Protein AF-A0AB34K5P4-F1 (afdb_monomer_lite)

Secondary structure (DSSP, 8-state):
-PPPTTPPPHHHHTSHHHHHHTT-HHHHHHHHHH-TT--HHHHTSPPTT-S--HHHHHHHTT-HHHHHHHHHH-TT--TTPPPTTS--HHHHHHHTT--HHHHHHHHHHHHHHHHHHHHHHHHHT-HHHHHHHHTSTT--HHHHTSPPTT-S--HHHHHHHHT-HHHHHHHHHH-TT--TTPPPSSTT---HHHHHHHTT-HHHHHHHHHHHHHHS-S-----SPPPPSS-PPPEE-TT---TTT--S---TT-EEEE-TT--EEEHHHHHHHHHHHT-TTT-HHHHHHTTT----THHHHS---PPPPPHHHHHHHS-HHHHHHHHHHHHHHHHHHHHHHHHHHHTTSS---HHHHHHHHHHHB-TTS-BSSB--TTT----B--TT-SBTTTTTT-EETTTEE---S-TTT----SBGGGSPBP-S--------------GGG--HHHHHHHHHHTT----S-HHHHHHHHHHHHHHHHGGGSS---

Foldseek 3Di:
DDDDPPDFQLCVVLCLQVCLQVVVQVVNLVSVVVSLVDALVSQLDDTPPFQDGSLLSCLLVLPQVSVVSCCVSHVPNDQQRAGPVGDGSLRNNVVNPHDPVSNVVSLVSNLLVLQVVLQVCLQVVVVVVNVVSCPPPSNDLVSQLDDRPPFQDGNLLSCLLVLPQVVVVVCCVVHVPRDQQRWGNDPQTDGSLLNNVVNVSVVSSVVSVVSVVVSDPPDDDLPADAADPDDDAWADLAQPQAPQPRDSDDPPPFTWDAFPVRHTHTLVRVQVQLQVQLPCPPCVPSLLNNLLFAADPCVVPPVDPTHTDDLVNCVVRYDPVSSVSSVVSNVLNVLVVVVVVVVVVVVPDFDDDPVRLVSVLVSQADPVRFGVAFAAPPQRADRDDPPDDQQQVVQDQPDDPDDDGDHPADPPPRHDARGPVLTHGRPSDHDTDDDPPPPPPQLVPDDLVRLLVVCVNRVHDSDDDSVVSSVVVVVVCCVSPVPPDDDPD

Structure (mmCIF, N/CA/C/O backbone):
data_AF-A0AB34K5P4-F1
#
_entry.id   AF-A0AB34K5P4-F1
#
loop_
_atom_site.group_PDB
_atom_site.id
_atom_site.type_symbol
_atom_site.label_atom_id
_atom_site.label_alt_id
_atom_site.label_comp_id
_atom_site.label_asym_id
_atom_site.label_entity_id
_atom_site.label_seq_id
_atom_site.pdbx_PDB_ins_code
_atom_site.Cartn_x
_atom_site.Cartn_y
_atom_site.Cartn_z
_atom_site.occupancy
_atom_site.B_iso_or_equiv
_atom_site.auth_seq_id
_atom_site.auth_comp_id
_atom_site.auth_asym_id
_atom_site.auth_atom_id
_atom_site.pdbx_PDB_model_num
ATOM 1 N N . MET A 1 1 ? -17.478 -14.292 -28.341 1.00 38.31 1 MET A N 1
ATOM 2 C CA . MET A 1 1 ? -17.773 -14.835 -29.689 1.00 38.31 1 MET A CA 1
ATOM 3 C C . MET A 1 1 ? -16.645 -15.779 -30.078 1.00 38.31 1 MET A C 1
ATOM 5 O O . MET A 1 1 ? -15.505 -15.409 -29.828 1.00 38.31 1 MET A O 1
ATOM 9 N N . PRO A 1 2 ? -16.902 -16.977 -30.628 1.00 36.53 2 PRO A N 1
ATOM 10 C CA . PRO A 1 2 ? -15.817 -17.858 -31.055 1.00 36.53 2 PRO A CA 1
ATOM 11 C C . PRO A 1 2 ? -15.138 -17.277 -32.309 1.00 36.53 2 PRO A C 1
ATOM 13 O O . PRO A 1 2 ? -15.818 -16.998 -33.298 1.00 36.53 2 PRO A O 1
ATOM 16 N N . LYS A 1 3 ? -13.814 -17.052 -32.240 1.00 43.91 3 LYS A N 1
ATOM 17 C CA . LYS A 1 3 ? -12.980 -16.493 -33.325 1.00 43.91 3 LYS A CA 1
ATOM 18 C C . LYS A 1 3 ? -13.064 -17.394 -34.574 1.00 43.91 3 LYS A C 1
ATOM 20 O O . LYS A 1 3 ? -12.995 -18.622 -34.465 1.00 43.91 3 LYS A O 1
ATOM 25 N N . ARG A 1 4 ? -13.246 -16.799 -35.761 1.00 42.91 4 ARG A N 1
ATOM 26 C CA . ARG A 1 4 ? -13.322 -17.528 -37.040 1.00 42.91 4 ARG A CA 1
ATOM 27 C C . ARG A 1 4 ? -11.949 -18.121 -37.368 1.00 42.91 4 ARG A C 1
ATOM 29 O O . ARG A 1 4 ? -10.931 -17.448 -37.252 1.00 42.91 4 ARG A O 1
ATOM 36 N N . LYS A 1 5 ? -11.906 -19.387 -37.797 1.00 38.50 5 LYS A N 1
ATOM 37 C CA . LYS A 1 5 ? -10.676 -20.028 -38.295 1.00 38.50 5 LYS A CA 1
ATOM 38 C C . LYS A 1 5 ? -10.165 -19.254 -39.519 1.00 38.50 5 LYS A C 1
ATOM 40 O O . LYS A 1 5 ? -10.765 -19.363 -40.583 1.00 38.50 5 LYS A O 1
ATOM 45 N N . GLY A 1 6 ? -9.079 -18.496 -39.355 1.00 54.84 6 GLY A N 1
ATOM 46 C CA . GLY A 1 6 ? -8.394 -17.774 -40.435 1.00 54.84 6 GLY A CA 1
ATOM 47 C C . GLY A 1 6 ? -8.057 -16.308 -40.141 1.00 54.84 6 GLY A C 1
ATOM 48 O O . GLY A 1 6 ? -7.257 -15.741 -40.875 1.00 54.84 6 GLY A O 1
ATOM 49 N N . GLU A 1 7 ? -8.621 -15.708 -39.090 1.00 60.72 7 GLU A N 1
ATOM 50 C CA . GLU A 1 7 ? -8.264 -14.347 -38.655 1.00 60.72 7 GLU A CA 1
ATOM 51 C C . GLU A 1 7 ? -6.952 -14.390 -37.853 1.00 60.72 7 GLU A C 1
ATOM 53 O O . GLU A 1 7 ? -6.739 -15.300 -37.042 1.00 60.72 7 GLU A O 1
ATOM 58 N N . GLY A 1 8 ? -6.035 -13.461 -38.140 1.00 75.19 8 GLY A N 1
ATOM 59 C CA . GLY A 1 8 ? -4.758 -13.359 -37.448 1.00 75.19 8 GLY A CA 1
ATOM 60 C C . GLY A 1 8 ? -4.972 -12.991 -35.982 1.00 75.19 8 GLY A C 1
ATOM 61 O O . GLY A 1 8 ? -6.038 -12.533 -35.572 1.00 75.19 8 GLY A O 1
ATOM 62 N N . HIS A 1 9 ? -3.960 -13.213 -35.145 1.00 84.88 9 HIS A N 1
ATOM 63 C CA . HIS A 1 9 ? -4.053 -12.757 -33.764 1.00 84.88 9 HIS A CA 1
ATOM 64 C C . HIS A 1 9 ? -4.146 -11.215 -33.751 1.00 84.88 9 HIS A C 1
ATOM 66 O O . HIS A 1 9 ? -3.319 -10.586 -34.417 1.00 84.88 9 HIS A O 1
ATOM 72 N N . PRO A 1 10 ? -5.065 -10.582 -32.991 1.00 89.56 10 PRO A N 1
ATOM 73 C CA . PRO A 1 10 ? -5.258 -9.123 -33.016 1.00 89.56 10 PRO A CA 1
ATOM 74 C C . PRO A 1 10 ? -3.962 -8.323 -32.806 1.00 89.56 10 PRO A C 1
ATOM 76 O O . PRO A 1 10 ? -3.706 -7.314 -33.461 1.00 89.56 10 PRO A O 1
ATOM 79 N N . ILE A 1 11 ? -3.078 -8.828 -31.942 1.00 89.81 11 ILE A N 1
ATOM 80 C CA . ILE A 1 11 ? -1.742 -8.255 -31.729 1.00 89.81 11 ILE A CA 1
ATOM 81 C C . ILE A 1 11 ? -0.824 -8.314 -32.960 1.00 89.81 11 ILE A C 1
ATOM 83 O O . ILE A 1 11 ? -0.054 -7.375 -33.167 1.00 89.81 11 ILE A O 1
ATOM 87 N N . ASP A 1 12 ? -0.872 -9.373 -33.771 1.00 88.50 12 ASP A N 1
ATOM 88 C CA . ASP A 1 12 ? -0.096 -9.419 -35.016 1.00 88.50 12 ASP A CA 1
ATOM 89 C C . ASP A 1 12 ? -0.688 -8.437 -36.044 1.00 88.50 12 ASP A C 1
ATOM 91 O O . ASP A 1 12 ? 0.060 -7.685 -36.667 1.00 88.50 12 ASP A O 1
ATOM 95 N N . GLU A 1 13 ? -2.019 -8.381 -36.173 1.00 89.50 13 GLU A N 1
ATOM 96 C CA . GLU A 1 13 ? -2.714 -7.502 -37.131 1.00 89.50 13 GLU A CA 1
ATOM 97 C C . GLU A 1 13 ? -2.527 -6.010 -36.817 1.00 89.50 13 GLU A C 1
ATOM 99 O O . GLU A 1 13 ? -2.361 -5.192 -37.721 1.00 89.50 13 GLU A O 1
ATOM 104 N N . SER A 1 14 ? -2.483 -5.650 -35.533 1.00 90.19 14 SER A N 1
ATOM 105 C CA . SER A 1 14 ? -2.212 -4.278 -35.084 1.00 90.19 14 SER A CA 1
ATOM 106 C C . SER A 1 14 ? -0.795 -3.773 -35.391 1.00 90.19 14 SER A C 1
ATOM 108 O O . SER A 1 14 ? -0.535 -2.572 -35.289 1.00 90.19 14 SER A O 1
ATOM 110 N N . GLY A 1 15 ? 0.148 -4.669 -35.703 1.00 93.38 15 GLY A N 1
ATOM 111 C CA . GLY A 1 15 ? 1.566 -4.343 -35.870 1.00 93.38 15 GLY A CA 1
ATOM 112 C C . GLY A 1 15 ? 2.324 -4.057 -34.565 1.00 93.38 15 GLY A C 1
ATOM 113 O O . GLY A 1 15 ? 3.539 -3.861 -34.609 1.00 93.38 15 GLY A 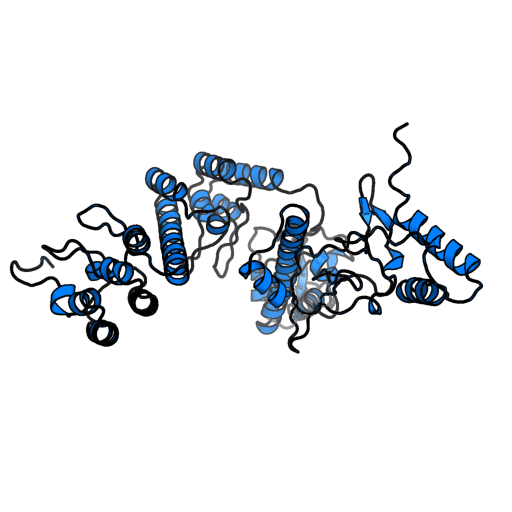O 1
ATOM 114 N N . VAL A 1 16 ? 1.659 -4.082 -33.401 1.00 95.31 16 VAL A N 1
ATOM 115 C CA . VAL A 1 16 ? 2.271 -3.774 -32.094 1.00 95.31 16 VAL A CA 1
ATOM 116 C C . VAL A 1 16 ? 3.392 -4.760 -31.758 1.00 95.31 16 VAL A C 1
ATOM 118 O O . VAL A 1 16 ? 4.489 -4.353 -31.373 1.00 95.31 16 VAL A O 1
ATOM 121 N N . LEU A 1 17 ? 3.161 -6.064 -31.954 1.00 94.69 17 LEU A N 1
ATOM 122 C CA . LEU A 1 17 ? 4.190 -7.077 -31.700 1.00 94.69 17 LEU A CA 1
ATOM 123 C C . LEU A 1 17 ? 5.345 -7.012 -32.696 1.00 94.69 17 LEU A C 1
ATOM 125 O O . LEU A 1 17 ? 6.487 -7.237 -32.302 1.00 94.69 17 LEU A O 1
ATOM 129 N N . ALA A 1 18 ? 5.069 -6.697 -33.964 1.00 94.94 18 ALA A N 1
ATOM 130 C CA . ALA A 1 18 ? 6.114 -6.528 -34.970 1.00 94.94 18 ALA A CA 1
ATOM 131 C C . ALA A 1 18 ? 7.042 -5.363 -34.593 1.00 94.94 18 ALA A C 1
ATOM 133 O O . ALA A 1 18 ? 8.256 -5.546 -34.531 1.00 94.94 18 ALA A O 1
ATOM 134 N N . ALA A 1 19 ? 6.468 -4.216 -34.218 1.00 96.25 19 ALA A N 1
ATOM 135 C CA . ALA A 1 19 ? 7.229 -3.056 -33.769 1.00 96.25 19 ALA A CA 1
ATOM 136 C C . ALA A 1 19 ? 8.051 -3.342 -32.498 1.00 96.25 19 ALA A C 1
ATOM 138 O O . ALA A 1 19 ? 9.217 -2.955 -32.430 1.00 96.25 19 ALA A O 1
ATOM 139 N N . ALA A 1 20 ? 7.481 -4.056 -31.518 1.00 96.50 20 ALA A N 1
ATOM 140 C CA . ALA A 1 20 ? 8.201 -4.459 -30.306 1.00 96.50 20 ALA A CA 1
ATOM 141 C C . ALA A 1 20 ? 9.356 -5.425 -30.611 1.00 96.50 20 ALA A C 1
ATOM 143 O O . ALA A 1 20 ? 10.452 -5.268 -30.082 1.00 96.50 20 ALA A O 1
ATOM 144 N N . LYS A 1 21 ? 9.130 -6.407 -31.491 1.00 96.06 21 LYS A N 1
ATOM 145 C CA . LYS A 1 21 ? 10.145 -7.383 -31.906 1.00 96.06 21 LYS A CA 1
ATOM 146 C C . LYS A 1 21 ? 11.335 -6.707 -32.589 1.00 96.06 21 LYS A C 1
ATOM 148 O O . LYS A 1 21 ? 12.477 -7.057 -32.310 1.00 96.06 21 LYS A O 1
ATOM 153 N N . GLU A 1 22 ? 11.069 -5.750 -33.472 1.00 96.50 22 GLU A N 1
ATOM 154 C CA . GLU A 1 22 ? 12.095 -4.996 -34.204 1.00 96.50 22 GLU A CA 1
ATOM 155 C C . GLU A 1 22 ? 12.786 -3.922 -33.350 1.00 96.50 22 GLU A C 1
ATOM 157 O O . GLU A 1 22 ? 13.729 -3.285 -33.815 1.00 96.50 22 GLU A O 1
ATOM 162 N N . GLY A 1 23 ? 12.320 -3.688 -32.119 1.00 96.12 23 GLY A N 1
ATOM 163 C CA . GLY A 1 23 ? 12.820 -2.610 -31.270 1.00 96.12 23 GLY A CA 1
ATOM 164 C C . GLY A 1 23 ? 12.485 -1.210 -31.799 1.00 96.12 23 GLY A C 1
ATOM 165 O O . GLY A 1 23 ? 13.140 -0.230 -31.444 1.00 96.12 23 GLY A O 1
ATOM 166 N N . ASN A 1 24 ? 11.468 -1.082 -32.658 1.00 97.62 24 ASN A N 1
ATOM 167 C CA . ASN A 1 24 ? 11.028 0.198 -33.206 1.00 97.62 24 ASN A CA 1
ATOM 168 C C . ASN A 1 24 ? 10.046 0.879 -32.240 1.00 97.62 24 ASN A C 1
ATOM 170 O O . ASN A 1 24 ? 8.833 0.884 -32.447 1.00 97.62 24 ASN A O 1
ATOM 174 N N . TRP A 1 25 ? 10.575 1.453 -31.158 1.00 97.31 25 TRP A N 1
ATOM 175 C CA . TRP A 1 25 ? 9.780 2.042 -30.069 1.00 97.31 25 TRP A CA 1
ATOM 176 C C . TRP A 1 25 ? 8.873 3.213 -30.477 1.00 97.31 25 TRP A C 1
ATOM 178 O O . TRP A 1 25 ? 7.745 3.274 -29.983 1.00 97.31 25 TRP A O 1
ATOM 188 N N . PRO A 1 26 ? 9.277 4.115 -31.397 1.00 96.81 26 PRO A N 1
ATOM 189 C CA . PRO A 1 26 ? 8.367 5.135 -31.915 1.00 96.81 26 PRO A CA 1
ATOM 190 C C . PRO A 1 26 ? 7.157 4.529 -32.637 1.00 96.81 26 PRO A C 1
ATOM 192 O O . PRO A 1 26 ? 6.021 4.960 -32.421 1.00 96.81 26 PRO A O 1
ATOM 195 N N . LEU A 1 27 ? 7.376 3.499 -33.465 1.00 96.50 27 LEU A N 1
ATOM 196 C CA . LEU A 1 27 ? 6.286 2.790 -34.132 1.00 96.50 27 LEU A CA 1
ATOM 197 C C . LEU A 1 27 ? 5.449 1.984 -33.136 1.00 96.50 27 LEU A C 1
ATOM 199 O O . LEU A 1 27 ? 4.228 1.963 -33.263 1.00 96.50 27 LEU A O 1
ATOM 203 N N . PHE A 1 28 ? 6.074 1.374 -32.128 1.00 97.50 28 PHE A N 1
ATOM 204 C CA . PHE A 1 28 ? 5.386 0.663 -31.052 1.00 97.50 28 PHE A CA 1
ATOM 205 C C . PHE A 1 28 ? 4.414 1.588 -30.313 1.00 97.50 28 PHE A C 1
ATOM 207 O O . PHE A 1 28 ? 3.229 1.286 -30.234 1.00 97.50 28 PHE A O 1
ATOM 214 N N . GLY A 1 29 ? 4.867 2.759 -29.855 1.00 94.88 29 GLY A N 1
ATOM 215 C CA . GLY A 1 29 ? 4.000 3.722 -29.167 1.00 94.88 29 GLY A CA 1
ATOM 216 C C . GLY A 1 29 ? 2.850 4.219 -30.053 1.00 94.88 29 GLY A C 1
ATOM 217 O O . GLY A 1 29 ? 1.706 4.328 -29.598 1.00 94.88 29 GLY A O 1
ATOM 218 N N . LYS A 1 30 ? 3.123 4.459 -31.345 1.00 95.69 30 LYS A N 1
ATOM 219 C CA . LYS A 1 30 ? 2.101 4.849 -32.329 1.00 95.69 30 LYS A CA 1
ATOM 220 C C . LYS A 1 30 ? 1.067 3.743 -32.549 1.00 95.69 30 LYS A C 1
ATOM 222 O O . LYS A 1 30 ? -0.126 4.022 -32.470 1.00 95.69 30 LYS A O 1
ATOM 227 N N . THR A 1 31 ? 1.515 2.515 -32.808 1.00 95.12 31 THR A N 1
ATOM 228 C CA . THR A 1 31 ? 0.643 1.357 -33.073 1.00 95.12 31 THR A CA 1
ATOM 229 C C . THR A 1 31 ? -0.179 0.992 -31.844 1.00 95.12 31 THR A C 1
ATOM 231 O O . THR A 1 31 ? -1.391 0.841 -31.965 1.00 95.12 31 THR A O 1
ATOM 234 N N . LEU A 1 32 ? 0.434 0.987 -30.656 1.00 93.69 32 LEU A N 1
ATOM 235 C CA . LEU A 1 32 ? -0.246 0.784 -29.375 1.00 93.69 32 LEU A CA 1
ATOM 236 C C . LEU A 1 32 ? -1.326 1.849 -29.130 1.00 93.69 32 LEU A C 1
ATOM 238 O O . LEU A 1 32 ? -2.400 1.547 -28.621 1.00 93.69 32 LEU A O 1
ATOM 242 N N . THR A 1 33 ? -1.070 3.099 -29.525 1.00 92.81 33 THR A N 1
ATOM 243 C CA . THR A 1 33 ? -2.055 4.186 -29.412 1.00 92.81 33 THR A CA 1
ATOM 244 C C . THR A 1 33 ? -3.204 4.036 -30.406 1.00 92.81 33 THR A C 1
ATOM 246 O O . THR A 1 33 ? -4.355 4.258 -30.039 1.00 92.81 33 THR A O 1
ATOM 249 N N . SER A 1 34 ? -2.912 3.676 -31.659 1.00 91.00 34 SER A N 1
ATOM 250 C CA . SER A 1 34 ? -3.937 3.510 -32.696 1.00 91.00 34 SER A CA 1
ATOM 251 C C . SER A 1 34 ? -4.769 2.238 -32.535 1.00 91.00 34 SER A C 1
ATOM 253 O O . SER A 1 34 ? -5.899 2.185 -33.010 1.00 91.00 34 SER A O 1
ATOM 255 N N . ALA A 1 35 ? -4.233 1.218 -31.865 1.00 89.88 35 ALA A N 1
ATOM 256 C CA . ALA A 1 35 ? -4.893 -0.061 -31.645 1.00 89.88 35 ALA A CA 1
ATOM 257 C C . ALA A 1 35 ? -5.763 -0.040 -30.375 1.00 89.88 35 ALA A C 1
ATOM 259 O O . ALA A 1 35 ? -5.669 -0.922 -29.528 1.00 89.88 35 ALA A O 1
ATOM 260 N N . SER A 1 36 ? -6.633 0.968 -30.243 1.00 86.12 36 SER A N 1
ATOM 261 C CA . SER A 1 36 ? -7.505 1.149 -29.068 1.00 86.12 36 SER A CA 1
ATOM 262 C C . SER A 1 36 ? -8.524 0.023 -28.856 1.00 86.12 36 SER A C 1
ATOM 264 O O . SER A 1 36 ? -9.122 -0.065 -27.788 1.00 86.12 36 SER A O 1
ATOM 266 N N . TYR A 1 37 ? -8.728 -0.826 -29.867 1.00 87.31 37 TYR A N 1
ATOM 267 C CA . TYR A 1 37 ? -9.576 -2.013 -29.791 1.00 87.31 37 TYR A CA 1
ATOM 268 C C . TYR A 1 37 ? -8.903 -3.195 -29.077 1.00 87.31 37 TYR A C 1
ATOM 270 O O . TYR A 1 37 ? -9.601 -4.144 -28.726 1.00 87.31 37 TYR A O 1
ATOM 278 N N . LEU A 1 38 ? -7.577 -3.164 -28.889 1.00 89.50 38 LEU A N 1
ATOM 279 C CA . LEU A 1 38 ? -6.865 -4.211 -28.161 1.00 89.50 38 LEU A CA 1
ATOM 280 C C . LEU A 1 38 ? -7.181 -4.124 -26.674 1.00 89.50 38 LEU A C 1
ATOM 282 O O . LEU A 1 38 ? -7.190 -3.053 -26.064 1.00 89.50 38 LEU A O 1
ATOM 286 N N . THR A 1 39 ? -7.397 -5.285 -26.084 1.00 88.31 39 THR A N 1
ATOM 287 C CA . THR A 1 39 ? -7.640 -5.462 -24.659 1.00 88.31 39 THR A CA 1
ATOM 288 C C . THR A 1 39 ? -6.423 -6.096 -23.994 1.00 88.31 39 THR A C 1
ATOM 290 O O . THR A 1 39 ? -5.521 -6.589 -24.666 1.00 88.31 39 THR A O 1
ATOM 293 N N . PHE A 1 40 ? -6.375 -6.104 -22.659 1.00 84.31 40 PHE A N 1
ATOM 294 C CA . PHE A 1 40 ? -5.301 -6.794 -21.934 1.00 84.31 40 PHE A CA 1
ATOM 295 C C . PHE A 1 40 ? -5.291 -8.310 -22.210 1.00 84.31 40 PHE A C 1
ATOM 297 O O . PHE A 1 40 ? -4.213 -8.892 -22.211 1.00 84.31 40 PHE A O 1
ATOM 304 N N . ASP A 1 41 ? -6.444 -8.927 -22.507 1.00 86.81 41 ASP A N 1
ATOM 305 C CA . ASP A 1 41 ? -6.528 -10.347 -22.880 1.00 86.81 41 ASP A CA 1
ATOM 306 C C . ASP A 1 41 ? -5.698 -10.639 -24.134 1.00 86.81 41 ASP A C 1
ATOM 308 O O . ASP A 1 41 ? -4.955 -11.616 -24.170 1.00 86.81 41 ASP A O 1
ATOM 312 N N . ASP A 1 42 ? -5.723 -9.736 -25.120 1.00 91.88 42 ASP A N 1
ATOM 313 C CA . ASP A 1 42 ? -4.914 -9.887 -26.328 1.00 91.88 42 ASP A CA 1
ATOM 314 C C . ASP A 1 42 ? -3.409 -9.890 -25.999 1.00 91.88 42 ASP A C 1
ATOM 316 O O . ASP A 1 42 ? -2.645 -10.617 -26.627 1.00 91.88 42 ASP A O 1
ATOM 320 N N . PHE A 1 43 ? -2.964 -9.119 -24.999 1.00 92.44 43 PHE A N 1
ATOM 321 C CA . PHE A 1 43 ? -1.561 -9.076 -24.550 1.00 92.44 43 PHE A CA 1
ATOM 322 C C . PHE A 1 43 ? -1.157 -10.254 -23.660 1.00 92.44 43 PHE A C 1
ATOM 324 O O . PHE A 1 43 ? 0.038 -10.551 -23.570 1.00 92.44 43 PHE A O 1
ATOM 331 N N . ASN A 1 44 ? -2.134 -10.919 -23.044 1.00 92.94 44 ASN A N 1
ATOM 332 C CA . ASN A 1 44 ? -1.938 -12.053 -22.143 1.00 92.94 44 ASN A CA 1
ATOM 333 C C . ASN A 1 44 ? -1.987 -13.402 -22.878 1.00 92.94 44 ASN A C 1
ATOM 335 O O . ASN A 1 44 ? -1.826 -14.453 -22.263 1.00 92.94 44 ASN A O 1
ATOM 339 N N . GLU A 1 45 ? -2.163 -13.389 -24.199 1.00 90.12 45 GLU A N 1
ATOM 340 C CA . GLU A 1 45 ? -2.072 -14.564 -25.057 1.00 90.12 45 GLU A CA 1
ATOM 341 C C . GLU A 1 45 ? -0.760 -14.551 -25.860 1.00 90.12 45 GLU A C 1
ATOM 343 O O . GLU A 1 45 ? -0.298 -13.522 -26.360 1.00 90.12 45 GLU A O 1
ATOM 348 N N . LEU A 1 46 ? -0.139 -15.725 -26.020 1.00 91.62 46 LEU A N 1
ATOM 349 C CA . LEU A 1 46 ? 0.939 -15.894 -26.993 1.00 91.62 46 LEU A CA 1
ATOM 350 C C . LEU A 1 46 ? 0.332 -16.103 -28.385 1.00 91.62 46 LEU A C 1
ATOM 352 O O . LEU A 1 46 ? -0.379 -17.096 -28.581 1.00 91.62 46 LEU A O 1
ATOM 356 N N . PRO A 1 47 ? 0.661 -15.268 -29.389 1.00 88.81 47 PRO A N 1
ATOM 357 C CA . PRO A 1 47 ? 0.120 -15.477 -30.722 1.00 88.81 47 PRO A CA 1
ATOM 358 C C . PRO A 1 47 ? 0.541 -16.834 -31.313 1.00 88.81 47 PRO A C 1
ATOM 360 O O . PRO A 1 47 ? 1.665 -17.305 -31.066 1.00 88.81 47 PRO A O 1
ATOM 363 N N . PRO A 1 48 ? -0.321 -17.482 -32.123 1.00 86.75 48 PRO A N 1
ATOM 364 C CA . PRO A 1 48 ? -0.022 -18.775 -32.726 1.00 86.75 48 PRO A CA 1
ATOM 365 C C . PRO A 1 48 ? 1.329 -18.774 -33.449 1.00 86.75 48 PRO A C 1
ATOM 367 O O . PRO A 1 48 ? 1.681 -17.850 -34.174 1.00 86.75 48 PRO A O 1
ATOM 370 N N . GLY A 1 49 ? 2.129 -19.820 -33.232 1.00 86.88 49 GLY A N 1
ATOM 371 C CA . GLY A 1 49 ? 3.458 -19.925 -33.848 1.00 86.88 49 GLY A CA 1
ATOM 372 C C . GLY A 1 49 ? 4.559 -19.038 -33.239 1.00 86.88 49 GLY A C 1
ATOM 373 O O . GLY A 1 49 ? 5.723 -19.251 -33.563 1.00 86.88 49 GLY A O 1
ATOM 374 N N . ARG A 1 50 ? 4.271 -18.137 -32.289 1.00 88.94 50 ARG A N 1
ATOM 375 C CA . ARG A 1 50 ? 5.292 -17.300 -31.621 1.00 88.94 50 ARG A CA 1
ATOM 376 C C . ARG A 1 50 ? 5.785 -17.905 -30.308 1.00 88.94 50 ARG A C 1
ATOM 378 O O . ARG A 1 50 ? 5.020 -18.560 -29.613 1.00 88.94 50 ARG A O 1
ATOM 385 N N . THR A 1 51 ? 7.056 -17.693 -29.968 1.00 92.31 51 THR A N 1
ATOM 386 C CA . THR A 1 51 ? 7.622 -18.051 -28.648 1.00 92.31 51 THR A CA 1
ATOM 387 C C . THR A 1 51 ? 7.387 -16.947 -27.620 1.00 92.31 51 THR A C 1
ATOM 389 O O . THR A 1 51 ? 7.199 -17.243 -26.443 1.00 92.31 51 THR A O 1
ATOM 392 N N . PHE A 1 52 ? 7.388 -15.691 -28.077 1.00 93.69 52 PHE A N 1
ATOM 393 C CA . PHE A 1 52 ? 7.332 -14.478 -27.265 1.00 93.69 52 PHE A CA 1
ATOM 394 C C . PHE A 1 52 ? 6.073 -13.669 -27.587 1.00 93.69 52 PHE A C 1
ATOM 396 O O . PHE A 1 52 ? 5.764 -13.442 -28.759 1.00 93.69 52 PHE A O 1
ATOM 403 N N . GLY A 1 53 ? 5.394 -13.208 -26.538 1.00 95.12 53 GLY A N 1
ATOM 404 C CA . GLY A 1 53 ? 4.372 -12.157 -26.603 1.00 95.12 53 GLY A CA 1
ATOM 405 C C . GLY A 1 53 ? 4.988 -10.753 -26.560 1.00 95.12 53 GLY A C 1
ATOM 406 O O . GLY A 1 53 ? 6.209 -10.606 -26.515 1.00 95.12 53 GLY A O 1
ATOM 407 N N . VAL A 1 54 ? 4.154 -9.710 -26.534 1.00 96.56 54 VAL A N 1
ATOM 408 C CA . VAL A 1 54 ? 4.627 -8.309 -26.544 1.00 96.56 54 VAL A CA 1
ATOM 409 C C . VAL A 1 54 ? 5.486 -7.985 -25.322 1.00 96.56 54 VAL A C 1
ATOM 411 O O . VAL A 1 54 ? 6.575 -7.437 -25.476 1.00 96.56 54 VAL A O 1
ATOM 414 N N . VAL A 1 55 ? 5.043 -8.374 -24.120 1.00 97.31 55 VAL A N 1
ATOM 415 C CA . VAL A 1 55 ? 5.783 -8.115 -22.871 1.00 97.31 55 VAL A CA 1
ATOM 416 C C . VAL A 1 55 ? 7.178 -8.747 -22.891 1.00 97.31 55 VAL A C 1
ATOM 418 O O . VAL A 1 55 ? 8.150 -8.120 -22.477 1.00 97.31 55 VAL A O 1
ATOM 421 N N . HIS A 1 56 ? 7.301 -9.944 -23.467 1.00 97.88 56 HIS A N 1
ATOM 422 C CA . HIS A 1 56 ? 8.577 -10.631 -23.634 1.00 97.88 56 HIS A CA 1
ATOM 423 C C . HIS A 1 56 ? 9.511 -9.879 -24.576 1.00 97.88 56 HIS A C 1
ATOM 425 O O . HIS A 1 56 ? 10.686 -9.761 -24.264 1.00 97.88 56 HIS A O 1
ATOM 431 N N . GLN A 1 57 ? 9.005 -9.348 -25.696 1.00 97.56 57 GLN A N 1
ATOM 432 C CA . GLN A 1 57 ? 9.823 -8.552 -26.621 1.00 97.56 57 GLN A CA 1
ATOM 433 C C . GLN A 1 57 ? 10.326 -7.268 -25.955 1.00 97.56 57 GLN A C 1
ATOM 435 O O . GLN A 1 57 ? 11.490 -6.911 -26.092 1.00 97.56 57 GLN A O 1
ATOM 440 N N . ILE A 1 58 ? 9.474 -6.590 -25.183 1.00 97.81 58 ILE A N 1
ATOM 441 C CA . ILE A 1 58 ? 9.879 -5.393 -24.435 1.00 97.81 58 ILE A CA 1
ATOM 442 C C . ILE A 1 58 ? 10.975 -5.733 -23.417 1.00 97.81 58 ILE A C 1
ATOM 444 O O . ILE A 1 58 ? 11.955 -4.998 -23.312 1.00 97.81 58 ILE A O 1
ATOM 448 N N . CYS A 1 59 ? 10.824 -6.853 -22.704 1.00 97.88 59 CYS A N 1
ATOM 449 C CA . CYS A 1 59 ? 11.803 -7.339 -21.732 1.00 97.88 59 CYS A CA 1
ATOM 450 C C . CYS A 1 59 ? 13.106 -7.801 -22.387 1.00 97.88 59 CYS A C 1
ATOM 452 O O . CYS A 1 59 ? 14.171 -7.530 -21.853 1.00 97.88 59 CYS A O 1
ATOM 454 N N . TYR A 1 60 ? 13.027 -8.440 -23.554 1.00 97.56 60 TYR A N 1
ATOM 455 C CA . TYR A 1 60 ? 14.184 -8.851 -24.347 1.00 97.56 60 TYR A CA 1
ATOM 456 C C . TYR A 1 60 ? 15.068 -7.651 -24.701 1.00 97.56 60 TYR A C 1
ATOM 458 O O . TYR A 1 60 ? 16.283 -7.704 -24.573 1.00 97.56 60 TYR A O 1
ATOM 466 N N . HIS A 1 61 ? 14.447 -6.534 -25.083 1.00 96.75 61 HIS A N 1
ATOM 467 C CA . HIS A 1 61 ? 15.164 -5.299 -25.402 1.00 96.75 61 HIS A CA 1
ATOM 468 C C . HIS A 1 61 ? 15.433 -4.388 -24.191 1.00 96.75 61 HIS A C 1
ATOM 470 O O . HIS A 1 61 ? 16.051 -3.337 -24.354 1.00 96.75 61 HIS A O 1
ATOM 476 N N . GLY A 1 62 ? 14.926 -4.722 -22.999 1.00 96.88 62 GLY A N 1
ATOM 477 C CA . GLY A 1 62 ? 15.073 -3.907 -21.787 1.00 96.88 62 GLY A CA 1
ATOM 478 C C . GLY A 1 62 ? 14.515 -2.481 -21.895 1.00 96.88 62 GLY A C 1
ATOM 479 O O . GLY A 1 62 ? 15.047 -1.560 -21.272 1.00 96.88 62 GLY A O 1
ATOM 480 N N . ASN A 1 63 ? 13.476 -2.246 -22.710 1.00 97.19 63 ASN A N 1
ATOM 481 C CA . ASN A 1 63 ? 12.987 -0.886 -22.961 1.00 97.19 63 ASN A CA 1
ATOM 482 C C . ASN A 1 63 ? 11.979 -0.416 -21.896 1.00 97.19 63 ASN A C 1
ATOM 484 O O . ASN A 1 63 ? 10.784 -0.719 -21.961 1.00 97.19 63 ASN A O 1
ATOM 488 N N . LEU A 1 64 ? 12.458 0.383 -20.938 1.00 96.12 64 LEU A N 1
ATOM 489 C CA . LEU A 1 64 ? 11.653 0.884 -19.816 1.00 96.12 64 LEU A CA 1
ATOM 490 C C . LEU A 1 64 ? 10.467 1.748 -20.263 1.00 96.12 64 LEU A C 1
ATOM 492 O O . LEU A 1 64 ? 9.350 1.561 -19.781 1.00 96.12 64 LEU A O 1
ATOM 496 N N . SER A 1 65 ? 10.684 2.658 -21.217 1.00 96.44 65 SER A N 1
ATOM 497 C CA . SER A 1 65 ? 9.628 3.554 -21.702 1.00 96.44 65 SER A CA 1
ATOM 498 C C . SER A 1 65 ? 8.493 2.780 -22.377 1.00 96.44 65 SER A C 1
ATOM 500 O O . SER A 1 65 ? 7.322 3.078 -22.151 1.00 96.44 65 SER A O 1
ATOM 502 N N . ALA A 1 66 ? 8.816 1.756 -23.168 1.00 97.31 66 ALA A N 1
ATOM 503 C CA . ALA A 1 66 ? 7.824 0.906 -23.814 1.00 97.31 66 ALA A CA 1
ATOM 504 C C . ALA A 1 66 ? 7.016 0.100 -22.787 1.00 97.31 66 ALA A C 1
ATOM 506 O O . ALA A 1 66 ? 5.794 0.012 -22.915 1.00 97.31 66 ALA A O 1
ATOM 507 N N . LEU A 1 67 ? 7.666 -0.426 -21.741 1.00 97.25 67 LEU A N 1
ATOM 508 C CA . LEU A 1 67 ? 6.979 -1.136 -20.659 1.00 97.25 67 LEU A CA 1
ATOM 509 C C . LEU A 1 67 ? 6.026 -0.208 -19.892 1.00 97.25 67 LEU A C 1
ATOM 511 O O . LEU A 1 67 ? 4.873 -0.564 -19.657 1.00 97.25 67 LEU A O 1
ATOM 515 N N . GLN A 1 68 ? 6.468 1.006 -19.558 1.00 95.12 68 GLN A N 1
ATOM 516 C CA . GLN A 1 68 ? 5.627 2.022 -18.916 1.00 95.12 68 GLN A CA 1
ATOM 517 C C . GLN A 1 68 ? 4.431 2.417 -19.798 1.00 95.12 68 GLN A C 1
ATOM 519 O O . GLN A 1 68 ? 3.296 2.499 -19.320 1.00 95.12 68 GLN A O 1
ATOM 524 N N . GLN A 1 69 ? 4.654 2.617 -21.100 1.00 94.81 69 GLN A N 1
ATOM 525 C CA . GLN A 1 69 ? 3.586 2.919 -22.058 1.00 94.81 69 GLN A CA 1
ATOM 526 C C . GLN A 1 69 ? 2.569 1.777 -22.166 1.00 94.81 69 GLN A C 1
ATOM 528 O O . GLN A 1 69 ? 1.367 2.039 -22.183 1.00 94.81 69 GLN A O 1
ATOM 533 N N . LEU A 1 70 ? 3.026 0.522 -22.187 1.00 94.50 70 LEU A N 1
ATOM 534 C CA . LEU A 1 70 ? 2.141 -0.641 -22.189 1.00 94.50 70 LEU A CA 1
ATOM 535 C C . LEU A 1 70 ? 1.290 -0.697 -20.914 1.00 94.50 70 LEU A C 1
ATOM 537 O O . LEU A 1 70 ? 0.068 -0.770 -21.005 1.00 94.50 70 LEU A O 1
ATOM 541 N N . LEU A 1 71 ? 1.914 -0.602 -19.737 1.00 90.25 71 LEU A N 1
ATOM 542 C CA . LEU A 1 71 ? 1.228 -0.750 -18.448 1.00 90.25 71 LEU A CA 1
ATOM 543 C C . LEU A 1 71 ? 0.312 0.429 -18.096 1.00 90.25 71 LEU A C 1
ATOM 545 O O . LEU A 1 71 ? -0.693 0.240 -17.419 1.00 90.25 71 LEU A O 1
ATOM 549 N N . SER A 1 72 ? 0.616 1.639 -18.566 1.00 88.69 72 SER A N 1
ATOM 550 C CA . SER A 1 72 ? -0.278 2.796 -18.390 1.00 88.69 72 SER A CA 1
ATOM 551 C C . SER A 1 72 ? -1.592 2.654 -19.163 1.00 88.69 72 SER A C 1
ATOM 553 O O . SER A 1 72 ? -2.629 3.116 -18.694 1.00 88.69 72 SER A O 1
ATOM 555 N N . ARG A 1 73 ? -1.567 1.999 -20.330 1.00 87.62 73 ARG A N 1
ATOM 556 C CA . ARG A 1 73 ? -2.765 1.741 -21.146 1.00 87.62 73 ARG A CA 1
ATOM 557 C C . ARG A 1 73 ? -3.474 0.454 -20.752 1.00 87.62 73 ARG A C 1
ATOM 559 O O . ARG A 1 73 ? -4.698 0.408 -20.692 1.00 87.62 73 ARG A O 1
ATOM 566 N N . HIS A 1 74 ? -2.695 -0.583 -20.481 1.00 86.06 74 HIS A N 1
ATOM 567 C CA . HIS A 1 74 ? -3.172 -1.915 -20.155 1.00 86.06 74 HIS A CA 1
ATOM 568 C C . HIS A 1 74 ? -2.539 -2.362 -18.827 1.00 86.06 74 HIS A C 1
ATOM 570 O O . HIS A 1 74 ? -1.622 -3.181 -18.813 1.00 86.06 74 HIS A O 1
ATOM 576 N N . PRO A 1 75 ? -3.026 -1.852 -17.680 1.00 84.25 75 PRO A N 1
ATOM 577 C CA . PRO A 1 75 ? -2.443 -2.147 -16.363 1.00 84.25 75 PRO A CA 1
ATOM 578 C C . PRO A 1 75 ? -2.580 -3.615 -15.932 1.00 84.25 75 PRO A C 1
ATOM 580 O O . PRO A 1 75 ? -1.933 -4.045 -14.981 1.00 84.25 75 PRO A O 1
ATOM 583 N N . ARG A 1 76 ? -3.423 -4.386 -16.632 1.00 83.56 76 ARG A N 1
ATOM 584 C CA . ARG A 1 76 ? -3.713 -5.806 -16.378 1.00 83.56 76 ARG A CA 1
ATOM 585 C C . ARG A 1 76 ? -2.923 -6.771 -17.273 1.00 83.56 76 ARG A C 1
ATOM 587 O O . ARG A 1 76 ? -3.265 -7.949 -17.331 1.00 83.56 76 ARG A O 1
ATOM 594 N N . VAL A 1 77 ? -1.918 -6.281 -18.002 1.00 90.75 77 VAL A N 1
ATOM 595 C CA . VAL A 1 77 ? -1.012 -7.159 -18.756 1.00 90.75 77 VAL A CA 1
ATOM 596 C C . VAL A 1 77 ? -0.250 -8.046 -17.779 1.00 90.75 77 VAL A C 1
ATOM 598 O O . VAL A 1 77 ? 0.366 -7.534 -16.851 1.00 90.75 77 VAL A O 1
ATOM 601 N N . ASP A 1 78 ? -0.287 -9.353 -17.994 1.00 90.81 78 ASP A N 1
ATOM 602 C CA . ASP A 1 78 ? 0.343 -10.365 -17.158 1.00 90.81 78 ASP A CA 1
ATOM 603 C C . ASP A 1 78 ? 1.873 -10.321 -17.309 1.00 90.81 78 ASP A C 1
ATOM 605 O O . ASP A 1 78 ? 2.438 -10.661 -18.353 1.00 90.81 78 ASP A O 1
ATOM 609 N N . LEU A 1 79 ? 2.557 -9.893 -16.246 1.00 94.81 79 LEU A N 1
ATOM 610 C CA . LEU A 1 79 ? 4.019 -9.829 -16.186 1.00 94.81 79 LEU A CA 1
ATOM 611 C C . LEU A 1 79 ? 4.662 -11.163 -15.778 1.00 94.81 79 LEU A C 1
ATOM 613 O O . LEU A 1 79 ? 5.888 -11.238 -15.671 1.00 94.81 79 LEU A O 1
ATOM 617 N N . LYS A 1 80 ? 3.858 -12.208 -15.564 1.00 92.75 80 LYS A N 1
ATOM 618 C CA . LYS A 1 80 ? 4.268 -13.595 -15.323 1.00 92.75 80 LYS A CA 1
ATOM 619 C C . LYS A 1 80 ? 3.952 -14.515 -16.509 1.00 92.75 80 LYS A C 1
ATOM 621 O O . LYS A 1 80 ? 4.304 -15.694 -16.440 1.00 92.75 80 LYS A O 1
ATOM 626 N N . LEU A 1 81 ? 3.366 -13.989 -17.593 1.00 94.75 81 LEU A N 1
ATOM 627 C CA . LEU A 1 81 ? 3.053 -14.743 -18.809 1.00 94.75 81 LEU A CA 1
ATOM 628 C C . LEU A 1 81 ? 4.273 -15.549 -19.254 1.00 94.75 81 LEU A C 1
ATOM 630 O O . LEU A 1 81 ? 5.326 -14.978 -19.504 1.00 94.75 81 LEU A O 1
ATOM 634 N N . LEU A 1 82 ? 4.141 -16.867 -19.374 1.00 96.19 82 LEU A N 1
ATOM 635 C CA . LEU A 1 82 ? 5.264 -17.721 -19.750 1.00 96.19 82 LEU A CA 1
ATOM 636 C C . LEU A 1 82 ? 5.478 -17.722 -21.266 1.00 96.19 82 LEU A C 1
ATOM 638 O O . LEU A 1 82 ? 4.523 -17.771 -22.041 1.00 96.19 82 LEU A O 1
ATOM 642 N N . THR A 1 83 ? 6.736 -17.745 -21.706 1.00 96.00 83 THR A N 1
ATOM 643 C CA . THR A 1 83 ? 7.093 -18.091 -23.088 1.00 96.00 83 THR A CA 1
ATOM 644 C C . THR A 1 83 ? 6.740 -19.553 -23.390 1.00 96.00 83 THR A C 1
ATOM 646 O O . THR A 1 83 ? 6.526 -20.367 -22.490 1.00 96.00 83 THR A O 1
ATOM 649 N N . LYS A 1 84 ? 6.807 -19.960 -24.668 1.00 93.38 84 LYS A N 1
ATOM 650 C CA . LYS A 1 84 ? 6.715 -21.393 -25.032 1.00 93.38 84 LYS A CA 1
ATOM 651 C C . LYS A 1 84 ? 7.793 -22.277 -24.393 1.00 93.38 84 LYS A C 1
ATOM 653 O O . LYS A 1 84 ? 7.615 -23.488 -24.328 1.00 93.38 84 LYS A O 1
ATOM 658 N N . THR A 1 85 ? 8.911 -21.690 -23.974 1.00 93.38 85 THR A N 1
ATOM 659 C CA . THR A 1 85 ? 10.009 -22.382 -23.284 1.00 93.38 85 THR A CA 1
ATOM 660 C C . THR A 1 85 ? 9.877 -22.324 -21.760 1.00 93.38 85 THR A C 1
ATOM 662 O O . THR A 1 85 ? 10.750 -22.836 -21.067 1.00 93.38 85 THR A O 1
ATOM 665 N N . GLY A 1 86 ? 8.800 -21.730 -21.230 1.00 95.75 86 GLY A N 1
ATOM 666 C CA . GLY A 1 86 ? 8.531 -21.644 -19.795 1.00 95.75 86 GLY A CA 1
ATOM 667 C C . GLY A 1 86 ? 9.268 -20.515 -19.073 1.00 95.75 86 GLY A C 1
ATOM 668 O O . GLY A 1 86 ? 9.407 -20.578 -17.856 1.00 95.75 86 GLY A O 1
ATOM 669 N N . GLN A 1 87 ? 9.761 -19.504 -19.794 1.00 96.69 87 GLN A N 1
ATOM 670 C CA . GLN A 1 87 ? 10.448 -18.360 -19.189 1.00 96.69 87 GLN A CA 1
ATOM 671 C C . GLN A 1 87 ? 9.466 -17.233 -18.874 1.00 96.69 87 GLN A C 1
ATOM 673 O O . GLN A 1 87 ? 8.588 -16.948 -19.681 1.00 96.69 87 GLN A O 1
ATOM 678 N N . THR A 1 88 ? 9.641 -16.556 -17.741 1.00 96.06 88 THR A N 1
ATOM 679 C CA . THR A 1 88 ? 8.900 -15.324 -17.431 1.00 96.06 88 THR A CA 1
ATOM 680 C C . THR A 1 88 ? 9.532 -14.110 -18.128 1.00 96.06 88 THR A C 1
ATOM 682 O O . THR A 1 88 ? 10.725 -14.137 -18.454 1.00 96.06 88 THR A O 1
ATOM 685 N N . PRO A 1 89 ? 8.804 -12.991 -18.292 1.00 97.50 89 PRO A N 1
ATOM 686 C CA . PRO A 1 89 ? 9.361 -11.750 -18.826 1.00 97.50 89 PRO A CA 1
ATOM 687 C C . PRO A 1 89 ? 10.560 -11.246 -18.010 1.00 97.50 89 PRO A C 1
ATOM 689 O O . PRO A 1 89 ? 11.550 -10.795 -18.582 1.00 97.50 89 PRO A O 1
ATOM 692 N N . LEU A 1 90 ? 10.530 -11.408 -16.680 1.00 96.62 90 LEU A N 1
ATOM 693 C CA . LEU A 1 90 ? 11.660 -11.075 -15.808 1.00 96.62 90 LEU A CA 1
ATOM 694 C C . LEU A 1 90 ? 12.895 -11.939 -16.099 1.00 96.62 90 LEU A C 1
ATOM 696 O O . LEU A 1 90 ? 14.006 -11.417 -16.140 1.00 96.62 90 LEU A O 1
ATOM 700 N N . GLN A 1 91 ? 12.722 -13.244 -16.322 1.00 96.69 91 GLN A N 1
ATOM 701 C CA . GLN A 1 91 ? 13.834 -14.127 -16.686 1.00 96.69 91 GLN A CA 1
ATOM 702 C C . GLN A 1 91 ? 14.422 -13.763 -18.050 1.00 96.69 91 GLN A C 1
ATOM 704 O O . GLN A 1 91 ? 15.642 -13.776 -18.194 1.00 96.69 91 GLN A O 1
ATOM 709 N N . VAL A 1 92 ? 13.578 -13.396 -19.021 1.00 97.56 92 VAL A N 1
ATOM 710 C CA . VAL A 1 92 ? 14.031 -12.892 -20.326 1.00 97.56 92 VAL A CA 1
ATOM 711 C C . VAL A 1 92 ? 14.856 -11.614 -20.147 1.00 97.56 92 VAL A C 1
ATOM 713 O O . VAL A 1 92 ? 15.980 -11.552 -20.629 1.00 97.56 92 VAL A O 1
ATOM 716 N N . ALA A 1 93 ? 14.363 -10.635 -19.384 1.00 97.69 93 ALA A N 1
ATOM 717 C CA . ALA A 1 93 ? 15.081 -9.380 -19.146 1.00 97.69 93 ALA A CA 1
ATOM 718 C C . ALA A 1 93 ? 16.451 -9.582 -18.477 1.00 97.69 93 ALA A C 1
ATOM 720 O O . ALA A 1 93 ? 17.426 -8.921 -18.838 1.00 97.69 93 ALA A O 1
ATOM 721 N N . VAL A 1 94 ? 16.528 -10.498 -17.504 1.00 96.56 94 VAL A N 1
ATOM 722 C CA . VAL A 1 94 ? 17.784 -10.848 -16.822 1.00 96.56 94 VAL A CA 1
ATOM 723 C C . VAL A 1 94 ? 18.752 -11.545 -17.777 1.00 96.56 94 VAL A C 1
ATOM 725 O O . VAL A 1 94 ? 19.933 -11.207 -17.783 1.00 96.56 94 VAL A O 1
ATOM 728 N N . ALA A 1 95 ? 18.270 -12.495 -18.584 1.00 96.50 95 ALA A N 1
ATOM 729 C CA . ALA A 1 95 ? 19.104 -13.240 -19.525 1.00 96.50 95 ALA A CA 1
ATOM 730 C C . ALA A 1 95 ? 19.731 -12.336 -20.598 1.00 96.50 95 ALA A C 1
ATOM 732 O O . ALA A 1 95 ? 20.889 -12.532 -20.955 1.00 96.50 95 ALA A O 1
ATOM 733 N N . GLU A 1 96 ? 18.996 -11.320 -21.053 1.00 96.12 96 GLU A N 1
ATOM 734 C CA . GLU A 1 96 ? 19.466 -10.361 -22.062 1.00 96.12 96 GLU A CA 1
ATOM 735 C C . GLU A 1 96 ? 20.266 -9.186 -21.471 1.00 96.12 96 GLU A C 1
ATOM 737 O O . GLU A 1 96 ? 20.697 -8.294 -22.199 1.00 96.12 96 GLU A O 1
ATOM 742 N N . GLY A 1 97 ? 20.497 -9.162 -20.153 1.00 95.25 97 GLY A N 1
ATOM 743 C CA . GLY A 1 97 ? 21.323 -8.132 -19.517 1.00 95.25 97 GLY A CA 1
ATOM 744 C C . GLY A 1 97 ? 20.679 -6.742 -19.499 1.00 95.25 97 GLY A C 1
ATOM 745 O O . GLY A 1 97 ? 21.375 -5.739 -19.663 1.00 95.25 97 GLY A O 1
ATOM 746 N N . SER A 1 98 ? 19.358 -6.674 -19.298 1.00 96.19 98 SER A N 1
ATOM 747 C CA . SER A 1 98 ? 18.637 -5.404 -19.127 1.00 96.19 98 SER A CA 1
ATOM 748 C C . SER A 1 98 ? 19.205 -4.563 -17.975 1.00 96.19 98 SER A C 1
ATOM 750 O O . SER A 1 98 ? 19.781 -5.090 -17.022 1.00 96.19 98 SER A O 1
ATOM 752 N N . SER A 1 99 ? 19.014 -3.240 -18.034 1.00 95.44 99 SER A N 1
ATOM 753 C CA . SER A 1 99 ? 19.513 -2.323 -17.001 1.00 95.44 99 SER A CA 1
ATOM 754 C C . SER A 1 99 ? 18.891 -2.594 -15.624 1.00 95.44 99 SER A C 1
ATOM 756 O O . SER A 1 99 ? 17.753 -3.054 -15.518 1.00 95.44 99 SER A O 1
ATOM 758 N N . ASN A 1 100 ? 19.612 -2.247 -14.552 1.00 94.69 100 ASN A N 1
ATOM 759 C CA . ASN A 1 100 ? 19.099 -2.386 -13.183 1.00 94.69 100 ASN A CA 1
ATOM 760 C C . ASN A 1 100 ? 17.795 -1.608 -12.978 1.00 94.69 100 ASN A C 1
ATOM 762 O O . ASN A 1 100 ? 16.865 -2.149 -12.399 1.00 94.69 100 ASN A O 1
ATOM 766 N N . GLU A 1 101 ? 17.700 -0.393 -13.522 1.00 95.50 101 GLU A N 1
ATOM 767 C CA . GLU A 1 101 ? 16.482 0.424 -13.463 1.00 95.50 101 GLU A CA 1
ATOM 768 C C . GLU A 1 101 ? 15.279 -0.301 -14.091 1.00 95.50 101 GLU A C 1
ATOM 770 O O . GLU A 1 101 ? 14.191 -0.332 -13.516 1.00 95.50 101 GLU A O 1
ATOM 775 N N . PHE A 1 102 ? 15.476 -0.950 -15.245 1.00 96.38 102 PHE A N 1
ATOM 776 C CA . PHE A 1 102 ? 14.431 -1.746 -15.886 1.00 96.38 102 PHE A CA 1
ATOM 777 C C . PHE A 1 102 ? 14.024 -2.946 -15.024 1.00 96.38 102 PHE A C 1
ATOM 779 O O . PHE A 1 102 ? 12.835 -3.210 -14.843 1.00 96.38 102 PHE A O 1
ATOM 786 N N . LEU A 1 103 ? 15.007 -3.675 -14.488 1.00 96.06 103 LEU A N 1
ATOM 787 C CA . LEU A 1 103 ? 14.768 -4.858 -13.665 1.00 96.06 103 LEU A CA 1
ATOM 788 C C . LEU A 1 103 ? 14.078 -4.511 -12.342 1.00 96.06 103 LEU A C 1
ATOM 790 O O . LEU A 1 103 ? 13.190 -5.250 -11.921 1.00 96.06 103 LEU A O 1
ATOM 794 N N . GLU A 1 104 ? 14.459 -3.410 -11.696 1.00 94.38 104 GLU A N 1
ATOM 795 C CA . GLU A 1 104 ? 13.819 -2.909 -10.477 1.00 94.38 104 GLU A CA 1
ATOM 796 C C . GLU A 1 104 ? 12.365 -2.527 -10.746 1.00 94.38 104 GLU A C 1
ATOM 798 O O . GLU A 1 104 ? 11.472 -3.035 -10.067 1.00 94.38 104 GLU A O 1
ATOM 803 N N . PHE A 1 105 ? 12.110 -1.744 -11.800 1.00 94.56 105 PHE A N 1
ATOM 804 C CA . PHE A 1 105 ? 10.750 -1.379 -12.194 1.00 94.56 105 PHE A CA 1
ATOM 805 C C . PHE A 1 105 ? 9.894 -2.613 -12.513 1.00 94.56 105 PHE A C 1
ATOM 807 O O . PHE A 1 105 ? 8.749 -2.718 -12.070 1.00 94.56 105 PHE A O 1
ATOM 814 N N . LEU A 1 106 ? 10.432 -3.581 -13.263 1.00 95.38 106 LEU A N 1
ATOM 815 C CA . LEU A 1 106 ? 9.707 -4.808 -13.592 1.00 95.38 106 LEU A CA 1
ATOM 816 C C . LEU A 1 106 ? 9.402 -5.638 -12.337 1.00 95.38 106 LEU A C 1
ATOM 818 O O . LEU A 1 106 ? 8.275 -6.106 -12.184 1.00 95.38 106 LEU A O 1
ATOM 822 N N . ARG A 1 107 ? 10.365 -5.792 -11.419 1.00 94.50 107 ARG A N 1
ATOM 823 C CA . ARG A 1 107 ? 10.161 -6.503 -10.145 1.00 94.50 107 ARG A CA 1
ATOM 824 C C . ARG A 1 107 ? 9.092 -5.835 -9.291 1.00 94.50 107 ARG A C 1
ATOM 826 O O . ARG A 1 107 ? 8.220 -6.533 -8.789 1.00 94.50 107 ARG A O 1
ATOM 833 N N . GLU A 1 108 ? 9.122 -4.511 -9.170 1.00 91.00 108 GLU A N 1
ATOM 834 C CA . GLU A 1 108 ? 8.109 -3.747 -8.436 1.00 91.00 108 GLU A CA 1
ATOM 835 C C . GLU A 1 108 ? 6.703 -4.019 -8.992 1.00 91.00 108 GLU A C 1
ATOM 837 O O . GLU A 1 108 ? 5.769 -4.311 -8.242 1.00 91.00 108 GLU A O 1
ATOM 842 N N . ARG A 1 109 ? 6.552 -3.998 -10.323 1.00 91.50 109 ARG A N 1
ATOM 843 C CA . ARG A 1 109 ? 5.265 -4.256 -10.983 1.00 91.50 109 ARG A CA 1
ATOM 844 C C . ARG A 1 109 ? 4.798 -5.702 -10.844 1.00 91.50 109 ARG A C 1
ATOM 846 O O . ARG A 1 109 ? 3.606 -5.911 -10.629 1.00 91.50 109 ARG A O 1
ATOM 853 N N . VAL A 1 110 ? 5.707 -6.675 -10.914 1.00 92.44 110 VAL A N 1
ATOM 854 C CA . VAL A 1 110 ? 5.391 -8.088 -10.645 1.00 92.44 110 VAL A CA 1
ATOM 855 C C . VAL A 1 110 ? 4.919 -8.258 -9.201 1.00 92.44 110 VAL A C 1
ATOM 857 O O . VAL A 1 110 ? 3.856 -8.830 -8.984 1.00 92.44 110 VAL A O 1
ATOM 860 N N . THR A 1 111 ? 5.634 -7.697 -8.222 1.00 91.69 111 THR A N 1
ATOM 861 C CA . THR A 1 111 ? 5.234 -7.741 -6.806 1.00 91.69 111 THR A CA 1
ATOM 862 C C . THR A 1 111 ? 3.859 -7.117 -6.584 1.00 91.69 111 THR A C 1
ATOM 864 O O . THR A 1 111 ? 3.041 -7.669 -5.850 1.00 91.69 111 THR A O 1
ATOM 867 N N . LEU A 1 112 ? 3.566 -5.990 -7.241 1.00 87.75 112 LEU A N 1
ATOM 868 C CA . LEU A 1 112 ? 2.258 -5.343 -7.162 1.00 87.75 112 LEU A CA 1
ATOM 869 C C . LEU A 1 112 ? 1.133 -6.242 -7.701 1.00 87.75 112 LEU A C 1
ATOM 871 O O . LEU A 1 112 ? 0.071 -6.315 -7.083 1.00 87.75 112 LEU A O 1
ATOM 875 N N . GLN A 1 113 ? 1.359 -6.930 -8.824 1.00 88.38 113 GLN A N 1
ATOM 876 C CA . GLN A 1 113 ? 0.399 -7.892 -9.373 1.00 88.38 113 GLN A CA 1
ATOM 877 C C . GLN A 1 113 ? 0.215 -9.091 -8.441 1.00 88.38 113 GLN A C 1
ATOM 879 O O . GLN A 1 113 ? -0.924 -9.386 -8.081 1.00 88.38 113 GLN A O 1
ATOM 884 N N . THR A 1 114 ? 1.306 -9.692 -7.948 1.00 91.38 114 THR A N 1
ATOM 885 C CA . THR A 1 114 ? 1.233 -10.775 -6.954 1.00 91.38 114 THR A CA 1
ATOM 886 C C . THR A 1 114 ? 0.462 -10.329 -5.712 1.00 91.38 114 THR A C 1
ATOM 888 O O . THR A 1 114 ? -0.363 -11.079 -5.205 1.00 91.38 114 THR A O 1
ATOM 891 N N . HIS A 1 115 ? 0.653 -9.097 -5.226 1.00 90.62 115 HIS A N 1
ATOM 892 C CA . HIS A 1 115 ? -0.091 -8.591 -4.072 1.00 90.62 115 HIS A CA 1
ATOM 893 C C . HIS A 1 115 ? -1.602 -8.485 -4.357 1.00 90.62 115 HIS A C 1
ATOM 895 O O . HIS A 1 115 ? -2.425 -8.870 -3.524 1.00 90.62 115 HIS A O 1
ATOM 901 N N . GLN A 1 116 ? -1.996 -8.013 -5.543 1.00 86.69 116 GLN A N 1
ATOM 902 C CA . GLN A 1 116 ? -3.409 -7.969 -5.940 1.00 86.69 116 GLN A CA 1
ATOM 903 C C . GLN A 1 116 ? -4.024 -9.369 -6.106 1.00 86.69 116 GLN A C 1
ATOM 905 O O . GLN A 1 116 ? -5.183 -9.575 -5.726 1.00 86.69 116 GLN A O 1
ATOM 910 N N . GLU A 1 117 ? -3.269 -10.318 -6.663 1.00 88.06 117 GLU A N 1
ATOM 911 C CA . GLU A 1 117 ? -3.648 -11.732 -6.779 1.00 88.06 117 GLU A CA 1
ATOM 912 C C . GLU A 1 117 ? -3.826 -12.353 -5.395 1.00 88.06 117 GLU A C 1
ATOM 914 O O . GLU A 1 117 ? -4.866 -12.942 -5.121 1.00 88.06 117 GLU A O 1
ATOM 919 N N . LEU A 1 118 ? -2.881 -12.115 -4.486 1.00 92.50 118 LEU A N 1
ATOM 920 C CA . LEU A 1 118 ? -2.904 -12.616 -3.115 1.00 92.50 118 LEU A CA 1
ATOM 921 C C . LEU A 1 118 ? -4.154 -12.143 -2.360 1.00 92.50 118 LEU A C 1
ATOM 923 O O . LEU A 1 118 ? -4.846 -12.942 -1.732 1.00 92.50 118 LEU A O 1
ATOM 927 N N . VAL A 1 119 ? -4.499 -10.854 -2.467 1.00 89.69 119 VAL A N 1
ATOM 928 C CA . VAL A 1 119 ? -5.742 -10.315 -1.886 1.00 89.69 119 VAL A CA 1
ATOM 929 C C . VAL A 1 119 ? -6.983 -10.939 -2.530 1.00 89.69 119 VAL A C 1
ATOM 931 O O . VAL A 1 119 ? -7.975 -11.163 -1.841 1.00 89.69 119 VAL A O 1
ATOM 934 N N . SER A 1 120 ? -6.953 -11.229 -3.833 1.00 83.31 120 SER A N 1
ATOM 935 C CA . SER A 1 120 ? -8.084 -11.856 -4.533 1.00 83.31 120 SER A CA 1
ATOM 936 C C . SER A 1 120 ? -8.264 -13.316 -4.117 1.00 83.31 120 SER A C 1
ATOM 938 O O . SER A 1 120 ? -9.370 -13.695 -3.754 1.00 83.31 120 SER A O 1
ATOM 940 N N . ALA A 1 121 ? -7.178 -14.090 -4.048 1.00 85.38 121 ALA A N 1
ATOM 941 C CA . ALA A 1 121 ? -7.189 -15.465 -3.557 1.00 85.38 121 ALA A CA 1
ATOM 942 C C . ALA A 1 121 ? -7.703 -15.540 -2.109 1.00 85.38 121 ALA A C 1
ATOM 944 O O . ALA A 1 121 ? -8.536 -16.385 -1.793 1.00 85.38 121 ALA A O 1
ATOM 945 N N . ALA A 1 122 ? -7.281 -14.611 -1.240 1.00 90.44 122 ALA A N 1
ATOM 946 C CA . ALA A 1 122 ? -7.795 -14.522 0.128 1.00 90.44 122 ALA A CA 1
ATOM 947 C C . ALA A 1 122 ? -9.285 -14.153 0.175 1.00 90.44 122 ALA A C 1
ATOM 949 O O . ALA A 1 122 ? -10.040 -14.735 0.950 1.00 90.44 122 ALA A O 1
ATOM 950 N N . ARG A 1 123 ? -9.727 -13.194 -0.651 1.00 89.31 123 ARG A N 1
ATOM 951 C CA . ARG A 1 123 ? -11.142 -12.801 -0.758 1.00 89.31 123 ARG A CA 1
ATOM 952 C C . ARG A 1 123 ? -12.010 -13.986 -1.172 1.00 89.31 123 ARG A C 1
ATOM 954 O O . ARG A 1 123 ? -13.067 -14.193 -0.585 1.00 89.31 123 ARG A O 1
ATOM 961 N N . ASP A 1 124 ? -11.547 -14.758 -2.147 1.00 81.12 124 ASP A N 1
ATOM 962 C CA . ASP A 1 124 ? -12.297 -15.863 -2.744 1.00 81.12 124 ASP A CA 1
ATOM 963 C C . ASP A 1 124 ? -12.140 -17.180 -1.950 1.00 81.12 124 ASP A C 1
ATOM 965 O O . ASP A 1 124 ? -12.821 -18.162 -2.239 1.00 81.12 124 ASP A O 1
ATOM 969 N N . GLY A 1 125 ? -11.299 -17.193 -0.906 1.00 85.56 125 GLY A N 1
ATOM 970 C CA . GLY A 1 125 ? -11.076 -18.352 -0.035 1.00 85.56 125 GLY A CA 1
ATOM 971 C C . GLY A 1 125 ? -10.224 -19.456 -0.673 1.00 85.56 125 GLY A C 1
ATOM 972 O O . GLY A 1 125 ? -10.255 -20.605 -0.232 1.00 85.56 125 GLY A O 1
ATOM 973 N N . GLU A 1 126 ? -9.452 -19.137 -1.714 1.00 91.38 126 GLU A N 1
ATOM 974 C CA . GLU A 1 126 ? -8.592 -20.078 -2.439 1.00 91.38 126 GLU A CA 1
ATOM 975 C C . GLU A 1 126 ? -7.267 -20.317 -1.695 1.00 91.38 126 GLU A C 1
ATOM 977 O O . GLU A 1 126 ? -6.180 -20.005 -2.186 1.00 91.38 126 GLU A O 1
ATOM 982 N N . TRP A 1 127 ? -7.340 -20.877 -0.485 1.00 92.38 127 TRP A N 1
ATOM 983 C CA . TRP A 1 127 ? -6.187 -21.001 0.417 1.00 92.38 127 TRP A CA 1
ATOM 984 C C . TRP A 1 127 ? -4.954 -21.707 -0.175 1.00 92.38 127 TRP A C 1
ATOM 986 O O . TRP A 1 127 ? -3.854 -21.204 0.044 1.00 92.38 127 TRP A O 1
ATOM 996 N N . PRO A 1 128 ? -5.067 -22.792 -0.970 1.00 93.06 128 PRO A N 1
ATOM 997 C CA . PRO A 1 128 ? -3.892 -23.398 -1.602 1.00 93.06 128 PRO A CA 1
ATOM 998 C C . PRO A 1 128 ? -3.183 -22.459 -2.590 1.00 93.06 128 PRO A C 1
ATOM 1000 O O . PRO A 1 128 ? -1.954 -22.425 -2.652 1.00 93.06 128 PRO A O 1
ATOM 1003 N N . HIS A 1 129 ? -3.948 -21.675 -3.356 1.00 90.38 129 HIS A N 1
ATOM 1004 C CA . HIS A 1 129 ? -3.387 -20.695 -4.283 1.00 90.38 129 HIS A CA 1
ATOM 1005 C C . HIS A 1 129 ? -2.787 -19.506 -3.524 1.00 90.38 129 HIS A C 1
ATOM 1007 O O . HIS A 1 129 ? -1.663 -19.097 -3.813 1.00 90.38 129 HIS A O 1
ATOM 1013 N N . PHE A 1 130 ? -3.485 -19.024 -2.494 1.00 93.25 130 PHE A N 1
ATOM 1014 C CA . PHE A 1 130 ? -2.990 -18.001 -1.576 1.00 93.25 130 PHE A CA 1
ATOM 1015 C C . PHE A 1 130 ? -1.637 -18.384 -0.958 1.00 93.25 130 PHE A C 1
ATOM 1017 O O . PHE A 1 130 ? -0.703 -17.588 -0.983 1.00 93.25 130 PHE A O 1
ATOM 1024 N N . GLU A 1 131 ? -1.494 -19.614 -0.457 1.00 93.00 131 GLU A N 1
ATOM 1025 C CA . GLU A 1 131 ? -0.235 -20.106 0.113 1.00 93.00 131 GLU A CA 1
ATOM 1026 C C . GLU A 1 131 ? 0.884 -20.177 -0.931 1.00 93.00 131 GLU A C 1
ATOM 1028 O O . GLU A 1 131 ? 2.029 -19.834 -0.633 1.00 93.00 131 GLU A O 1
ATOM 1033 N N . SER A 1 132 ? 0.573 -20.576 -2.168 1.00 91.75 132 SER A N 1
ATOM 1034 C CA . SER A 1 132 ? 1.551 -20.550 -3.259 1.00 91.75 132 SER A CA 1
ATOM 1035 C C . SER A 1 132 ? 2.063 -19.131 -3.524 1.00 91.75 132 SER A C 1
ATOM 1037 O O . SER A 1 132 ? 3.264 -18.946 -3.700 1.00 91.75 132 SER A O 1
ATOM 1039 N N . LEU A 1 133 ? 1.169 -18.137 -3.535 1.00 91.06 133 LEU A N 1
ATOM 1040 C CA . LEU A 1 133 ? 1.515 -16.732 -3.771 1.00 91.06 133 LEU A CA 1
ATOM 1041 C C . LEU A 1 133 ? 2.287 -16.116 -2.595 1.00 91.06 133 LEU A C 1
ATOM 1043 O O . LEU A 1 133 ? 3.215 -15.340 -2.811 1.00 91.06 133 LEU A O 1
ATOM 1047 N N . LEU A 1 134 ? 1.944 -16.480 -1.355 1.00 90.88 134 LEU A N 1
ATOM 1048 C CA . LEU A 1 134 ? 2.608 -15.991 -0.141 1.00 90.88 134 LEU A CA 1
ATOM 1049 C C . LEU A 1 134 ? 4.103 -16.347 -0.106 1.00 90.88 134 LEU A C 1
ATOM 1051 O O . LEU A 1 134 ? 4.902 -15.613 0.466 1.00 90.88 134 LEU A O 1
ATOM 1055 N N . ASN A 1 135 ? 4.480 -17.461 -0.737 1.00 88.88 135 ASN A N 1
ATOM 1056 C CA . ASN A 1 135 ? 5.861 -17.929 -0.816 1.00 88.88 135 ASN A CA 1
ATOM 1057 C C . ASN A 1 135 ? 6.648 -17.337 -2.004 1.00 88.88 135 ASN A C 1
ATOM 1059 O O . ASN A 1 135 ? 7.811 -17.697 -2.203 1.00 88.88 135 ASN A O 1
ATOM 1063 N N . GLU A 1 136 ? 6.055 -16.450 -2.813 1.00 87.50 136 GLU A N 1
ATOM 1064 C CA . GLU A 1 136 ? 6.788 -15.802 -3.902 1.00 87.50 136 GLU A CA 1
ATOM 1065 C C . GLU A 1 136 ? 7.857 -14.825 -3.358 1.00 87.50 136 GLU A C 1
ATOM 1067 O O . GLU A 1 136 ? 7.564 -14.036 -2.458 1.00 87.50 136 GLU A O 1
ATOM 1072 N N . PRO A 1 137 ? 9.077 -14.774 -3.940 1.00 80.69 137 PRO A N 1
ATOM 1073 C CA . PRO A 1 137 ? 10.197 -13.964 -3.430 1.00 80.69 137 PRO A CA 1
ATOM 1074 C C . PRO A 1 137 ? 9.951 -12.449 -3.302 1.00 80.69 137 PRO A C 1
ATOM 1076 O O . PRO A 1 137 ? 10.765 -11.754 -2.699 1.00 80.69 137 PRO A O 1
ATOM 1079 N N . GLY A 1 138 ? 8.879 -11.922 -3.902 1.00 81.38 138 GLY A N 1
ATOM 1080 C CA . GLY A 1 138 ? 8.497 -10.507 -3.836 1.00 81.38 138 GLY A CA 1
ATOM 1081 C C . GLY A 1 138 ? 7.506 -10.163 -2.720 1.00 81.38 138 GLY A C 1
ATOM 1082 O O . GLY A 1 138 ? 7.323 -8.983 -2.426 1.00 81.38 138 GLY A O 1
ATOM 1083 N N . ILE A 1 139 ? 6.871 -11.155 -2.089 1.00 89.75 139 ILE A N 1
ATOM 1084 C CA . ILE A 1 139 ? 5.877 -10.928 -1.037 1.00 89.75 139 ILE A CA 1
ATOM 1085 C C . ILE A 1 139 ? 6.579 -10.837 0.317 1.00 89.75 139 ILE A C 1
ATOM 1087 O O . ILE A 1 139 ? 6.870 -11.830 0.979 1.00 89.75 139 ILE A O 1
ATOM 1091 N N . THR A 1 140 ? 6.877 -9.607 0.730 1.00 90.06 140 THR A N 1
ATOM 1092 C CA . THR A 1 140 ? 7.432 -9.313 2.056 1.00 90.06 140 THR A CA 1
ATOM 1093 C C . THR A 1 140 ? 6.327 -8.973 3.052 1.00 90.06 140 THR A C 1
ATOM 1095 O O . THR A 1 140 ? 5.199 -8.651 2.679 1.00 90.06 140 THR A O 1
ATOM 1098 N N . VAL A 1 141 ? 6.659 -8.973 4.346 1.00 89.31 141 VAL A N 1
ATOM 1099 C CA . VAL A 1 141 ? 5.731 -8.506 5.389 1.00 89.31 141 VAL A CA 1
ATOM 1100 C C . VAL A 1 141 ? 5.281 -7.059 5.165 1.00 89.31 141 VAL A C 1
ATOM 1102 O O . VAL A 1 141 ? 4.138 -6.731 5.462 1.00 89.31 141 VAL A O 1
ATOM 1105 N N . ASP A 1 142 ? 6.136 -6.212 4.589 1.00 87.06 142 ASP A N 1
ATOM 1106 C CA . ASP A 1 142 ? 5.787 -4.823 4.284 1.00 87.06 142 ASP A CA 1
ATOM 1107 C C . ASP A 1 142 ? 4.704 -4.753 3.205 1.00 87.06 142 ASP A C 1
ATOM 1109 O O . ASP A 1 142 ? 3.761 -3.981 3.338 1.00 87.06 142 ASP A O 1
ATOM 1113 N N . VAL A 1 143 ? 4.772 -5.623 2.191 1.00 87.06 143 VAL A N 1
ATOM 1114 C CA . VAL A 1 143 ? 3.713 -5.753 1.180 1.00 87.06 143 VAL A CA 1
ATOM 1115 C C . VAL A 1 143 ? 2.403 -6.190 1.838 1.00 87.06 143 VAL A C 1
ATOM 1117 O O . VAL A 1 143 ? 1.381 -5.537 1.642 1.00 87.06 143 VAL A O 1
ATOM 1120 N N . LEU A 1 144 ? 2.437 -7.226 2.685 1.00 91.75 144 LEU A N 1
ATOM 1121 C CA . LEU A 1 144 ? 1.255 -7.721 3.412 1.00 91.75 144 LEU A CA 1
ATOM 1122 C C . LEU A 1 144 ? 0.636 -6.678 4.357 1.00 91.75 144 LEU A C 1
ATOM 1124 O O . LEU A 1 144 ? -0.563 -6.729 4.634 1.00 91.75 144 LEU A O 1
ATOM 1128 N N . ASN A 1 145 ? 1.449 -5.737 4.840 1.00 92.56 145 ASN A N 1
ATOM 1129 C CA . ASN A 1 145 ? 1.053 -4.637 5.717 1.00 92.56 145 ASN A CA 1
ATOM 1130 C C . ASN A 1 145 ? 0.482 -3.429 4.962 1.00 92.56 145 ASN A C 1
ATOM 1132 O O . ASN A 1 145 ? 0.283 -2.376 5.566 1.00 92.56 145 ASN A O 1
ATOM 1136 N N . THR A 1 146 ? 0.209 -3.560 3.665 1.00 87.56 146 THR A N 1
ATOM 1137 C CA . THR A 1 146 ? -0.417 -2.511 2.858 1.00 87.56 146 THR A CA 1
ATOM 1138 C C . THR A 1 146 ? -1.722 -2.991 2.239 1.00 87.56 146 THR A C 1
ATOM 1140 O O . THR A 1 146 ? -1.987 -4.185 2.101 1.00 87.56 146 THR A O 1
ATOM 1143 N N . VAL A 1 147 ? -2.560 -2.039 1.843 1.00 87.62 147 VAL A N 1
ATOM 1144 C CA . VAL A 1 147 ? -3.700 -2.297 0.965 1.00 87.62 147 VAL A CA 1
ATOM 1145 C C . VAL A 1 147 ? -3.259 -1.978 -0.469 1.00 87.62 147 VAL A C 1
ATOM 1147 O O . VAL A 1 147 ? -2.784 -0.864 -0.706 1.00 87.62 147 VAL A O 1
ATOM 1150 N N . PRO A 1 148 ? -3.387 -2.909 -1.437 1.00 81.56 148 PRO A N 1
ATOM 1151 C CA . PRO A 1 148 ? -2.989 -2.631 -2.810 1.00 81.56 148 PRO A CA 1
ATOM 1152 C C . PRO A 1 148 ? -3.760 -1.429 -3.393 1.00 81.56 148 PRO A C 1
ATOM 1154 O O . PRO A 1 148 ? -4.958 -1.290 -3.133 1.00 81.56 148 PRO A O 1
ATOM 1157 N N . PRO A 1 149 ? -3.131 -0.598 -4.244 1.00 77.44 149 PRO A N 1
ATOM 1158 C CA . PRO A 1 149 ? -3.808 0.480 -4.958 1.00 77.44 149 PRO A CA 1
ATOM 1159 C C . PRO A 1 149 ? -5.072 -0.000 -5.684 1.00 77.44 149 PRO A C 1
ATOM 1161 O O . PRO A 1 149 ? -5.063 -1.040 -6.346 1.00 77.44 149 PRO A O 1
ATOM 1164 N N . GLY A 1 150 ? -6.158 0.768 -5.568 1.00 74.38 150 GLY A N 1
ATOM 1165 C CA . GLY A 1 150 ? -7.458 0.432 -6.163 1.00 74.38 150 GLY A CA 1
ATOM 1166 C C . GLY A 1 150 ? -8.257 -0.638 -5.407 1.00 74.38 150 GLY A C 1
ATOM 1167 O O . GLY A 1 150 ? -9.317 -1.045 -5.879 1.00 74.38 150 GLY A O 1
ATOM 1168 N N . ARG A 1 151 ? -7.777 -1.100 -4.246 1.00 80.06 151 ARG A N 1
ATOM 1169 C CA . ARG A 1 151 ? -8.518 -1.961 -3.314 1.00 80.06 151 ARG A CA 1
ATOM 1170 C C . ARG A 1 151 ? -8.815 -1.186 -2.032 1.00 80.06 151 ARG A C 1
ATOM 1172 O O . ARG A 1 151 ? -8.050 -0.312 -1.636 1.00 80.06 151 ARG A O 1
ATOM 1179 N N . THR A 1 152 ? -9.899 -1.559 -1.363 1.00 85.25 152 THR A N 1
ATOM 1180 C CA . THR A 1 152 ? -10.218 -1.083 -0.010 1.00 85.25 152 THR A CA 1
ATOM 1181 C C . THR A 1 152 ? -9.598 -1.984 1.058 1.00 85.25 152 THR A C 1
ATOM 1183 O O . THR A 1 152 ? -9.253 -1.526 2.141 1.00 85.25 152 THR A O 1
ATOM 1186 N N . TRP A 1 153 ? -9.443 -3.278 0.768 1.00 87.44 153 TRP A N 1
ATOM 1187 C CA . TRP A 1 153 ? -9.055 -4.297 1.744 1.00 87.44 153 TRP A CA 1
ATOM 1188 C C . TRP A 1 153 ? -7.736 -4.972 1.352 1.00 87.44 153 TRP A C 1
ATOM 1190 O O . TRP A 1 153 ? -7.589 -5.467 0.236 1.00 87.44 153 TRP A O 1
ATOM 1200 N N . GLY A 1 154 ? -6.786 -5.006 2.287 1.00 91.62 154 GLY A N 1
ATOM 1201 C CA . GLY A 1 154 ? -5.563 -5.824 2.230 1.00 91.62 154 GLY A CA 1
ATOM 1202 C C . GLY A 1 154 ? -5.758 -7.272 2.708 1.00 91.62 154 GLY A C 1
ATOM 1203 O O . GLY A 1 154 ? -6.861 -7.674 3.079 1.00 91.62 154 GLY A O 1
ATOM 1204 N N . VAL A 1 155 ? -4.671 -8.048 2.742 1.00 95.00 155 VAL A N 1
ATOM 1205 C CA . VAL A 1 155 ? -4.688 -9.496 3.040 1.00 95.00 155 VAL A CA 1
ATOM 1206 C C . VAL A 1 155 ? -5.317 -9.819 4.398 1.00 95.00 155 VAL A C 1
ATOM 1208 O O . VAL A 1 155 ? -6.218 -10.652 4.479 1.00 95.00 155 VAL A O 1
ATOM 1211 N N . ILE A 1 156 ? -4.890 -9.135 5.463 1.00 96.12 156 ILE A N 1
ATOM 1212 C CA . ILE A 1 156 ? -5.347 -9.424 6.831 1.00 96.12 156 ILE A CA 1
ATOM 1213 C C . ILE A 1 156 ? -6.853 -9.177 7.022 1.00 96.12 156 ILE A C 1
ATOM 1215 O O . ILE A 1 156 ? -7.506 -9.884 7.792 1.00 96.12 156 ILE A O 1
ATOM 1219 N N . HIS A 1 157 ? -7.432 -8.234 6.275 1.00 95.00 157 HIS A N 1
ATOM 1220 C CA . HIS A 1 157 ? -8.874 -7.986 6.270 1.00 95.00 157 HIS A CA 1
ATOM 1221 C C . HIS A 1 157 ? -9.634 -9.168 5.665 1.00 95.00 157 HIS A C 1
ATOM 1223 O O . HIS A 1 157 ? -10.606 -9.632 6.255 1.00 95.00 157 HIS A O 1
ATOM 1229 N N . GLN A 1 158 ? -9.155 -9.702 4.534 1.00 94.44 158 GLN A N 1
ATOM 1230 C CA . GLN A 1 158 ? -9.779 -10.848 3.864 1.00 94.44 158 GLN A CA 1
ATOM 1231 C C . GLN A 1 158 ? -9.719 -12.110 4.731 1.00 94.44 158 GLN A C 1
ATOM 1233 O O . GLN A 1 158 ? -10.722 -12.797 4.898 1.00 94.44 158 GLN A O 1
ATOM 1238 N N . VAL A 1 159 ? -8.578 -12.381 5.369 1.00 95.62 159 VAL A N 1
ATOM 1239 C CA . VAL A 1 159 ? -8.459 -13.509 6.311 1.00 95.62 159 VAL A CA 1
ATOM 1240 C C . VAL A 1 159 ? -9.434 -13.350 7.484 1.00 95.62 159 VAL A C 1
ATOM 1242 O O . VAL A 1 159 ? -10.099 -14.305 7.885 1.00 95.62 159 VAL A O 1
ATOM 1245 N N . SER A 1 160 ? -9.599 -12.123 7.982 1.00 95.50 160 SER A N 1
ATOM 1246 C CA . SER A 1 160 ? -10.511 -11.824 9.094 1.00 95.50 160 SER A CA 1
ATOM 1247 C C . SER A 1 160 ? -11.986 -11.908 8.716 1.00 95.50 160 SER A C 1
ATOM 1249 O O . SER A 1 160 ? -12.813 -12.322 9.530 1.00 95.50 160 SER A O 1
ATOM 1251 N N . TYR A 1 161 ? -12.313 -11.590 7.466 1.00 93.19 161 TYR A N 1
ATOM 1252 C CA . TYR A 1 161 ? -13.647 -11.772 6.907 1.00 93.19 161 TYR A CA 1
ATOM 1253 C C . TYR A 1 161 ? -14.090 -13.236 6.913 1.00 93.19 161 TYR A C 1
ATOM 1255 O O . TYR A 1 161 ? -15.239 -13.530 7.255 1.00 93.19 161 TYR A O 1
ATOM 1263 N N . TRP A 1 162 ? -13.180 -14.149 6.564 1.00 91.38 162 TRP A N 1
ATOM 1264 C CA . TRP A 1 162 ? -13.427 -15.591 6.622 1.00 91.38 162 TRP A CA 1
ATOM 1265 C C . TRP A 1 162 ? -13.355 -16.151 8.043 1.00 91.38 162 TRP A C 1
ATOM 1267 O O . TRP A 1 162 ? -14.013 -17.146 8.332 1.00 91.38 162 TRP A O 1
ATOM 1277 N N . GLY A 1 163 ? -12.598 -15.506 8.935 1.00 93.44 163 GLY A N 1
ATOM 1278 C CA . GLY A 1 163 ? -12.417 -15.972 10.308 1.00 93.44 163 GLY A CA 1
ATOM 1279 C C . GLY A 1 163 ? -11.544 -17.224 10.405 1.00 93.44 163 GLY A C 1
ATOM 1280 O O . GLY A 1 163 ? -11.695 -18.001 11.347 1.00 93.44 163 GLY A O 1
ATOM 1281 N N . ASP A 1 164 ? -10.643 -17.435 9.441 1.00 91.81 164 ASP A N 1
ATOM 1282 C CA . ASP A 1 164 ? -9.767 -18.607 9.399 1.00 91.81 164 ASP A CA 1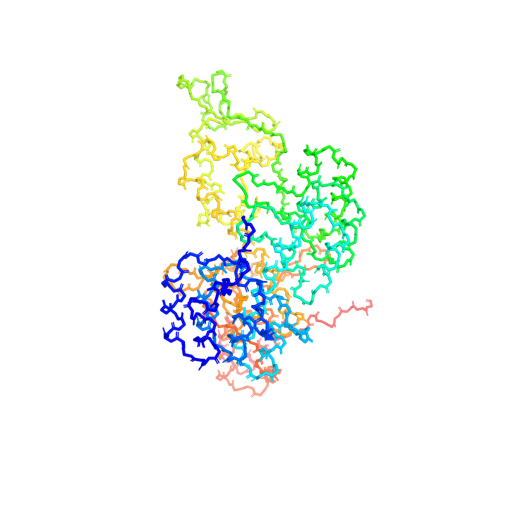
ATOM 1283 C C . ASP A 1 164 ? -8.590 -18.448 10.375 1.00 91.81 164 ASP A C 1
ATOM 1285 O O . ASP A 1 164 ? -7.556 -17.844 10.074 1.00 91.81 164 ASP A O 1
ATOM 1289 N N . THR A 1 165 ? -8.758 -18.992 11.582 1.00 94.62 165 THR A N 1
ATOM 1290 C CA . THR A 1 165 ? -7.740 -18.934 12.638 1.00 94.62 165 THR A CA 1
ATOM 1291 C C . THR A 1 165 ? -6.454 -19.661 12.248 1.00 94.62 165 THR A C 1
ATOM 1293 O O . THR A 1 165 ? -5.375 -19.191 12.602 1.00 94.62 165 THR A O 1
ATOM 1296 N N . ALA A 1 166 ? -6.542 -20.763 11.496 1.00 93.12 166 ALA A N 1
ATOM 1297 C CA . ALA A 1 166 ? -5.367 -21.525 11.083 1.00 93.12 166 ALA A CA 1
ATOM 1298 C C . ALA A 1 166 ? -4.529 -20.733 10.070 1.00 93.12 166 ALA A C 1
ATOM 1300 O O . ALA A 1 166 ? -3.301 -20.706 10.162 1.00 93.12 166 ALA A O 1
ATOM 1301 N N . MET A 1 167 ? -5.183 -20.043 9.133 1.00 93.94 167 MET A N 1
ATOM 1302 C CA . MET A 1 167 ? -4.501 -19.156 8.191 1.00 93.94 167 MET A CA 1
ATOM 1303 C C . MET A 1 167 ? -3.870 -17.950 8.897 1.00 93.94 167 MET A C 1
ATOM 1305 O O . MET A 1 167 ? -2.721 -17.601 8.622 1.00 93.94 167 MET A O 1
ATOM 1309 N N . LEU A 1 168 ? -4.581 -17.332 9.845 1.00 94.50 168 LEU A N 1
ATOM 1310 C CA . LEU A 1 168 ? -4.027 -16.234 10.639 1.00 94.50 168 LEU A CA 1
ATOM 1311 C C . LEU A 1 168 ? -2.800 -16.675 11.450 1.00 94.50 168 LEU A C 1
ATOM 1313 O O . LEU A 1 168 ? -1.800 -15.958 11.482 1.00 94.50 168 LEU A O 1
ATOM 1317 N N . GLU A 1 169 ? -2.854 -17.847 12.083 1.00 94.19 169 GLU A N 1
ATOM 1318 C CA . GLU A 1 169 ? -1.718 -18.409 12.814 1.00 94.19 169 GLU A CA 1
ATOM 1319 C C . GLU A 1 169 ? -0.513 -18.605 11.888 1.00 94.19 169 GLU A C 1
ATOM 1321 O O . GLU A 1 169 ? 0.567 -18.093 12.182 1.00 94.19 169 GLU A O 1
ATOM 1326 N N . LYS A 1 170 ? -0.714 -19.225 10.716 1.00 92.62 170 LYS A N 1
ATOM 1327 C CA . LYS A 1 170 ? 0.335 -19.376 9.694 1.00 92.62 170 LYS A CA 1
ATOM 1328 C C . LYS A 1 170 ? 0.956 -18.036 9.301 1.00 92.62 170 LYS A C 1
ATOM 1330 O O . LYS A 1 170 ? 2.181 -17.923 9.270 1.00 92.62 170 LYS A O 1
ATOM 1335 N N . LEU A 1 171 ? 0.135 -17.017 9.040 1.00 92.50 171 LEU A N 1
ATOM 1336 C CA . LEU A 1 171 ? 0.606 -15.683 8.666 1.00 92.50 171 LEU A CA 1
ATOM 1337 C C . LEU A 1 171 ? 1.415 -15.013 9.782 1.00 92.50 171 LEU A C 1
ATOM 1339 O O . LEU A 1 171 ? 2.452 -14.415 9.507 1.00 92.50 171 LEU A O 1
ATOM 1343 N N . ILE A 1 172 ? 0.984 -15.126 11.039 1.00 93.12 172 ILE A N 1
ATOM 1344 C CA . ILE A 1 172 ? 1.711 -14.563 12.185 1.00 93.12 172 ILE A CA 1
ATOM 1345 C C . ILE A 1 172 ? 3.038 -15.296 12.408 1.00 93.12 172 ILE A C 1
ATOM 1347 O O . ILE A 1 172 ? 4.041 -14.649 12.710 1.00 93.12 172 ILE A O 1
ATOM 1351 N N . THR A 1 173 ? 3.057 -16.621 12.253 1.00 90.56 173 THR A N 1
ATOM 1352 C CA . THR A 1 173 ? 4.269 -17.435 12.397 1.00 90.56 173 THR A CA 1
ATOM 1353 C C . THR A 1 173 ? 5.280 -17.139 11.293 1.00 90.56 173 THR A C 1
ATOM 1355 O O . THR A 1 173 ? 6.458 -16.948 11.589 1.00 90.56 173 THR A O 1
ATOM 1358 N N . ALA A 1 174 ? 4.834 -17.064 10.036 1.00 88.88 174 ALA A N 1
ATOM 1359 C CA . ALA A 1 174 ? 5.694 -16.736 8.900 1.00 88.88 174 ALA A CA 1
ATOM 1360 C C . ALA A 1 174 ? 6.160 -15.270 8.930 1.00 88.88 174 ALA A C 1
ATOM 1362 O O . ALA A 1 174 ? 7.288 -14.961 8.542 1.00 88.88 174 ALA A O 1
ATOM 1363 N N . HIS A 1 175 ? 5.315 -14.364 9.433 1.00 89.44 175 HIS A N 1
ATOM 1364 C CA . HIS A 1 175 ? 5.568 -12.927 9.452 1.00 89.44 175 HIS A CA 1
ATOM 1365 C C . HIS A 1 175 ? 5.284 -12.321 10.841 1.00 89.44 175 HIS A C 1
ATOM 1367 O O . HIS A 1 175 ? 4.236 -11.704 11.070 1.00 89.44 175 HIS A O 1
ATOM 1373 N N . PRO A 1 176 ? 6.246 -12.399 11.783 1.00 87.12 176 PRO A N 1
ATOM 1374 C CA . PRO A 1 176 ? 6.071 -11.880 13.143 1.00 87.12 176 PRO A CA 1
ATOM 1375 C C . PRO A 1 176 ? 5.698 -10.391 13.205 1.00 87.12 176 PRO A C 1
ATOM 1377 O O . PRO A 1 176 ? 4.944 -9.981 14.085 1.00 87.12 176 PRO A O 1
ATOM 1380 N N . ASN A 1 177 ? 6.130 -9.593 12.224 1.00 85.50 177 ASN A N 1
ATOM 1381 C CA . ASN A 1 177 ? 5.850 -8.154 12.126 1.00 85.50 177 ASN A CA 1
ATOM 1382 C C . ASN A 1 177 ? 4.582 -7.813 11.318 1.00 85.50 177 ASN A C 1
ATOM 1384 O O . ASN A 1 177 ? 4.380 -6.658 10.946 1.00 85.50 177 ASN A O 1
ATOM 1388 N N . LEU A 1 178 ? 3.731 -8.801 11.018 1.00 90.75 178 LEU A N 1
ATOM 1389 C CA . LEU A 1 178 ? 2.450 -8.561 10.353 1.00 90.75 178 LEU A CA 1
ATOM 1390 C C . LEU A 1 178 ? 1.577 -7.612 11.189 1.00 90.75 178 LEU A C 1
ATOM 1392 O O . LEU A 1 178 ? 1.362 -7.858 12.383 1.00 90.75 178 LEU A O 1
ATOM 1396 N N . ASN A 1 179 ? 1.074 -6.561 10.547 1.00 88.69 179 ASN A N 1
ATOM 1397 C CA . ASN A 1 179 ? 0.204 -5.543 11.107 1.00 88.69 179 ASN A CA 1
ATOM 1398 C C . ASN A 1 179 ? -1.216 -6.100 11.249 1.00 88.69 179 ASN A C 1
ATOM 1400 O O . ASN A 1 179 ? -1.995 -6.158 10.300 1.00 88.69 179 ASN A O 1
ATOM 1404 N N . LEU A 1 180 ? -1.546 -6.505 12.470 1.00 93.94 180 LEU A N 1
ATOM 1405 C CA . LEU A 1 180 ? -2.848 -7.071 12.822 1.00 93.94 180 LEU A CA 1
ATOM 1406 C C . LEU A 1 180 ? -3.939 -6.006 13.021 1.00 93.94 180 LEU A C 1
ATOM 1408 O O . LEU A 1 180 ? -5.099 -6.352 13.224 1.00 93.94 180 LEU A O 1
ATOM 1412 N N . VAL A 1 181 ? -3.568 -4.726 12.965 1.00 91.50 181 VAL A N 1
ATOM 1413 C CA . VAL A 1 181 ? -4.455 -3.564 13.116 1.00 91.50 181 VAL A CA 1
ATOM 1414 C C . VAL A 1 181 ? -4.399 -2.665 11.880 1.00 91.50 181 VAL A C 1
ATOM 1416 O O . VAL A 1 181 ? -4.590 -1.457 11.980 1.00 91.50 181 VAL A O 1
ATOM 1419 N N . LEU A 1 182 ? -4.094 -3.248 10.714 1.00 89.06 182 LEU A N 1
ATOM 1420 C CA . LEU A 1 182 ? -4.141 -2.531 9.443 1.00 89.06 182 LEU A CA 1
ATOM 1421 C C . LEU A 1 182 ? -5.542 -1.943 9.247 1.00 89.06 182 LEU A C 1
ATOM 1423 O O . LEU A 1 182 ? -6.527 -2.622 9.494 1.00 89.06 182 LEU A O 1
ATOM 1427 N N . GLU A 1 183 ? -5.616 -0.684 8.843 1.00 88.75 183 GLU A N 1
ATOM 1428 C CA . GLU A 1 183 ? -6.871 -0.008 8.527 1.00 88.75 183 GLU A CA 1
ATOM 1429 C C . GLU A 1 183 ? -7.223 -0.234 7.041 1.00 88.75 183 GLU A C 1
ATOM 1431 O O . GLU A 1 183 ? -6.339 -0.260 6.177 1.00 88.75 183 GLU A O 1
ATOM 1436 N N . THR A 1 184 ? -8.505 -0.418 6.722 1.00 81.94 184 THR A N 1
ATOM 1437 C CA . THR A 1 184 ? -8.990 -0.461 5.332 1.00 81.94 184 THR A CA 1
ATOM 1438 C C . THR A 1 184 ? -8.931 0.922 4.674 1.00 81.94 184 THR A C 1
ATOM 1440 O O . THR A 1 184 ? -9.194 1.935 5.317 1.00 81.94 184 THR A O 1
ATOM 1443 N N . ASN A 1 185 ? -8.722 0.968 3.356 1.00 77.88 185 ASN A N 1
ATOM 1444 C CA . ASN A 1 185 ? -8.756 2.195 2.548 1.00 77.88 185 ASN A CA 1
ATOM 1445 C C . ASN A 1 185 ? -10.193 2.585 2.139 1.00 77.88 185 ASN A C 1
ATOM 1447 O O . ASN A 1 185 ? -10.476 2.767 0.955 1.00 77.88 185 ASN A O 1
ATOM 1451 N N . GLU A 1 186 ? -11.122 2.652 3.088 1.00 74.88 186 GLU A N 1
ATOM 1452 C CA . GLU A 1 186 ? -12.503 3.090 2.846 1.00 74.88 186 GLU A CA 1
ATOM 1453 C C . GLU A 1 186 ? -12.895 4.213 3.809 1.00 74.88 186 GLU A C 1
ATOM 1455 O O . GLU A 1 186 ? -12.294 4.362 4.873 1.00 74.88 186 GLU A O 1
ATOM 1460 N N . ASP A 1 187 ? -13.917 4.997 3.450 1.00 51.00 187 ASP A N 1
ATOM 1461 C CA . ASP A 1 187 ? -14.360 6.163 4.235 1.00 51.00 187 ASP A CA 1
ATOM 1462 C C . ASP A 1 187 ? -14.727 5.794 5.685 1.00 51.00 187 ASP A C 1
ATOM 1464 O O . ASP A 1 187 ? -14.615 6.603 6.607 1.00 51.00 187 ASP A O 1
ATOM 1468 N N . ALA A 1 188 ? -15.149 4.544 5.892 1.00 60.75 188 ALA A N 1
ATOM 1469 C CA . ALA A 1 188 ? -15.399 3.947 7.192 1.00 60.75 188 ALA A CA 1
ATOM 1470 C C . ALA A 1 188 ? -14.308 2.925 7.535 1.00 60.75 188 ALA A C 1
ATOM 1472 O O . ALA A 1 188 ? -14.612 1.747 7.658 1.00 60.75 188 ALA A O 1
ATOM 1473 N N . SER A 1 189 ? -13.061 3.387 7.681 1.00 77.81 189 SER A N 1
ATOM 1474 C CA . SER A 1 189 ? -11.909 2.554 8.050 1.00 77.81 189 SER A CA 1
ATOM 1475 C C . SER A 1 189 ? -12.251 1.534 9.148 1.00 77.81 189 SER A C 1
ATOM 1477 O O . SER A 1 189 ? -12.666 1.905 10.251 1.00 77.81 189 SER A O 1
ATOM 1479 N N . GLN A 1 190 ? -12.098 0.252 8.821 1.00 82.75 190 GLN A N 1
ATOM 1480 C CA . GLN A 1 190 ? -12.271 -0.883 9.716 1.00 82.75 190 GLN A CA 1
ATOM 1481 C C . GLN A 1 190 ? -10.919 -1.547 9.942 1.00 82.75 190 GLN A C 1
ATOM 1483 O O . GLN A 1 190 ? -10.101 -1.643 9.025 1.00 82.75 190 GLN A O 1
ATOM 1488 N N . VAL A 1 191 ? -10.700 -2.069 11.148 1.00 91.69 191 VAL A N 1
ATOM 1489 C CA . VAL A 1 191 ? -9.571 -2.972 11.400 1.00 91.69 191 VAL A CA 1
ATOM 1490 C C . VAL A 1 191 ? -10.013 -4.438 11.280 1.00 91.69 191 VAL A C 1
ATOM 1492 O O . VAL A 1 191 ? -11.198 -4.747 11.430 1.00 91.69 191 VAL A O 1
ATOM 1495 N N . PRO A 1 192 ? -9.079 -5.383 11.068 1.00 94.94 192 PRO A N 1
ATOM 1496 C CA . PRO A 1 192 ? -9.328 -6.825 11.037 1.00 94.94 192 PRO A CA 1
ATOM 1497 C C . PRO A 1 192 ? -10.281 -7.354 12.119 1.00 94.94 192 PRO A C 1
ATOM 1499 O O . PRO A 1 192 ? -11.157 -8.172 11.835 1.00 94.94 192 PRO A O 1
ATOM 1502 N N . THR A 1 193 ? -10.157 -6.855 13.350 1.00 92.50 193 THR A N 1
ATOM 1503 C CA . THR A 1 193 ? -11.020 -7.246 14.473 1.00 92.50 193 THR A CA 1
ATOM 1504 C C . THR A 1 193 ? -12.480 -6.840 14.258 1.00 92.50 193 THR A C 1
ATOM 1506 O O . THR A 1 193 ? -13.372 -7.644 14.528 1.00 92.50 193 THR A O 1
ATOM 1509 N N . ASP A 1 194 ? -12.737 -5.637 13.736 1.00 87.25 194 ASP A N 1
ATOM 1510 C CA . ASP A 1 194 ? -14.095 -5.142 13.476 1.00 87.25 194 ASP A CA 1
ATOM 1511 C C . ASP A 1 194 ? -14.774 -5.973 12.388 1.00 87.25 194 ASP A C 1
ATOM 1513 O O . ASP A 1 194 ? -15.930 -6.373 12.534 1.00 87.25 194 ASP A O 1
ATOM 1517 N N . ILE A 1 195 ? -14.025 -6.302 11.330 1.00 87.81 195 ILE A N 1
ATOM 1518 C CA . ILE A 1 195 ? -14.492 -7.149 10.228 1.00 87.81 195 ILE A CA 1
ATOM 1519 C C . ILE A 1 195 ? -14.880 -8.535 10.755 1.00 87.81 195 ILE A C 1
ATOM 1521 O O . ILE A 1 195 ? -15.968 -9.034 10.457 1.00 87.81 195 ILE A O 1
ATOM 1525 N N . ALA A 1 196 ? -14.025 -9.150 11.579 1.00 91.56 196 ALA A N 1
ATOM 1526 C CA . ALA A 1 196 ? -14.305 -10.456 12.166 1.00 91.56 196 ALA A CA 1
ATOM 1527 C C . ALA A 1 196 ? -15.550 -10.434 13.071 1.00 91.56 196 ALA A C 1
ATOM 1529 O O . ALA A 1 196 ? -16.402 -11.318 12.966 1.00 91.56 196 ALA A O 1
ATOM 1530 N N . ILE A 1 197 ? -15.694 -9.414 13.927 1.00 84.81 197 ILE A N 1
ATOM 1531 C CA . ILE A 1 197 ? -16.868 -9.251 14.799 1.00 84.81 197 ILE A CA 1
ATOM 1532 C C . ILE A 1 197 ? -18.136 -9.048 13.965 1.00 84.81 197 ILE A C 1
ATOM 1534 O O . ILE A 1 197 ? -19.131 -9.733 14.199 1.00 84.81 197 ILE A O 1
ATOM 1538 N N . GLY A 1 198 ? -18.095 -8.167 12.961 1.00 83.38 198 GLY A N 1
ATOM 1539 C CA . GLY A 1 198 ? -19.228 -7.889 12.075 1.00 83.38 198 GLY A CA 1
ATOM 1540 C C . GLY A 1 198 ? -19.700 -9.116 11.289 1.00 83.38 198 GLY A C 1
ATOM 1541 O O . GLY A 1 198 ? -20.877 -9.221 10.946 1.00 83.38 198 GLY A O 1
ATOM 1542 N N . ARG A 1 199 ? -18.807 -10.084 11.049 1.00 90.06 199 ARG A N 1
ATOM 1543 C CA . ARG A 1 199 ? -19.116 -11.371 10.406 1.00 90.06 199 ARG A CA 1
ATOM 1544 C C . ARG A 1 199 ? -19.558 -12.467 11.378 1.00 90.06 199 ARG A C 1
ATOM 1546 O O . ARG A 1 199 ? -19.934 -13.544 10.928 1.00 90.06 199 ARG A O 1
ATOM 1553 N N . GLY A 1 200 ? -19.546 -12.201 12.684 1.00 85.31 200 GLY A N 1
ATOM 1554 C CA . GLY A 1 200 ? -19.873 -13.185 13.718 1.00 85.31 200 GLY A CA 1
ATOM 1555 C C . GLY A 1 200 ? -18.726 -14.144 14.054 1.00 85.31 200 GLY A C 1
ATOM 1556 O O . GLY A 1 200 ? -18.932 -15.098 14.803 1.00 85.31 200 GLY A O 1
ATOM 1557 N N . ASN A 1 201 ? -17.508 -13.884 13.570 1.00 91.44 201 ASN A N 1
ATOM 1558 C CA . ASN A 1 201 ? -16.318 -14.701 13.814 1.00 91.44 201 ASN A CA 1
ATOM 1559 C C . ASN A 1 201 ? -15.701 -14.375 15.189 1.00 91.44 201 ASN A C 1
ATOM 1561 O O . ASN A 1 201 ? -14.543 -13.974 15.300 1.00 91.44 201 ASN A O 1
ATOM 1565 N N . THR A 1 202 ? -16.478 -14.521 16.264 1.00 90.31 202 THR A N 1
ATOM 1566 C CA . THR A 1 202 ? -16.108 -14.074 17.622 1.00 90.31 202 THR A CA 1
ATOM 1567 C C . THR A 1 202 ? -14.896 -14.808 18.200 1.00 90.31 202 THR A C 1
ATOM 1569 O O . THR A 1 202 ? -14.055 -14.185 18.847 1.00 90.31 202 THR A O 1
ATOM 1572 N N . ALA A 1 203 ? -14.756 -16.111 17.932 1.00 91.81 203 ALA A N 1
ATOM 1573 C CA . ALA A 1 203 ? -13.589 -16.892 18.350 1.00 91.81 203 ALA A CA 1
ATOM 1574 C C . ALA A 1 203 ? -12.304 -16.416 17.652 1.00 91.81 203 ALA A C 1
ATOM 1576 O O . ALA A 1 203 ? -11.278 -16.226 18.306 1.00 91.81 203 ALA A O 1
ATOM 1577 N N . TYR A 1 204 ? -12.383 -16.151 16.344 1.00 95.88 204 TYR A N 1
ATOM 1578 C CA . TYR A 1 204 ? -11.283 -15.574 15.576 1.00 95.88 204 TYR A CA 1
ATOM 1579 C C . TYR A 1 204 ? -10.930 -14.172 16.081 1.00 95.88 204 TYR A C 1
ATOM 1581 O O . TYR A 1 204 ? -9.761 -13.888 16.315 1.00 95.88 204 TYR A O 1
ATOM 1589 N N . ALA A 1 205 ? -11.927 -13.306 16.298 1.00 93.25 205 ALA A N 1
ATOM 1590 C CA . ALA A 1 205 ? -11.708 -11.952 16.802 1.00 93.25 205 ALA A CA 1
ATOM 1591 C C . ALA A 1 205 ? -10.992 -11.963 18.160 1.00 93.25 205 ALA A C 1
ATOM 1593 O O . ALA A 1 205 ? -10.051 -11.199 18.366 1.00 93.25 205 ALA A O 1
ATOM 1594 N N . LYS A 1 206 ? -11.378 -12.878 19.059 1.00 93.62 206 LYS A N 1
ATOM 1595 C CA . LYS A 1 206 ? -10.698 -13.069 20.343 1.00 93.62 206 LYS A CA 1
ATOM 1596 C C . LYS A 1 206 ? -9.245 -13.515 20.155 1.00 93.62 206 LYS A C 1
ATOM 1598 O O . LYS A 1 206 ? -8.347 -12.926 20.748 1.00 93.62 206 LYS A O 1
ATOM 1603 N N . PHE A 1 207 ? -9.003 -14.514 19.305 1.00 95.50 207 PHE A N 1
ATOM 1604 C CA . PHE A 1 207 ? -7.647 -14.977 18.995 1.00 95.50 207 PHE A CA 1
ATOM 1605 C C . PHE A 1 207 ? -6.776 -13.854 18.407 1.00 95.50 207 PHE A C 1
ATOM 1607 O O . PHE A 1 207 ? -5.626 -13.672 18.806 1.00 95.50 207 PHE A O 1
ATOM 1614 N N . LEU A 1 208 ? -7.339 -13.052 17.503 1.00 93.38 208 LEU A N 1
ATOM 1615 C CA . LEU A 1 208 ? -6.678 -11.897 16.905 1.00 93.38 208 LEU A CA 1
ATOM 1616 C C . LEU A 1 208 ? -6.341 -10.823 17.955 1.00 93.38 208 LEU A C 1
ATOM 1618 O O . LEU A 1 208 ? -5.217 -10.326 17.973 1.00 93.38 208 LEU A O 1
ATOM 1622 N N . GLN A 1 209 ? -7.264 -10.504 18.867 1.00 93.56 209 GLN A N 1
ATOM 1623 C CA . GLN A 1 209 ? -7.017 -9.583 19.985 1.00 93.56 209 GLN A CA 1
ATOM 1624 C C . GLN A 1 209 ? -5.895 -10.078 20.906 1.00 93.56 209 GLN A C 1
ATOM 1626 O O . GLN A 1 209 ? -5.025 -9.299 21.295 1.00 93.56 209 GLN A O 1
ATOM 1631 N N . GLU A 1 210 ? -5.867 -11.375 21.220 1.00 93.06 210 GLU A N 1
ATOM 1632 C CA . GLU A 1 210 ? -4.785 -11.983 22.000 1.00 93.06 210 GLU A CA 1
ATOM 1633 C C . GLU A 1 210 ? -3.438 -11.893 21.267 1.00 93.06 210 GLU A C 1
ATOM 1635 O O . GLU A 1 210 ? -2.411 -11.604 21.885 1.00 93.06 210 GLU A O 1
ATOM 1640 N N . ALA A 1 211 ? -3.424 -12.103 19.948 1.00 91.38 211 ALA A N 1
ATOM 1641 C CA . ALA A 1 211 ? -2.226 -11.951 19.130 1.00 91.38 211 ALA A CA 1
ATOM 1642 C C . ALA A 1 211 ? -1.728 -10.495 19.086 1.00 91.38 211 ALA A C 1
ATOM 1644 O O . ALA A 1 211 ? -0.524 -10.260 19.194 1.00 91.38 211 ALA A O 1
ATOM 1645 N N . ILE A 1 212 ? -2.635 -9.518 18.991 1.00 90.19 212 ILE A N 1
ATOM 1646 C CA . ILE A 1 212 ? -2.311 -8.085 19.076 1.00 90.19 212 ILE A CA 1
ATOM 1647 C C . ILE A 1 212 ? -1.697 -7.760 20.442 1.00 90.19 212 ILE A C 1
ATOM 1649 O O . ILE A 1 212 ? -0.625 -7.159 20.505 1.00 90.19 212 ILE A O 1
ATOM 1653 N N . ALA A 1 213 ? -2.325 -8.209 21.531 1.00 87.19 213 ALA A N 1
ATOM 1654 C CA . ALA A 1 213 ? -1.842 -7.969 22.889 1.00 87.19 213 ALA A CA 1
ATOM 1655 C C . ALA A 1 213 ? -0.443 -8.563 23.130 1.00 87.19 213 ALA A C 1
ATOM 1657 O O . ALA A 1 213 ? 0.376 -7.949 23.806 1.00 87.19 213 ALA A O 1
ATOM 1658 N N . LYS A 1 214 ? -0.141 -9.727 22.536 1.00 85.44 214 LYS A N 1
ATOM 1659 C CA . LYS A 1 214 ? 1.193 -10.355 22.586 1.00 85.44 214 LYS A CA 1
ATOM 1660 C C . LYS A 1 214 ? 2.256 -9.595 21.786 1.00 85.44 214 LYS A C 1
ATOM 1662 O O . LYS A 1 214 ? 3.427 -9.655 22.149 1.00 85.44 214 LYS A O 1
ATOM 1667 N N . LYS A 1 215 ? 1.872 -8.929 20.690 1.00 74.69 215 LYS A N 1
ATOM 1668 C CA . LYS A 1 215 ? 2.786 -8.160 19.825 1.00 74.69 215 LYS A CA 1
ATOM 1669 C C . LYS A 1 215 ? 3.045 -6.741 20.321 1.00 74.69 215 LYS A C 1
ATOM 1671 O O . LYS A 1 215 ? 4.029 -6.139 19.897 1.00 74.69 215 LYS A O 1
ATOM 1676 N N . ALA A 1 216 ? 2.191 -6.199 21.186 1.00 54.00 216 ALA A N 1
ATOM 1677 C CA . ALA A 1 216 ? 2.432 -4.897 21.784 1.00 54.00 216 ALA A CA 1
ATOM 1678 C C . ALA A 1 216 ? 3.746 -4.948 22.590 1.00 54.00 216 ALA A C 1
ATOM 1680 O O . ALA A 1 216 ? 3.836 -5.722 23.549 1.00 54.00 216 ALA A O 1
ATOM 1681 N N . PRO A 1 217 ? 4.782 -4.159 22.239 1.00 41.94 217 PRO A N 1
ATOM 1682 C CA . PRO A 1 217 ? 5.908 -3.994 23.138 1.00 41.94 217 PRO A CA 1
ATOM 1683 C C . PRO A 1 217 ? 5.367 -3.457 24.462 1.00 41.94 217 PRO A C 1
ATOM 1685 O O . PRO A 1 217 ? 4.484 -2.598 24.481 1.00 41.94 217 PRO A O 1
ATOM 1688 N N . SER A 1 218 ? 5.907 -3.943 25.579 1.00 36.00 218 SER A N 1
ATOM 1689 C CA . SER A 1 218 ? 5.684 -3.364 26.903 1.00 36.00 218 SER A CA 1
ATOM 1690 C C . SER A 1 218 ? 6.354 -1.983 26.990 1.00 36.00 218 SER A C 1
ATOM 1692 O O . SER A 1 218 ? 7.285 -1.767 27.762 1.00 36.00 218 SER A O 1
ATOM 1694 N N . SER A 1 219 ? 5.924 -1.045 26.154 1.00 33.22 219 SER A N 1
ATOM 1695 C CA . SER A 1 219 ? 6.221 0.371 26.251 1.00 33.22 219 SER A CA 1
ATOM 1696 C C . SER A 1 219 ? 4.898 1.116 26.147 1.00 33.22 219 SER A C 1
ATOM 1698 O O . SER A 1 219 ? 4.315 1.244 25.073 1.00 33.22 219 SER A O 1
ATOM 1700 N N . ALA A 1 220 ? 4.427 1.613 27.286 1.00 37.62 220 ALA A N 1
ATOM 1701 C CA . ALA A 1 220 ? 3.499 2.733 27.317 1.00 37.62 220 ALA A CA 1
ATOM 1702 C C . ALA A 1 220 ? 4.097 3.865 26.439 1.00 37.62 220 ALA A C 1
ATOM 1704 O O . ALA A 1 220 ? 5.305 4.080 26.483 1.00 37.62 220 ALA A O 1
ATOM 1705 N N . THR A 1 221 ? 3.357 4.593 25.605 1.00 35.66 221 THR A N 1
ATOM 1706 C CA . THR A 1 221 ? 2.121 5.303 25.944 1.00 35.66 221 THR A CA 1
ATOM 1707 C C . THR A 1 221 ? 1.365 5.757 24.681 1.00 35.66 221 THR A C 1
ATOM 1709 O O . THR A 1 221 ? 1.765 6.729 24.054 1.00 35.66 221 THR A O 1
ATOM 1712 N N . SER A 1 222 ? 0.207 5.163 24.397 1.00 35.88 222 SER A N 1
ATOM 1713 C CA . SER A 1 222 ? -1.013 5.962 24.219 1.00 35.88 222 SER A CA 1
ATOM 1714 C C . SER A 1 222 ? -1.832 5.702 25.477 1.00 35.88 222 SER A C 1
ATOM 1716 O O . SER A 1 222 ? -2.132 4.548 25.779 1.00 35.88 222 SER A O 1
ATOM 1718 N N . LYS A 1 223 ? -2.128 6.739 26.266 1.00 46.62 223 LYS A N 1
ATOM 1719 C CA . LYS A 1 223 ? -3.004 6.606 27.447 1.00 46.62 223 LYS A CA 1
ATOM 1720 C C . LYS A 1 223 ? -4.488 6.673 27.074 1.00 46.62 223 LYS A C 1
ATOM 1722 O O . LYS A 1 223 ? -5.339 6.642 27.960 1.00 46.62 223 LYS A O 1
ATOM 1727 N N . VAL A 1 224 ? -4.803 6.807 25.786 1.00 50.44 224 VAL A N 1
ATOM 1728 C CA . VAL A 1 224 ? -6.167 7.003 25.308 1.00 50.44 224 VAL A CA 1
ATOM 1729 C C . VAL A 1 224 ? -6.632 5.747 24.586 1.00 50.44 224 VAL A C 1
ATOM 1731 O O . VAL A 1 224 ? -6.108 5.381 23.533 1.00 50.44 224 VAL A O 1
ATOM 1734 N N . GLU A 1 225 ? -7.628 5.096 25.182 1.00 56.47 225 GLU A N 1
ATOM 1735 C CA . GLU A 1 225 ? -8.333 3.959 24.600 1.00 56.47 225 GLU A CA 1
ATOM 1736 C C . GLU A 1 225 ? -9.008 4.363 23.277 1.00 56.47 225 GLU A C 1
ATOM 1738 O O . GLU A 1 225 ? -9.520 5.481 23.117 1.00 56.47 225 GLU A O 1
ATOM 1743 N N . ALA A 1 226 ? -8.942 3.452 22.302 1.00 59.66 226 ALA A N 1
ATOM 1744 C CA . ALA A 1 226 ? -9.531 3.623 20.979 1.00 59.66 226 ALA A CA 1
ATOM 1745 C C . ALA A 1 226 ? -11.046 3.896 21.081 1.00 59.66 226 ALA A C 1
ATOM 1747 O O . ALA A 1 226 ? -11.670 3.472 22.052 1.00 59.66 226 ALA A O 1
ATOM 1748 N N . PRO A 1 227 ? -11.651 4.609 20.109 1.00 62.88 227 PRO A N 1
ATOM 1749 C CA . PRO A 1 227 ? -13.088 4.864 20.105 1.00 62.88 227 PRO A CA 1
ATOM 1750 C C . PRO A 1 227 ? -13.897 3.573 20.272 1.00 62.88 227 PRO A C 1
ATOM 1752 O O . PRO A 1 227 ? -13.519 2.521 19.757 1.00 62.88 227 PRO A O 1
ATOM 1755 N N . SER A 1 228 ? -15.023 3.675 20.981 1.00 55.69 228 SER A N 1
ATOM 1756 C CA . SER A 1 228 ? -15.981 2.578 21.118 1.00 55.69 228 SER A CA 1
ATOM 1757 C C . SER A 1 228 ? -16.454 2.103 19.740 1.00 55.69 228 SER A C 1
ATOM 1759 O O . SER A 1 228 ? -16.740 2.917 18.861 1.00 55.69 228 SER A O 1
ATOM 1761 N N . SER A 1 229 ? -16.584 0.787 19.567 1.00 47.16 229 SER A N 1
ATOM 1762 C CA . SER A 1 229 ? -17.109 0.148 18.353 1.00 47.16 229 SER A CA 1
ATOM 1763 C C . SER A 1 229 ? -18.622 0.347 18.162 1.00 47.16 229 SER A C 1
ATOM 1765 O O . SER A 1 229 ? -19.170 -0.005 17.117 1.00 47.16 229 SER A O 1
ATOM 1767 N N . ALA A 1 230 ? -19.316 0.942 19.139 1.00 52.28 230 ALA A N 1
ATOM 1768 C CA . ALA A 1 230 ? -20.719 1.315 19.015 1.00 52.28 230 ALA A CA 1
ATOM 1769 C C . ALA A 1 230 ? -20.874 2.595 18.174 1.00 52.28 230 ALA A C 1
ATOM 1771 O O . ALA A 1 230 ? -20.414 3.672 18.554 1.00 52.28 230 ALA A O 1
ATOM 1772 N N . MET A 1 231 ? -21.564 2.491 17.034 1.00 56.00 231 MET A N 1
ATOM 1773 C CA . MET A 1 231 ? -21.818 3.623 16.140 1.00 56.00 231 MET A CA 1
ATOM 1774 C C . MET A 1 231 ? -22.757 4.641 16.804 1.00 56.00 231 MET A C 1
ATOM 1776 O O . MET A 1 231 ? -23.974 4.467 16.819 1.00 56.00 231 MET A O 1
ATOM 1780 N N . LYS A 1 232 ? -22.185 5.716 17.353 1.00 74.38 232 LYS A N 1
ATOM 1781 C CA . LYS A 1 232 ? -22.944 6.844 17.901 1.00 74.38 232 LYS A CA 1
ATOM 1782 C C . LYS A 1 232 ? -23.312 7.844 16.816 1.00 74.38 232 LYS A C 1
ATOM 1784 O O . LYS A 1 232 ? -22.492 8.177 15.963 1.00 74.38 232 LYS A O 1
ATOM 1789 N N . MET A 1 233 ? -24.548 8.327 16.879 1.00 85.12 233 MET A N 1
ATOM 1790 C CA . MET A 1 233 ? -25.060 9.391 16.021 1.00 85.12 233 MET A CA 1
ATOM 1791 C C . MET A 1 233 ? -25.068 10.734 16.758 1.00 85.12 233 MET A C 1
ATOM 1793 O O . MET A 1 233 ? -25.140 10.739 17.991 1.00 85.12 233 MET A O 1
ATOM 1797 N N . PRO A 1 234 ? -25.022 11.865 16.029 1.00 87.81 234 PRO A N 1
ATOM 1798 C CA . PRO A 1 234 ? -25.302 13.168 16.613 1.00 87.81 234 PRO A CA 1
ATOM 1799 C C . PRO A 1 234 ? -26.676 13.158 17.290 1.00 87.81 234 PRO A C 1
ATOM 1801 O O . PRO A 1 234 ? -27.632 12.589 16.760 1.00 87.81 234 PRO A O 1
ATOM 1804 N N . VAL A 1 235 ? -26.772 13.781 18.459 1.00 89.50 235 VAL A N 1
ATOM 1805 C CA . VAL A 1 235 ? -28.007 13.852 19.251 1.00 89.50 235 VAL A CA 1
ATOM 1806 C C . VAL A 1 235 ? -28.547 15.277 19.259 1.00 89.50 235 VAL A C 1
ATOM 1808 O O . VAL A 1 235 ? -27.770 16.229 19.182 1.00 89.50 235 VAL A O 1
ATOM 1811 N N . SER A 1 236 ? -29.873 15.419 19.340 1.00 89.88 236 SER A N 1
ATOM 1812 C CA . SER A 1 236 ? -30.520 16.729 19.493 1.00 89.88 236 SER A CA 1
ATOM 1813 C C . SER A 1 236 ? -30.064 17.399 20.791 1.00 89.88 236 SER A C 1
ATOM 1815 O O . SER A 1 236 ? -29.924 16.729 21.818 1.00 89.88 236 SER A O 1
ATOM 1817 N N . ALA A 1 237 ? -29.850 18.714 20.739 1.00 88.69 237 ALA A N 1
ATOM 1818 C CA . ALA A 1 237 ? -29.527 19.531 21.904 1.00 88.69 237 ALA A CA 1
ATOM 1819 C C . ALA A 1 237 ? -30.743 19.819 22.805 1.00 88.69 237 ALA A C 1
ATOM 1821 O O . ALA A 1 237 ? -30.575 20.328 23.910 1.00 88.69 237 ALA A O 1
ATOM 1822 N N . GLU A 1 238 ? -31.959 19.500 22.352 1.00 86.38 238 GLU A N 1
ATOM 1823 C CA . GLU A 1 238 ? -33.198 19.790 23.076 1.00 86.38 238 GLU A CA 1
ATOM 1824 C C . GLU A 1 238 ? -33.234 19.085 24.445 1.00 86.38 238 GLU A C 1
ATOM 1826 O O . GLU A 1 238 ? -33.164 17.856 24.540 1.00 86.38 238 GLU A O 1
ATOM 1831 N N . GLY A 1 239 ? -33.312 19.878 25.520 1.00 84.38 239 GLY A N 1
ATOM 1832 C CA . GLY A 1 239 ? -33.325 19.381 26.898 1.00 84.38 239 GLY A CA 1
ATOM 1833 C C . GLY A 1 239 ? -31.991 18.789 27.375 1.00 84.38 239 GLY A C 1
ATOM 1834 O O . GLY A 1 239 ? -31.985 17.957 28.287 1.00 84.38 239 GLY A O 1
ATOM 1835 N N . LYS A 1 240 ? -30.860 19.159 26.755 1.00 90.44 240 LYS A N 1
ATOM 1836 C CA . LYS A 1 240 ? -29.516 18.684 27.119 1.00 90.44 240 LYS A CA 1
ATOM 1837 C C . LYS A 1 240 ? -28.602 19.843 27.518 1.00 90.44 240 LYS A C 1
ATOM 1839 O O . LYS A 1 240 ? -28.353 20.750 26.732 1.00 90.44 240 LYS A O 1
ATOM 1844 N N . LEU A 1 241 ? -28.010 19.749 28.709 1.00 93.12 241 LEU A N 1
ATOM 1845 C CA . LEU A 1 241 ? -26.989 20.686 29.180 1.00 93.12 241 LEU A CA 1
ATOM 1846 C C . LEU A 1 241 ? -25.645 20.424 28.484 1.00 93.12 241 LEU A C 1
ATOM 1848 O O . LEU A 1 241 ? -25.063 19.343 28.614 1.00 93.12 241 LEU A O 1
ATOM 1852 N N . CYS A 1 242 ? -25.125 21.417 27.762 1.00 94.31 242 CYS A N 1
ATOM 1853 C CA . CYS A 1 242 ? -23.795 21.335 27.157 1.00 94.31 242 CYS A CA 1
ATOM 1854 C C . CYS A 1 242 ? -22.689 21.492 28.213 1.00 94.31 242 CYS A C 1
ATOM 1856 O O . CYS A 1 242 ? -22.658 22.469 28.955 1.00 94.31 242 CYS A O 1
ATOM 1858 N N . ASN A 1 243 ? -21.710 20.584 28.222 1.00 93.38 243 ASN A N 1
ATOM 1859 C CA . ASN A 1 243 ? -20.601 20.569 29.188 1.00 93.38 243 ASN A CA 1
ATOM 1860 C C . ASN A 1 243 ? -19.500 21.618 28.919 1.00 93.38 243 ASN A C 1
ATOM 1862 O O . ASN A 1 243 ? -18.467 21.606 29.585 1.00 93.38 243 ASN A O 1
ATOM 1866 N N . ILE A 1 244 ? -19.692 22.502 27.935 1.00 92.62 244 ILE A N 1
ATOM 1867 C CA . ILE A 1 244 ? -18.766 23.604 27.629 1.00 92.62 244 ILE A CA 1
ATOM 1868 C C . ILE A 1 244 ? -19.447 24.958 27.834 1.00 92.62 244 ILE A C 1
ATOM 1870 O O . ILE A 1 244 ? -18.950 25.766 28.613 1.00 92.62 244 ILE A O 1
ATOM 1874 N N . CYS A 1 245 ? -20.577 25.216 27.165 1.00 93.56 245 CYS A N 1
ATOM 1875 C CA . CYS A 1 245 ? -21.283 26.496 27.302 1.00 93.56 245 CYS A CA 1
ATOM 1876 C C . CYS A 1 245 ? -22.287 26.536 28.463 1.00 93.56 245 CYS A C 1
ATOM 1878 O O . CYS A 1 245 ? -22.767 27.617 28.788 1.00 93.56 245 CYS A O 1
ATOM 1880 N N . TYR A 1 246 ? -22.606 25.393 29.084 1.00 92.44 246 TYR A N 1
ATOM 1881 C CA . TYR A 1 246 ? -23.580 25.272 30.178 1.00 92.44 246 TYR A CA 1
ATOM 1882 C C . TYR A 1 246 ? -24.985 25.797 29.838 1.00 92.44 246 TYR A C 1
ATOM 1884 O O . TYR A 1 246 ? -25.743 26.169 30.730 1.00 92.44 246 TYR A O 1
ATOM 1892 N N . MET A 1 247 ? -25.342 25.811 28.552 1.00 90.12 247 MET A N 1
ATOM 1893 C CA . MET A 1 247 ? -26.692 26.131 28.090 1.00 90.12 247 MET A CA 1
ATOM 1894 C C . MET A 1 247 ? -27.509 24.846 27.926 1.00 90.12 247 MET A C 1
ATOM 1896 O O . MET A 1 247 ? -26.978 23.829 27.470 1.00 90.12 247 MET A O 1
ATOM 1900 N N . GLU A 1 248 ? -28.785 24.898 28.309 1.00 85.69 248 GLU A N 1
ATOM 1901 C CA . GLU A 1 248 ? -29.790 23.851 28.043 1.00 85.69 248 GLU A CA 1
ATOM 1902 C C . GLU A 1 248 ? -30.660 24.221 26.834 1.00 85.69 248 GLU A C 1
ATOM 1904 O O . GLU A 1 248 ? -31.043 23.350 26.052 1.00 85.69 248 GLU A O 1
ATOM 1909 N N . ASP A 1 249 ? -30.882 25.523 26.633 1.00 83.38 249 ASP A N 1
ATOM 1910 C CA . ASP A 1 249 ? -31.666 26.073 25.532 1.00 83.38 249 ASP A CA 1
ATOM 1911 C C . ASP A 1 249 ? -30.760 26.409 24.344 1.00 83.38 249 ASP A C 1
ATOM 1913 O O . ASP A 1 249 ? -30.069 27.429 24.323 1.00 83.38 249 ASP A O 1
ATOM 1917 N N . HIS A 1 250 ? -30.768 25.534 23.341 1.00 86.62 250 HIS A N 1
ATOM 1918 C CA . HIS A 1 250 ? -30.154 25.780 22.037 1.00 86.62 250 HIS A CA 1
ATOM 1919 C C . HIS A 1 250 ? -31.243 26.021 20.985 1.00 86.62 250 HIS A C 1
ATOM 1921 O O . HIS A 1 250 ? -32.390 25.610 21.165 1.00 86.62 250 HIS A O 1
ATOM 1927 N N . GLU A 1 251 ? -30.895 26.666 19.867 1.00 84.31 251 GLU A N 1
ATOM 1928 C CA . GLU A 1 251 ? -31.841 26.877 18.766 1.00 84.31 251 GLU A CA 1
ATOM 1929 C C . GLU A 1 251 ? -32.422 25.541 18.272 1.00 84.31 251 GLU A C 1
ATOM 1931 O O . GLU A 1 251 ? -31.726 24.520 18.227 1.00 84.31 251 GLU A O 1
ATOM 1936 N N . ALA A 1 252 ? -33.703 25.542 17.893 1.00 80.94 252 ALA A N 1
ATOM 1937 C CA . ALA A 1 252 ? -34.386 24.344 17.417 1.00 80.94 252 ALA A CA 1
ATOM 1938 C C . ALA A 1 252 ? -33.648 23.731 16.213 1.00 80.94 252 ALA A C 1
ATOM 1940 O O . ALA A 1 252 ? -33.415 24.397 15.207 1.00 80.94 252 ALA A O 1
ATOM 1941 N N . GLY A 1 253 ? -33.293 22.447 16.322 1.00 82.00 253 GLY A N 1
ATOM 1942 C CA . GLY A 1 253 ? -32.490 21.737 15.321 1.00 82.00 253 GLY A CA 1
ATOM 1943 C C . GLY A 1 253 ? -30.978 21.746 15.580 1.00 82.00 253 GLY A C 1
ATOM 1944 O O . GLY A 1 253 ? -30.243 21.120 14.820 1.00 82.00 253 GLY A O 1
ATOM 1945 N N . THR A 1 254 ? -30.503 22.388 16.655 1.00 87.50 254 THR A N 1
ATOM 1946 C CA . THR A 1 254 ? -29.099 22.280 17.076 1.00 87.50 254 THR A CA 1
ATOM 1947 C C . THR A 1 254 ? -28.774 20.838 17.454 1.00 87.50 254 THR A C 1
ATOM 1949 O O . THR A 1 254 ? -29.450 20.220 18.281 1.00 87.50 254 THR A O 1
ATOM 1952 N N . MET A 1 255 ? -27.702 20.313 16.870 1.00 91.69 255 MET A N 1
ATOM 1953 C CA . MET A 1 255 ? -27.189 18.976 17.151 1.00 91.69 255 MET A CA 1
ATOM 1954 C C . MET A 1 255 ? -25.960 19.053 18.061 1.00 91.69 255 MET A C 1
ATOM 1956 O O . MET A 1 255 ? -25.370 20.112 18.277 1.00 91.69 255 MET A O 1
ATOM 1960 N N . GLY A 1 256 ? -25.543 17.914 18.597 1.00 92.50 256 GLY A N 1
ATOM 1961 C CA . GLY A 1 256 ? -24.300 17.788 19.342 1.00 92.50 256 GLY A CA 1
ATOM 1962 C C . GLY A 1 256 ? -23.854 16.342 19.463 1.00 92.50 256 GLY A C 1
ATOM 1963 O O . GLY A 1 256 ? -24.404 15.436 18.834 1.00 92.50 256 GLY A O 1
ATOM 1964 N N . VAL A 1 257 ? -22.841 16.123 20.288 1.00 93.62 257 VAL A N 1
ATOM 1965 C CA . VAL A 1 257 ? -22.265 14.803 20.547 1.00 93.62 257 VAL A CA 1
ATOM 1966 C C . VAL A 1 257 ? -22.391 14.448 22.018 1.00 93.62 257 VAL A C 1
ATOM 1968 O O . VAL A 1 257 ? -22.329 15.319 22.882 1.00 93.62 257 VAL A O 1
ATOM 1971 N N . ALA A 1 258 ? -22.521 13.157 22.310 1.00 92.50 258 ALA A N 1
ATOM 1972 C CA . ALA A 1 258 ? -22.454 12.630 23.666 1.00 92.50 258 ALA A CA 1
ATOM 1973 C C . ALA A 1 258 ? -21.371 11.548 23.758 1.00 92.50 258 ALA A C 1
ATOM 1975 O O . ALA A 1 258 ? -21.297 10.656 22.906 1.00 92.50 258 ALA A O 1
ATOM 1976 N N . CYS A 1 259 ? -20.517 11.619 24.781 1.00 90.44 259 CYS A N 1
ATOM 1977 C CA . CYS A 1 259 ? -19.517 10.575 25.027 1.00 90.44 259 CYS A CA 1
ATOM 1978 C C . CYS A 1 259 ? -20.150 9.305 25.635 1.00 90.44 259 CYS A C 1
ATOM 1980 O O . CYS A 1 259 ? -21.362 9.228 25.813 1.00 90.44 259 CYS A O 1
ATOM 1982 N N . ASP A 1 260 ? -19.355 8.269 25.927 1.00 85.62 260 ASP A N 1
ATOM 1983 C CA . ASP A 1 260 ? -19.823 6.995 26.529 1.00 85.62 260 ASP A CA 1
ATOM 1984 C C . ASP A 1 260 ? -20.388 7.118 27.942 1.00 85.62 260 ASP A C 1
ATOM 1986 O O . ASP A 1 260 ? -21.143 6.252 28.366 1.00 85.62 260 ASP A O 1
ATOM 1990 N N . ASN A 1 261 ? -20.103 8.225 28.621 1.00 88.38 261 ASN A N 1
ATOM 1991 C CA . ASN A 1 261 ? -20.666 8.554 29.926 1.00 88.38 261 ASN A CA 1
ATOM 1992 C C . ASN A 1 261 ? -21.778 9.619 29.805 1.00 88.38 261 ASN A C 1
ATOM 1994 O O . ASN A 1 261 ? -22.037 10.337 30.763 1.00 88.38 261 ASN A O 1
ATOM 1998 N N . ASP A 1 262 ? -22.372 9.777 28.615 1.00 88.69 262 ASP A N 1
ATOM 1999 C CA . ASP A 1 262 ? -23.482 10.692 28.305 1.00 88.69 262 ASP A CA 1
ATOM 2000 C C . ASP A 1 262 ? -23.216 12.195 28.527 1.00 88.69 262 ASP A C 1
ATOM 2002 O O . ASP A 1 262 ? -24.144 13.007 28.537 1.00 88.69 262 ASP A O 1
ATOM 2006 N N . HIS A 1 263 ? -21.949 12.612 28.620 1.00 92.19 263 HIS A N 1
ATOM 2007 C CA . HIS A 1 263 ? -21.602 14.035 28.627 1.00 92.19 263 HIS A CA 1
ATOM 2008 C C . HIS A 1 263 ? -21.863 14.650 27.250 1.00 92.19 263 HIS A C 1
ATOM 2010 O O . HIS A 1 263 ? -21.159 14.343 26.281 1.00 92.19 263 HIS A O 1
ATOM 2016 N N . PHE A 1 26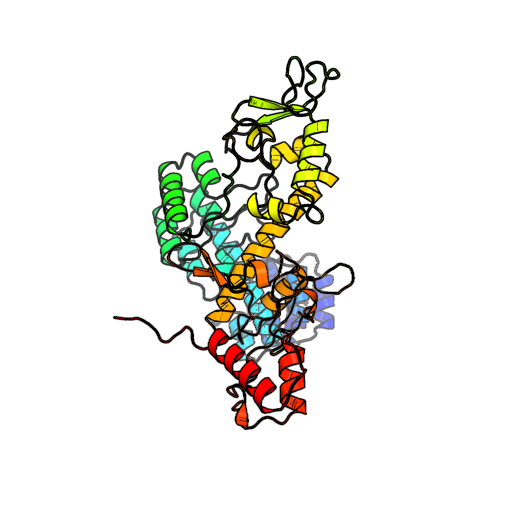4 ? -22.870 15.520 27.182 1.00 94.19 264 PHE A N 1
ATOM 2017 C CA . PHE A 1 264 ? -23.283 16.211 25.968 1.00 94.19 264 PHE A CA 1
ATOM 2018 C C . PHE A 1 264 ? -22.440 17.464 25.694 1.00 94.19 264 PHE A C 1
ATOM 2020 O O . PHE A 1 264 ? -22.134 18.236 26.607 1.00 94.19 264 PHE A O 1
ATOM 2027 N N . ILE A 1 265 ? -22.092 17.679 24.427 1.00 94.75 265 ILE A N 1
ATOM 2028 C CA . ILE A 1 265 ? -21.423 18.877 23.917 1.00 94.75 265 ILE A CA 1
ATOM 2029 C C . ILE A 1 265 ? -22.156 19.307 22.642 1.00 94.75 265 ILE A C 1
ATOM 2031 O O . ILE A 1 265 ? -22.246 18.525 21.695 1.00 94.75 265 ILE A O 1
ATOM 2035 N N . CYS A 1 266 ? -22.678 20.535 22.599 1.00 95.56 266 CYS A N 1
ATOM 2036 C CA . CYS A 1 266 ? -23.339 21.060 21.402 1.00 95.56 266 CYS A CA 1
ATOM 2037 C C . CYS A 1 266 ? -22.347 21.230 20.239 1.00 95.56 266 CYS A C 1
ATOM 2039 O O . CYS A 1 266 ? -21.141 21.357 20.453 1.00 95.56 266 CYS A O 1
ATOM 2041 N N . GLN A 1 267 ? -22.848 21.222 19.002 1.00 94.62 267 GLN A N 1
ATOM 2042 C CA . GLN A 1 267 ? -22.037 21.225 17.781 1.00 94.62 267 GLN A CA 1
ATOM 2043 C C . GLN A 1 267 ? -21.005 22.360 17.728 1.00 94.62 267 GLN A C 1
ATOM 2045 O O . GLN A 1 267 ? -19.852 22.127 17.354 1.00 94.62 267 GLN A O 1
ATOM 2050 N N . GLU A 1 268 ? -21.391 23.573 18.122 1.00 94.00 268 GLU A N 1
ATOM 2051 C CA . GLU A 1 268 ? -20.498 24.733 18.108 1.00 94.00 268 GLU A CA 1
ATOM 2052 C C . GLU A 1 268 ? -19.339 24.557 19.098 1.00 94.00 268 GLU A C 1
ATOM 2054 O O . GLU A 1 268 ? -18.167 24.636 18.721 1.00 94.00 268 GLU A O 1
ATOM 2059 N N . CYS A 1 269 ? -19.650 24.219 20.352 1.00 95.94 269 CYS A N 1
ATOM 2060 C CA . CYS A 1 269 ? -18.636 23.961 21.369 1.00 95.94 269 CYS A CA 1
ATOM 2061 C C . CYS A 1 269 ? -17.766 22.747 21.033 1.00 95.94 269 CYS A C 1
ATOM 2063 O O . CYS A 1 269 ? -16.569 22.749 21.314 1.00 95.94 269 CYS A O 1
ATOM 2065 N N . PHE A 1 270 ? -18.342 21.713 20.418 1.00 95.88 270 PHE A N 1
ATOM 2066 C CA . PHE A 1 270 ? -17.590 20.541 19.994 1.00 95.88 270 PHE A CA 1
ATOM 2067 C C . PHE A 1 270 ? -16.604 20.884 18.877 1.00 95.88 270 PHE A C 1
ATOM 2069 O O . PHE A 1 270 ? -15.458 20.449 18.928 1.00 95.88 270 PHE A O 1
ATOM 2076 N N . SER A 1 271 ? -17.005 21.722 17.920 1.00 95.56 271 SER A N 1
ATOM 2077 C CA . SER A 1 271 ? -16.118 22.204 16.856 1.00 95.56 271 SER A CA 1
ATOM 2078 C C . SER A 1 271 ? -14.950 23.014 17.428 1.00 95.56 271 SER A C 1
ATOM 2080 O O . SER A 1 271 ? -13.795 22.769 17.088 1.00 95.56 271 SER A O 1
ATOM 2082 N N . GLN A 1 272 ? -15.213 23.925 18.368 1.00 94.81 272 GLN A N 1
ATOM 2083 C CA . GLN A 1 272 ? -14.149 24.680 19.044 1.00 94.81 272 GLN A CA 1
ATOM 2084 C C . GLN A 1 272 ? -13.205 23.763 19.835 1.00 94.81 272 GLN A C 1
ATOM 2086 O O . GLN A 1 272 ? -11.984 23.926 19.791 1.00 94.81 272 GLN A O 1
ATOM 2091 N N . TRP A 1 273 ? -13.762 22.760 20.516 1.00 94.81 273 TRP A N 1
ATOM 2092 C CA . TRP A 1 273 ? -12.980 21.764 21.237 1.00 94.81 273 TRP A CA 1
ATOM 2093 C C . TRP A 1 273 ? -12.077 20.963 20.296 1.00 94.81 273 TRP A C 1
ATOM 2095 O O . TRP A 1 273 ? -10.867 20.924 20.510 1.00 94.81 273 TRP A O 1
ATOM 2105 N N . VAL A 1 274 ? -12.623 20.410 19.207 1.00 94.19 274 VAL A N 1
ATOM 2106 C CA . VAL A 1 274 ? -11.850 19.701 18.173 1.00 94.19 274 VAL A CA 1
ATOM 2107 C C . VAL A 1 274 ? -10.739 20.594 17.623 1.00 94.19 274 VAL A C 1
ATOM 2109 O O . VAL A 1 274 ? -9.608 20.133 17.505 1.00 94.19 274 VAL A O 1
ATOM 2112 N N . ALA A 1 275 ? -11.008 21.874 17.354 1.00 92.88 275 ALA A N 1
ATOM 2113 C CA . ALA A 1 275 ? -9.989 22.809 16.879 1.00 92.88 275 ALA A CA 1
ATOM 2114 C C . ALA A 1 275 ? -8.830 22.969 17.872 1.00 92.88 275 ALA A C 1
ATOM 2116 O O . ALA A 1 275 ? -7.672 22.927 17.463 1.00 92.88 275 ALA A O 1
ATOM 2117 N N . SER A 1 276 ? -9.124 23.085 19.170 1.00 91.19 276 SER A N 1
ATOM 2118 C CA . SER A 1 276 ? -8.096 23.186 20.214 1.00 91.19 276 SER A CA 1
ATOM 2119 C C . SER A 1 276 ? -7.296 21.892 20.415 1.00 91.19 276 SER A C 1
ATOM 2121 O O . SER A 1 276 ? -6.080 21.942 20.612 1.00 91.19 276 SER A O 1
ATOM 2123 N N . GLU A 1 277 ? -7.958 20.735 20.309 1.00 90.31 277 GLU A N 1
ATOM 2124 C CA . GLU A 1 277 ? -7.350 19.411 20.484 1.00 90.31 277 GLU A CA 1
ATOM 2125 C C . GLU A 1 277 ? -6.534 18.960 19.268 1.00 90.31 277 GLU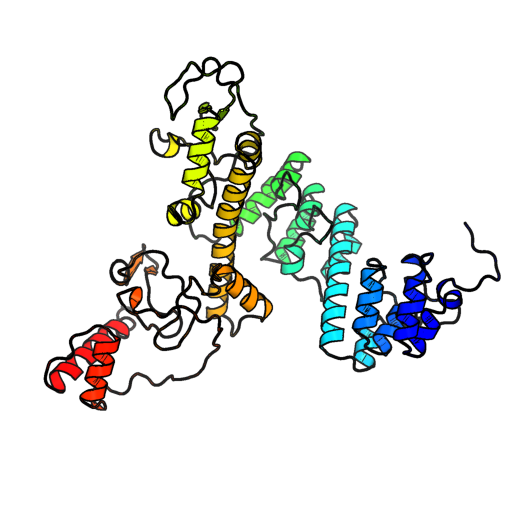 A C 1
ATOM 2127 O O . GLU A 1 277 ? -5.836 17.954 19.348 1.00 90.31 277 GLU A O 1
ATOM 2132 N N . THR A 1 278 ? -6.629 19.672 18.143 1.00 89.12 278 THR A N 1
ATOM 2133 C CA . THR A 1 278 ? -5.979 19.317 16.867 1.00 89.12 278 THR A CA 1
ATOM 2134 C C . THR A 1 278 ? -5.027 20.394 16.359 1.00 89.12 278 THR A C 1
ATOM 2136 O O . THR A 1 278 ? -4.477 20.278 15.264 1.00 89.12 278 THR A O 1
ATOM 2139 N N . ASP A 1 279 ? -4.791 21.437 17.152 1.00 86.50 279 ASP A N 1
ATOM 2140 C CA . ASP A 1 279 ? -3.821 22.478 16.840 1.00 86.50 279 ASP A CA 1
ATOM 2141 C C . ASP A 1 279 ? -2.381 21.991 17.077 1.00 86.50 279 ASP A C 1
ATOM 2143 O O . ASP A 1 279 ? -1.854 22.028 18.193 1.00 86.50 279 ASP A O 1
ATOM 2147 N N . ILE A 1 280 ? -1.754 21.501 16.004 1.00 79.12 280 ILE A N 1
ATOM 2148 C CA . ILE A 1 280 ? -0.382 20.968 16.003 1.00 79.12 280 ILE A CA 1
ATOM 2149 C C . ILE A 1 280 ? 0.636 22.039 16.402 1.00 79.12 280 ILE A C 1
ATOM 2151 O O . ILE A 1 280 ? 1.647 21.716 17.025 1.00 79.12 280 ILE A O 1
ATOM 2155 N N . GLU A 1 281 ? 0.392 23.301 16.047 1.00 76.12 281 GLU A N 1
ATOM 2156 C CA . GLU A 1 281 ? 1.326 24.390 16.322 1.00 76.12 281 GLU A CA 1
ATOM 2157 C C . GLU A 1 281 ? 1.243 24.825 17.785 1.00 76.12 281 GLU A C 1
ATOM 2159 O O . GLU A 1 281 ? 2.276 25.014 18.431 1.00 76.12 281 GLU A O 1
ATOM 2164 N N . ALA A 1 282 ? 0.027 24.933 18.326 1.00 74.12 282 ALA A N 1
ATOM 2165 C CA . ALA A 1 282 ? -0.188 25.354 19.703 1.00 74.12 282 ALA A CA 1
ATOM 2166 C C . ALA A 1 282 ? 0.074 24.234 20.726 1.00 74.12 282 ALA A C 1
ATOM 2168 O O . ALA A 1 282 ? 0.686 24.489 21.763 1.00 74.12 282 ALA A O 1
ATOM 2169 N N . ASN A 1 283 ? -0.375 22.999 20.457 1.00 75.88 283 ASN A N 1
ATOM 2170 C CA . ASN A 1 283 ? -0.426 21.915 21.449 1.00 75.88 283 ASN A CA 1
ATOM 2171 C C . ASN A 1 283 ? 0.135 20.558 20.955 1.00 75.88 283 ASN A C 1
ATOM 2173 O O . ASN A 1 283 ? -0.503 19.516 21.156 1.00 75.88 283 ASN A O 1
ATOM 2177 N N . PRO A 1 284 ? 1.355 20.499 20.382 1.00 71.31 284 PRO A N 1
ATOM 2178 C CA . PRO A 1 284 ? 1.898 19.264 19.806 1.00 71.31 284 PRO A CA 1
ATOM 2179 C C . PRO A 1 284 ? 2.061 18.124 20.826 1.00 71.31 284 PRO A C 1
ATOM 2181 O O . PRO A 1 284 ? 1.880 16.960 20.470 1.00 71.31 284 PRO A O 1
ATOM 2184 N N . GLN A 1 285 ? 2.368 18.436 22.095 1.00 62.34 285 GLN A N 1
ATOM 2185 C CA . GLN A 1 285 ? 2.503 17.432 23.162 1.00 62.34 285 GLN A CA 1
ATOM 2186 C C . GLN A 1 285 ? 1.171 16.749 23.464 1.00 62.34 285 GLN A C 1
ATOM 2188 O O . GLN A 1 285 ? 1.099 15.526 23.517 1.00 62.34 285 GLN A O 1
ATOM 2193 N N . LYS A 1 286 ? 0.108 17.539 23.630 1.00 74.31 286 LYS A N 1
ATOM 2194 C CA . LYS A 1 286 ? -1.225 17.031 23.963 1.00 74.31 286 LYS A CA 1
ATOM 2195 C C . LYS A 1 286 ? -1.771 16.144 22.845 1.00 74.31 286 LYS A C 1
ATOM 2197 O O . LYS A 1 286 ? -2.331 15.086 23.111 1.00 74.31 286 LYS A O 1
ATOM 2202 N N . ILE A 1 287 ? -1.544 16.549 21.594 1.00 77.94 287 ILE A N 1
ATOM 2203 C CA . ILE A 1 287 ? -1.897 15.765 20.407 1.00 77.94 287 ILE A CA 1
ATOM 2204 C C . ILE A 1 287 ? -1.172 14.421 20.420 1.00 77.94 287 ILE A C 1
ATOM 2206 O O . ILE A 1 287 ? -1.810 13.389 20.234 1.00 77.94 287 ILE A O 1
ATOM 2210 N N . PHE A 1 288 ? 0.133 14.413 20.698 1.00 67.00 288 PHE A N 1
ATOM 2211 C CA . PHE A 1 288 ? 0.910 13.178 20.772 1.00 67.00 288 PHE A CA 1
ATOM 2212 C C . PHE A 1 288 ? 0.448 12.263 21.918 1.00 67.00 288 PHE A C 1
ATOM 2214 O O . PHE A 1 288 ? 0.187 11.083 21.698 1.00 67.00 288 PHE A O 1
ATOM 2221 N N . GLU A 1 289 ? 0.259 12.805 23.124 1.00 70.38 289 GLU A N 1
ATOM 2222 C CA . GLU A 1 289 ? -0.228 12.057 24.295 1.00 70.38 289 GLU A CA 1
ATOM 2223 C C . GLU A 1 289 ? -1.607 11.421 24.071 1.00 70.38 289 GLU A C 1
ATOM 2225 O O . GLU A 1 289 ? -1.874 10.318 24.561 1.00 70.38 289 GLU A O 1
ATOM 2230 N N . ASN A 1 290 ? -2.459 12.101 23.302 1.00 75.88 290 ASN A N 1
ATOM 2231 C CA . ASN A 1 290 ? -3.794 11.635 22.949 1.00 75.88 290 ASN A CA 1
ATOM 2232 C C . ASN A 1 290 ? -3.826 10.779 21.672 1.00 75.88 290 ASN A C 1
ATOM 2234 O O . ASN A 1 290 ? -4.907 10.391 21.222 1.00 75.88 290 ASN A O 1
ATOM 2238 N N . GLY A 1 291 ? -2.677 10.486 21.056 1.00 75.44 291 GLY A N 1
ATOM 2239 C CA . GLY A 1 291 ? -2.613 9.700 19.822 1.00 75.44 291 GLY A CA 1
ATOM 2240 C C . GLY A 1 291 ? -3.263 10.392 18.613 1.00 75.44 291 GLY A C 1
ATOM 2241 O O . GLY A 1 291 ? -3.782 9.720 17.723 1.00 75.44 291 GLY A O 1
ATOM 2242 N N . GLY A 1 292 ? -3.346 11.724 18.628 1.00 81.38 292 GLY A N 1
ATOM 2243 C CA . GLY A 1 292 ? -4.068 12.535 17.645 1.00 81.38 292 GLY A CA 1
ATOM 2244 C C . GLY A 1 292 ? -5.591 12.428 17.751 1.00 81.38 292 GLY A C 1
ATOM 2245 O O . GLY A 1 292 ? -6.303 12.835 16.837 1.00 81.38 292 GLY A O 1
ATOM 2246 N N . ARG A 1 293 ? -6.120 11.846 18.835 1.00 87.69 293 ARG A N 1
ATOM 2247 C CA . ARG A 1 293 ? -7.558 11.611 19.016 1.00 87.69 293 ARG A CA 1
ATOM 2248 C C . ARG A 1 293 ? -8.197 12.688 19.889 1.00 87.69 293 ARG A C 1
ATOM 2250 O O . ARG A 1 293 ? -7.604 13.157 20.855 1.00 87.69 293 ARG A O 1
ATOM 2257 N N . VAL A 1 294 ? -9.455 13.015 19.594 1.00 91.12 294 VAL A N 1
ATOM 2258 C CA . VAL A 1 294 ? -10.255 13.947 20.401 1.00 91.12 294 VAL A CA 1
ATOM 2259 C C . VAL A 1 294 ? -10.998 13.166 21.479 1.00 91.12 294 VAL A C 1
ATOM 2261 O O . VAL A 1 294 ? -11.680 12.180 21.193 1.00 91.12 294 VAL A O 1
ATOM 2264 N N . THR A 1 295 ? -10.880 13.607 22.729 1.00 91.94 295 THR A N 1
ATOM 2265 C CA . THR A 1 295 ? -11.546 12.985 23.883 1.00 91.94 295 THR A CA 1
ATOM 2266 C C . THR A 1 295 ? -12.595 13.911 24.491 1.00 91.94 295 THR A C 1
ATOM 2268 O O . THR A 1 295 ? -12.687 15.086 24.137 1.00 91.94 295 THR A O 1
ATOM 2271 N N . CYS A 1 296 ? -13.428 13.379 25.386 1.00 91.31 296 CYS A N 1
ATOM 2272 C CA . CYS A 1 296 ? -14.417 14.174 26.106 1.00 91.31 296 CYS A CA 1
ATOM 2273 C C . CYS A 1 296 ? -13.742 15.247 26.982 1.00 91.31 296 CYS A C 1
ATOM 2275 O O . CYS A 1 296 ? -12.826 14.932 27.741 1.00 91.31 296 CYS A O 1
ATOM 2277 N N . VAL A 1 297 ? -14.246 16.487 26.944 1.00 90.88 297 VAL A N 1
ATOM 2278 C CA . VAL A 1 297 ? -13.773 17.600 27.797 1.00 90.88 297 VAL A CA 1
ATOM 2279 C C . VAL A 1 297 ? -13.819 17.248 29.294 1.00 90.88 297 VAL A C 1
ATOM 2281 O O . VAL A 1 297 ? -12.942 17.620 30.073 1.00 90.88 297 VAL A O 1
ATOM 2284 N N . CYS A 1 298 ? -14.790 16.419 29.679 1.00 88.50 298 CYS A N 1
ATOM 2285 C CA . CYS A 1 298 ? -15.005 15.938 31.039 1.00 88.50 298 CYS A CA 1
ATOM 2286 C C . CYS A 1 298 ? -13.928 14.959 31.541 1.00 88.50 298 CYS A C 1
ATOM 2288 O O . CYS A 1 298 ? -13.903 14.633 32.730 1.00 88.50 298 CYS A O 1
ATOM 2290 N N . LYS A 1 299 ? -12.998 14.499 30.688 1.00 84.69 299 LYS A N 1
ATOM 2291 C CA . LYS A 1 299 ? -11.854 13.686 31.143 1.00 84.69 299 LYS A CA 1
ATOM 2292 C C . LYS A 1 299 ? -10.980 14.434 32.148 1.00 84.69 299 LYS A C 1
ATOM 2294 O O . LYS A 1 299 ? -10.467 13.817 33.074 1.00 84.69 299 LYS A O 1
ATOM 2299 N N . MET A 1 300 ? -10.830 15.749 31.983 1.00 70.81 300 MET A N 1
ATOM 2300 C CA . MET A 1 300 ? -9.976 16.569 32.849 1.00 70.81 300 MET A CA 1
ATOM 2301 C C . MET A 1 300 ? -10.702 17.104 34.089 1.00 70.81 300 MET A C 1
ATOM 2303 O O . MET A 1 300 ? -10.057 17.350 35.103 1.00 70.81 300 MET A O 1
ATOM 2307 N N . SER A 1 301 ? -12.025 17.285 34.026 1.00 73.19 301 SER A N 1
ATOM 2308 C CA . SER A 1 301 ? -12.799 17.972 35.073 1.00 73.19 301 SER A CA 1
ATOM 2309 C C . SER A 1 301 ? -13.672 17.055 35.935 1.00 73.19 301 SER A C 1
ATOM 2311 O O . SER A 1 301 ? -13.958 17.394 37.078 1.00 73.19 301 SER A O 1
ATOM 2313 N N . SER A 1 302 ? -14.105 15.905 35.414 1.00 69.06 302 SER A N 1
ATOM 2314 C CA . SER A 1 302 ? -15.120 15.041 36.049 1.00 69.06 302 SER A CA 1
ATOM 2315 C C . SER A 1 302 ? -14.771 13.549 35.984 1.00 69.06 302 SER A C 1
ATOM 2317 O O . SER A 1 302 ? -15.631 12.693 36.169 1.00 69.06 302 SER A O 1
ATOM 2319 N N . ASN A 1 303 ? -13.490 13.229 35.764 1.00 74.94 303 ASN A N 1
ATOM 2320 C CA . ASN A 1 303 ? -12.962 11.861 35.719 1.00 74.94 303 ASN A CA 1
ATOM 2321 C C . ASN A 1 303 ? -13.733 10.950 34.742 1.00 74.94 303 ASN A C 1
ATOM 2323 O O . ASN A 1 303 ? -14.005 9.783 35.025 1.00 74.94 303 ASN A O 1
ATOM 2327 N N . CYS A 1 304 ? -14.127 11.503 33.590 1.00 83.56 304 CYS A N 1
ATOM 2328 C CA . CYS A 1 304 ? -14.812 10.747 32.552 1.00 83.56 304 CYS A CA 1
ATOM 2329 C C . CYS A 1 304 ? -13.903 9.637 31.999 1.00 83.56 304 CYS A C 1
ATOM 2331 O O . CYS A 1 304 ? -12.776 9.888 31.574 1.00 83.56 304 CYS A O 1
ATOM 2333 N N . THR A 1 305 ? -14.421 8.412 31.955 1.00 85.56 305 THR A N 1
ATOM 2334 C CA . THR A 1 305 ? -13.705 7.222 31.468 1.00 85.56 305 THR A CA 1
ATOM 2335 C C . THR A 1 305 ? -14.059 6.866 30.026 1.00 85.56 305 THR A C 1
ATOM 2337 O O . THR A 1 305 ? -13.736 5.773 29.578 1.00 85.56 305 THR A O 1
ATOM 2340 N N . SER A 1 306 ? -14.744 7.751 29.293 1.00 84.31 306 SER A N 1
ATOM 2341 C CA . SER A 1 306 ? -15.196 7.440 27.938 1.00 84.31 306 SER A CA 1
ATOM 2342 C C . SER A 1 306 ? -14.024 7.202 26.990 1.00 84.31 306 SER A C 1
ATOM 2344 O O . SER A 1 306 ? -12.947 7.796 27.134 1.00 84.31 306 SER A O 1
ATOM 2346 N N . ASN A 1 307 ? -14.265 6.429 25.939 1.00 86.25 307 ASN A N 1
ATOM 2347 C CA . ASN A 1 307 ? -13.315 6.330 24.842 1.00 86.25 307 ASN A CA 1
ATOM 2348 C C . ASN A 1 307 ? -13.167 7.670 24.102 1.00 86.25 307 ASN A C 1
ATOM 2350 O O . ASN A 1 307 ? -13.900 8.640 24.352 1.00 86.25 307 ASN A O 1
ATOM 2354 N N . ALA A 1 308 ? -12.179 7.746 23.208 1.00 87.62 308 ALA A N 1
ATOM 2355 C CA . ALA A 1 308 ? -12.085 8.862 22.272 1.00 87.62 308 ALA A CA 1
ATOM 2356 C C . ALA A 1 308 ? -13.315 8.909 21.347 1.00 87.62 308 ALA A C 1
ATOM 2358 O O . ALA A 1 308 ? -13.965 7.891 21.107 1.00 87.62 308 ALA A O 1
ATOM 2359 N N . PHE A 1 309 ? -13.633 10.081 20.800 1.00 86.75 309 PHE A N 1
ATOM 2360 C CA . PHE A 1 309 ? -14.700 10.189 19.808 1.00 86.75 309 PHE A CA 1
ATOM 2361 C C . PHE A 1 309 ? -14.287 9.504 18.500 1.00 86.75 309 PHE A C 1
ATOM 2363 O O . PHE A 1 309 ? -13.142 9.612 18.057 1.00 86.75 309 PHE A O 1
ATOM 2370 N N . ALA A 1 310 ? -15.228 8.791 17.881 1.00 82.75 310 ALA A N 1
ATOM 2371 C CA . ALA A 1 310 ? -15.010 8.139 16.596 1.00 82.75 310 ALA A CA 1
ATOM 2372 C C . ALA A 1 310 ? -14.870 9.175 15.470 1.00 82.75 310 ALA A C 1
ATOM 2374 O O . ALA A 1 310 ? -15.617 10.154 15.436 1.00 82.75 310 ALA A O 1
ATOM 2375 N N . ASN A 1 311 ? -13.986 8.917 14.500 1.00 80.44 311 ASN A N 1
ATOM 2376 C CA . ASN A 1 311 ? -13.738 9.819 13.365 1.00 80.44 311 ASN A CA 1
ATOM 2377 C C . ASN A 1 311 ? -15.030 10.192 12.636 1.00 80.44 311 ASN A C 1
ATOM 2379 O O . ASN A 1 311 ? -15.244 11.350 12.308 1.00 80.44 311 ASN A O 1
ATOM 2383 N N . LYS A 1 312 ? -15.918 9.209 12.442 1.00 74.75 312 LYS A N 1
ATOM 2384 C CA . LYS A 1 312 ? -17.202 9.399 11.765 1.00 74.75 312 LYS A CA 1
ATOM 2385 C C . LYS A 1 312 ? -18.119 10.365 12.511 1.00 74.75 312 LYS A C 1
ATOM 2387 O O . LYS A 1 312 ? -18.768 11.189 11.884 1.00 74.75 312 LYS A O 1
ATOM 2392 N N . LEU A 1 313 ? -18.149 10.292 13.841 1.00 82.00 313 LEU A N 1
ATOM 2393 C CA . LEU A 1 313 ? -18.933 11.224 14.647 1.00 82.00 313 LEU A CA 1
ATOM 2394 C C . LEU A 1 313 ? -18.358 12.642 14.559 1.00 82.00 313 LEU A C 1
ATOM 2396 O O . LEU A 1 313 ? -19.122 13.597 14.492 1.00 82.00 313 LEU A O 1
ATOM 2400 N N . ILE A 1 314 ? -17.028 12.775 14.509 1.00 89.00 314 ILE A N 1
ATOM 2401 C CA . ILE A 1 314 ? -16.365 14.067 14.296 1.00 89.00 314 ILE A CA 1
ATOM 2402 C C . ILE A 1 314 ? -16.738 14.615 12.913 1.00 89.00 314 ILE A C 1
ATOM 2404 O O . ILE A 1 314 ? -17.281 15.712 12.840 1.00 89.00 314 ILE A O 1
ATOM 2408 N N . ALA A 1 315 ? -16.551 13.826 11.851 1.00 84.88 315 ALA A N 1
ATOM 2409 C CA . ALA A 1 315 ? -16.854 14.198 10.466 1.00 84.88 315 ALA A CA 1
ATOM 2410 C C . ALA A 1 315 ? -18.313 14.632 10.250 1.00 84.88 315 ALA A C 1
ATOM 2412 O O . ALA A 1 315 ? -18.588 15.490 9.425 1.00 84.88 315 ALA A O 1
ATOM 2413 N N . MET A 1 316 ? -19.261 14.047 10.988 1.00 83.88 316 MET A N 1
ATOM 2414 C CA . MET A 1 316 ? -20.682 14.390 10.877 1.00 83.88 316 MET A CA 1
ATOM 2415 C C . MET A 1 316 ? -21.065 15.718 11.543 1.00 83.88 316 MET A C 1
ATOM 2417 O O . MET A 1 316 ? -22.148 16.230 11.270 1.00 83.88 316 MET A O 1
ATOM 2421 N N . VAL A 1 317 ? -20.249 16.227 12.470 1.00 88.81 317 VAL A N 1
ATOM 2422 C CA . VAL A 1 317 ? -20.622 17.353 13.343 1.00 88.81 317 VAL A CA 1
ATOM 2423 C C . VAL A 1 317 ? -19.766 18.589 13.083 1.00 88.81 317 VAL A C 1
ATOM 2425 O O . VAL A 1 317 ? -20.265 19.707 13.212 1.00 88.81 317 VAL A O 1
ATOM 2428 N N . VAL A 1 318 ? -18.498 18.414 12.709 1.00 91.00 318 VAL A N 1
ATOM 2429 C CA . VAL A 1 318 ? -17.586 19.534 12.444 1.00 91.00 318 VAL A CA 1
ATOM 2430 C C . VAL A 1 318 ? -17.533 19.886 10.951 1.00 91.00 318 VAL A C 1
ATOM 2432 O O . VAL A 1 318 ? -17.780 19.015 10.122 1.00 91.00 318 VAL A O 1
ATOM 2435 N N . PRO A 1 319 ? -17.181 21.132 10.580 1.00 90.88 319 PRO A N 1
ATOM 2436 C CA . PRO A 1 319 ? -16.948 21.503 9.182 1.00 90.88 319 PRO A CA 1
ATOM 2437 C C . PRO A 1 319 ? -15.792 20.723 8.535 1.00 90.88 319 PRO A C 1
ATOM 2439 O O . PRO A 1 319 ? -14.807 20.418 9.210 1.00 90.88 319 PRO A O 1
ATOM 2442 N N . ASP A 1 320 ? -15.855 20.501 7.218 1.00 83.19 320 ASP A N 1
ATOM 2443 C CA . ASP A 1 320 ? -14.852 19.734 6.452 1.00 83.19 320 ASP A CA 1
ATOM 2444 C C . ASP A 1 320 ? -13.415 20.236 6.665 1.00 83.19 320 ASP A C 1
ATOM 2446 O O . ASP A 1 320 ? -12.513 19.448 6.942 1.00 83.19 320 ASP A O 1
ATOM 2450 N N . GLU A 1 321 ? -13.203 21.556 6.638 1.00 87.00 321 GLU A N 1
ATOM 2451 C CA . GLU A 1 321 ? -11.885 22.168 6.869 1.00 87.00 321 GLU A CA 1
ATOM 2452 C C . GLU A 1 321 ? -11.313 21.804 8.251 1.00 87.00 321 GLU A C 1
ATOM 2454 O O . GLU A 1 321 ? -10.116 21.551 8.415 1.00 87.00 321 GLU A O 1
ATOM 2459 N N . LEU A 1 322 ? -12.176 21.737 9.266 1.00 89.62 322 LEU A N 1
ATOM 2460 C CA . LEU A 1 322 ? -11.780 21.353 10.614 1.00 89.62 322 LEU A CA 1
ATOM 2461 C C . LEU A 1 322 ? -11.543 19.839 10.721 1.00 89.62 322 LEU A C 1
ATOM 2463 O O . LEU A 1 322 ? -10.639 19.406 11.439 1.00 89.62 322 LEU A O 1
ATOM 2467 N N . TYR A 1 323 ? -12.300 19.031 9.980 1.00 89.75 323 TYR A N 1
ATOM 2468 C CA . TYR A 1 323 ? -12.065 17.593 9.905 1.00 89.75 323 TYR A CA 1
ATOM 2469 C C . TYR A 1 323 ? -10.729 17.261 9.220 1.00 89.75 323 TYR A C 1
ATOM 2471 O O . TYR A 1 323 ? -9.974 16.427 9.718 1.00 89.75 323 TYR A O 1
ATOM 2479 N N . GLU A 1 324 ? -10.358 17.971 8.152 1.00 79.31 324 GLU A N 1
ATOM 2480 C CA . GLU A 1 324 ? -9.034 17.837 7.530 1.00 79.31 324 GLU A CA 1
ATOM 2481 C C . GLU A 1 324 ? -7.897 18.187 8.499 1.00 79.31 324 GLU A C 1
ATOM 2483 O O . GLU A 1 324 ? -6.867 17.508 8.530 1.00 79.31 324 GLU A O 1
ATOM 2488 N N . ARG A 1 325 ? -8.070 19.231 9.322 1.00 84.31 325 ARG A N 1
ATOM 2489 C CA . ARG A 1 325 ? -7.107 19.575 10.383 1.00 84.31 325 ARG A CA 1
ATOM 2490 C C . ARG A 1 325 ? -6.971 18.454 11.411 1.00 84.31 325 ARG A C 1
ATOM 2492 O O . ARG A 1 325 ? -5.853 18.119 11.799 1.00 84.31 325 ARG A O 1
ATOM 2499 N N . TYR A 1 326 ? -8.084 17.844 11.808 1.00 89.06 326 TYR A N 1
ATOM 2500 C CA . TYR A 1 326 ? -8.083 16.674 12.682 1.00 89.06 326 TYR A CA 1
ATOM 2501 C C . TYR A 1 326 ? -7.316 15.488 12.072 1.00 89.06 326 TYR A C 1
ATOM 2503 O O . TYR A 1 326 ? -6.483 14.888 12.754 1.00 89.06 326 TYR A O 1
ATOM 2511 N N . LEU A 1 327 ? -7.527 15.181 10.787 1.00 79.62 327 LEU A N 1
ATOM 2512 C CA . LEU A 1 327 ? -6.789 14.117 10.095 1.00 79.62 327 LEU A CA 1
ATOM 2513 C C . LEU A 1 327 ? -5.282 14.406 10.046 1.00 79.62 327 LEU A C 1
ATOM 2515 O O . LEU A 1 327 ? -4.489 13.542 10.409 1.00 79.62 327 LEU A O 1
ATOM 2519 N N . LYS A 1 328 ? -4.880 15.645 9.734 1.00 78.38 328 LYS A N 1
ATOM 2520 C CA . LYS A 1 328 ? -3.467 16.065 9.779 1.00 78.38 328 LYS A CA 1
ATOM 2521 C C . LYS A 1 328 ? -2.845 15.874 11.164 1.00 78.38 328 LYS A C 1
ATOM 2523 O O . LYS A 1 328 ? -1.693 15.458 11.262 1.00 78.38 328 LYS A O 1
ATOM 2528 N N . ALA A 1 329 ? -3.590 16.152 12.236 1.00 78.56 329 ALA A N 1
ATOM 2529 C CA . ALA A 1 329 ? -3.118 15.936 13.603 1.00 78.56 329 ALA A CA 1
ATOM 2530 C C . ALA A 1 329 ? -2.927 14.443 13.923 1.00 78.56 329 ALA A C 1
ATOM 2532 O O . ALA A 1 329 ? -1.974 14.089 14.617 1.00 78.56 329 ALA A O 1
ATOM 2533 N N . ARG A 1 330 ? -3.774 13.557 13.382 1.00 79.88 330 ARG A N 1
ATOM 2534 C CA . ARG A 1 330 ? -3.582 12.099 13.474 1.00 79.88 330 ARG A CA 1
ATOM 2535 C C . ARG A 1 330 ? -2.364 11.628 12.686 1.00 79.88 330 ARG A C 1
ATOM 2537 O O . ARG A 1 330 ? -1.525 10.921 13.244 1.00 79.88 330 ARG A O 1
ATOM 2544 N N . ASP A 1 331 ? -2.243 12.054 11.434 1.00 67.88 331 ASP A N 1
ATOM 2545 C CA . ASP A 1 331 ? -1.126 11.691 10.557 1.00 67.88 331 ASP A CA 1
ATOM 2546 C C . ASP A 1 331 ? 0.212 12.166 11.128 1.00 67.88 331 ASP A C 1
ATOM 2548 O O . ASP A 1 331 ? 1.212 11.454 11.055 1.00 67.88 331 ASP A O 1
ATOM 2552 N N . TYR A 1 332 ? 0.228 13.337 11.772 1.00 68.75 332 TYR A N 1
ATOM 2553 C CA . TYR A 1 332 ? 1.393 13.861 12.481 1.00 68.75 332 TYR A CA 1
ATOM 2554 C C . TYR A 1 332 ? 1.894 12.907 13.577 1.00 68.75 332 TYR A C 1
ATOM 2556 O O . TYR A 1 332 ? 3.102 12.696 13.700 1.00 68.75 332 TYR A O 1
ATOM 2564 N N . VAL A 1 333 ? 0.991 12.291 14.349 1.00 69.94 333 VAL A N 1
ATOM 2565 C CA . VAL A 1 333 ? 1.369 11.313 15.384 1.00 69.94 333 VAL A CA 1
ATOM 2566 C C . VAL A 1 333 ? 1.857 10.007 14.757 1.00 69.94 333 VAL A C 1
ATOM 2568 O O . VAL A 1 333 ? 2.936 9.531 15.108 1.00 69.94 333 VAL A O 1
ATOM 2571 N N . VAL A 1 334 ? 1.126 9.476 13.770 1.00 62.41 334 VAL A N 1
ATOM 2572 C CA . VAL A 1 334 ? 1.489 8.231 13.067 1.00 62.41 334 VAL A CA 1
ATOM 2573 C C . VAL A 1 334 ? 2.850 8.356 12.372 1.00 62.41 334 VAL A C 1
ATOM 2575 O O . VAL A 1 334 ? 3.694 7.465 12.478 1.00 62.41 334 VAL A O 1
ATOM 2578 N N . GLY A 1 335 ? 3.102 9.484 11.703 1.00 57.97 335 GLY A N 1
ATOM 2579 C CA . GLY A 1 335 ? 4.370 9.771 11.038 1.00 57.97 335 GLY A CA 1
ATOM 2580 C C . GLY A 1 335 ? 5.548 9.849 12.011 1.00 57.97 335 GLY A C 1
ATOM 2581 O O . GLY A 1 335 ? 6.626 9.329 11.715 1.00 57.97 335 GLY A O 1
ATOM 2582 N N . LYS A 1 336 ? 5.356 10.436 13.202 1.00 56.38 336 LYS A N 1
ATOM 2583 C CA . LYS A 1 336 ? 6.403 10.483 14.234 1.00 56.38 336 LYS A CA 1
ATOM 2584 C C . LYS A 1 336 ? 6.705 9.116 14.845 1.00 56.38 336 LYS A C 1
ATOM 2586 O O . LYS A 1 336 ? 7.883 8.811 15.038 1.00 56.38 336 LYS A O 1
ATOM 2591 N N . ASP A 1 337 ? 5.698 8.282 15.087 1.00 52.41 337 ASP A N 1
ATOM 2592 C CA . ASP A 1 337 ? 5.896 6.921 15.604 1.00 52.41 337 ASP A CA 1
ATOM 2593 C C . ASP A 1 337 ? 6.626 6.025 14.591 1.00 52.41 337 ASP A C 1
ATOM 2595 O O . ASP A 1 337 ? 7.567 5.306 14.948 1.00 52.41 337 ASP A O 1
ATOM 2599 N N . ALA A 1 338 ? 6.274 6.133 13.306 1.00 46.50 338 ALA A N 1
ATOM 2600 C CA . ALA A 1 338 ? 6.957 5.428 12.222 1.00 46.50 338 ALA A CA 1
ATOM 2601 C C . ALA A 1 338 ? 8.442 5.824 12.125 1.00 46.50 338 ALA A C 1
ATOM 2603 O O . ALA A 1 338 ? 9.316 4.965 11.974 1.00 46.50 338 ALA A O 1
ATOM 2604 N N . VAL A 1 339 ? 8.752 7.115 12.280 1.00 49.94 339 VAL A N 1
ATOM 2605 C CA . VAL A 1 339 ? 10.131 7.620 12.233 1.00 49.94 339 VAL A CA 1
ATOM 2606 C C . VAL A 1 339 ? 10.926 7.302 13.494 1.00 49.94 339 VAL A C 1
ATOM 2608 O O . VAL A 1 339 ? 12.107 6.969 13.386 1.00 49.94 339 VAL A O 1
ATOM 2611 N N . ALA A 1 340 ? 10.309 7.306 14.676 1.00 53.56 340 ALA A N 1
ATOM 2612 C CA . ALA A 1 340 ? 10.945 6.803 15.892 1.00 53.56 340 ALA A CA 1
ATOM 2613 C C . ALA A 1 340 ? 11.336 5.319 15.743 1.00 53.56 340 ALA A C 1
ATOM 2615 O O . ALA A 1 340 ? 12.450 4.930 16.109 1.00 53.56 340 ALA A O 1
ATOM 2616 N N . GLY A 1 341 ? 10.463 4.512 15.129 1.00 48.88 341 GLY A N 1
ATOM 2617 C CA . GLY A 1 341 ? 10.742 3.119 14.775 1.00 48.88 341 GLY A CA 1
ATOM 2618 C C . GLY A 1 341 ? 11.870 2.965 13.747 1.00 48.88 341 GLY A C 1
ATOM 2619 O O . GLY A 1 341 ? 12.774 2.151 13.941 1.00 48.88 341 GLY A O 1
ATOM 2620 N N . ALA A 1 342 ? 11.875 3.776 12.685 1.00 46.81 342 ALA A N 1
ATOM 2621 C CA . ALA A 1 342 ? 12.926 3.764 11.663 1.00 46.81 342 ALA A CA 1
ATOM 2622 C C . ALA A 1 342 ? 14.295 4.187 12.231 1.00 46.81 342 ALA A C 1
ATOM 2624 O O . ALA A 1 342 ? 15.296 3.502 12.026 1.00 46.81 342 ALA A O 1
ATOM 2625 N N . LEU A 1 343 ? 14.349 5.254 13.037 1.00 48.22 343 LEU A N 1
ATOM 2626 C CA . LEU A 1 343 ? 15.566 5.721 13.716 1.00 48.22 343 LEU A CA 1
ATOM 2627 C C . LEU A 1 343 ? 16.100 4.708 14.742 1.00 48.22 343 LEU A C 1
ATOM 2629 O O . LEU A 1 343 ? 17.311 4.643 14.974 1.00 48.22 343 LEU A O 1
ATOM 2633 N N . ALA A 1 344 ? 15.230 3.894 15.349 1.00 52.28 344 ALA A N 1
ATOM 2634 C CA . ALA A 1 344 ? 15.649 2.793 16.212 1.00 52.28 344 ALA A CA 1
ATOM 2635 C C . ALA A 1 344 ? 16.366 1.677 15.427 1.00 52.28 344 ALA A C 1
ATOM 2637 O O . ALA A 1 344 ? 17.354 1.137 15.928 1.00 52.28 344 ALA A O 1
ATOM 2638 N N . LYS A 1 345 ? 15.955 1.389 14.181 1.00 45.19 345 LYS A N 1
ATOM 2639 C CA . LYS A 1 345 ? 16.618 0.405 13.299 1.00 45.19 345 LYS A CA 1
ATOM 2640 C C . LYS A 1 345 ? 18.029 0.841 12.880 1.00 45.19 345 LYS A C 1
ATOM 2642 O O . LYS A 1 345 ? 18.936 0.012 12.850 1.00 45.19 345 LYS A O 1
ATOM 2647 N N . VAL A 1 346 ? 18.267 2.146 12.699 1.00 51.22 346 VAL A N 1
ATOM 2648 C CA . VAL A 1 346 ? 19.606 2.717 12.408 1.00 51.22 346 VAL A CA 1
ATOM 2649 C C . VAL A 1 346 ? 20.637 2.395 13.492 1.00 51.22 346 VAL A C 1
ATOM 2651 O O . VAL A 1 346 ? 21.829 2.292 13.211 1.00 51.22 346 VAL A O 1
ATOM 2654 N N . LYS A 1 347 ? 20.204 2.222 14.750 1.00 45.72 347 LYS A N 1
ATOM 2655 C CA . LYS A 1 347 ? 21.105 1.821 15.843 1.00 45.72 347 LYS A CA 1
ATOM 2656 C C . LYS A 1 347 ? 21.575 0.367 15.737 1.00 45.72 347 LYS A C 1
ATOM 2658 O O . LYS A 1 347 ? 22.572 0.041 16.372 1.00 45.72 347 LYS A O 1
ATOM 2663 N N . GLN A 1 348 ? 20.854 -0.493 15.014 1.00 46.50 348 GLN A N 1
ATOM 2664 C CA . GLN A 1 348 ? 21.034 -1.950 15.055 1.00 46.50 348 GLN A CA 1
ATOM 2665 C C . GLN A 1 348 ? 21.547 -2.551 13.740 1.00 46.50 348 GLN A C 1
ATOM 2667 O O . GLN A 1 348 ? 22.220 -3.577 13.777 1.00 46.50 348 GLN A O 1
ATOM 2672 N N . SER A 1 349 ? 21.301 -1.913 12.595 1.00 40.31 349 SER A N 1
ATOM 2673 C CA . SER A 1 349 ? 21.723 -2.417 11.282 1.00 40.31 349 SER A CA 1
ATOM 2674 C C . SER A 1 349 ? 22.142 -1.261 10.377 1.00 40.31 349 SER A C 1
ATOM 2676 O O . SER A 1 349 ? 21.399 -0.297 10.213 1.00 40.31 349 SER A O 1
ATOM 2678 N N . GLY A 1 350 ? 23.359 -1.338 9.838 1.00 51.09 350 GLY A N 1
ATOM 2679 C CA . GLY A 1 350 ? 24.031 -0.257 9.119 1.00 51.09 350 GLY A CA 1
ATOM 2680 C C . GLY A 1 350 ? 23.364 0.163 7.811 1.00 51.09 350 GLY A C 1
ATOM 2681 O O . GLY A 1 350 ? 23.757 -0.313 6.753 1.00 51.09 350 GLY A O 1
ATOM 2682 N N . GLY A 1 351 ? 22.432 1.109 7.914 1.00 55.19 351 GLY A N 1
ATOM 2683 C CA . GLY A 1 351 ? 22.006 1.994 6.831 1.00 55.19 351 GLY A CA 1
ATOM 2684 C C . GLY A 1 351 ? 20.492 2.118 6.658 1.00 55.19 351 GLY A C 1
ATOM 2685 O O . GLY A 1 351 ? 19.744 1.249 7.097 1.00 55.19 351 GLY A O 1
ATOM 2686 N N . ILE A 1 352 ? 20.048 3.229 6.058 1.00 60.72 352 ILE A N 1
ATOM 2687 C CA . ILE A 1 352 ? 18.635 3.517 5.727 1.00 60.72 352 ILE A CA 1
ATOM 2688 C C . ILE A 1 352 ? 18.491 3.532 4.203 1.00 60.72 352 ILE A C 1
ATOM 2690 O O . ILE A 1 352 ? 19.293 4.184 3.530 1.00 60.72 352 ILE A O 1
ATOM 2694 N N . SER A 1 353 ? 17.463 2.879 3.653 1.00 62.69 353 SER A N 1
ATOM 2695 C CA . SER A 1 353 ? 17.210 2.865 2.205 1.00 62.69 353 SER A CA 1
ATOM 2696 C C . SER A 1 353 ? 16.874 4.261 1.653 1.00 62.69 353 SER A C 1
ATOM 2698 O O . SER A 1 353 ? 16.355 5.122 2.362 1.00 62.69 353 SER A O 1
ATOM 2700 N N . GLY A 1 354 ? 17.129 4.505 0.363 1.00 63.44 354 GLY A N 1
ATOM 2701 C CA . GLY A 1 354 ? 16.870 5.813 -0.262 1.00 63.44 354 GLY A CA 1
ATOM 2702 C C . GLY A 1 354 ? 15.407 6.276 -0.170 1.00 63.44 354 GLY A C 1
ATOM 2703 O O . GLY A 1 354 ? 15.152 7.470 -0.022 1.00 63.44 354 GLY A O 1
ATOM 2704 N N . VAL A 1 355 ? 14.455 5.336 -0.183 1.00 59.53 355 VAL A N 1
ATOM 2705 C CA . VAL A 1 355 ? 13.016 5.617 -0.041 1.00 59.53 355 VAL A CA 1
ATOM 2706 C C . VAL A 1 355 ? 12.683 6.064 1.384 1.00 59.53 355 VAL A C 1
ATOM 2708 O O . VAL A 1 355 ? 12.007 7.074 1.570 1.00 59.53 355 VAL A O 1
ATOM 2711 N N . GLU A 1 356 ? 13.210 5.372 2.396 1.00 62.09 356 GLU A N 1
ATOM 2712 C CA . GLU A 1 356 ? 13.035 5.747 3.805 1.00 62.09 356 GLU A CA 1
ATOM 2713 C C . GLU A 1 356 ? 13.690 7.105 4.108 1.00 62.09 356 GLU A C 1
ATOM 2715 O O . GLU A 1 356 ? 13.123 7.925 4.830 1.00 62.09 356 GLU A O 1
ATOM 2720 N N . GLN A 1 357 ? 14.854 7.391 3.514 1.00 72.06 357 GLN A N 1
ATOM 2721 C CA . GLN A 1 357 ? 15.500 8.698 3.640 1.00 72.06 357 GLN A CA 1
ATOM 2722 C C . GLN A 1 357 ? 14.614 9.827 3.097 1.00 72.06 357 GLN A C 1
ATOM 2724 O O . GLN A 1 357 ? 14.481 10.868 3.742 1.00 72.06 357 GLN A O 1
ATOM 2729 N N . GLU A 1 358 ? 13.980 9.629 1.940 1.00 70.75 358 GLU A N 1
ATOM 2730 C CA . GLU A 1 358 ? 13.105 10.636 1.334 1.00 70.75 358 GLU A CA 1
ATOM 2731 C C . GLU A 1 358 ? 11.798 10.824 2.116 1.00 70.75 358 GLU A C 1
ATOM 2733 O O . GLU A 1 358 ? 11.348 11.951 2.319 1.00 70.75 358 GLU A O 1
ATOM 2738 N N . GLN A 1 359 ? 11.221 9.743 2.644 1.00 64.12 359 GLN A N 1
ATOM 2739 C CA . GLN A 1 359 ? 10.060 9.820 3.536 1.00 64.12 359 GLN A CA 1
ATOM 2740 C C . GLN A 1 359 ? 10.376 10.608 4.814 1.00 64.12 359 GLN A C 1
ATOM 2742 O O . GLN A 1 359 ? 9.605 11.481 5.215 1.00 64.12 359 GLN A O 1
ATOM 2747 N N . ILE A 1 360 ? 11.541 10.368 5.422 1.00 68.38 360 ILE A N 1
ATOM 2748 C CA . ILE A 1 360 ? 11.986 11.102 6.609 1.00 68.38 360 ILE A CA 1
ATOM 2749 C C . ILE A 1 360 ? 12.271 12.578 6.276 1.00 68.38 360 ILE A C 1
ATOM 2751 O O . ILE A 1 360 ? 11.937 13.454 7.078 1.00 68.38 360 ILE A O 1
ATOM 2755 N N . ARG A 1 361 ? 12.847 12.890 5.103 1.00 80.00 361 ARG A N 1
ATOM 2756 C CA . ARG A 1 361 ? 12.991 14.286 4.649 1.00 80.00 361 ARG A CA 1
ATOM 2757 C C . ARG A 1 361 ? 11.631 14.960 4.582 1.00 80.00 361 ARG A C 1
ATOM 2759 O O . ARG A 1 361 ? 11.462 16.008 5.196 1.00 80.00 361 ARG A O 1
ATOM 2766 N N . ASN A 1 362 ? 10.664 14.347 3.904 1.00 68.31 362 ASN A N 1
ATOM 2767 C CA . ASN A 1 362 ? 9.327 14.915 3.748 1.00 68.31 362 ASN A CA 1
ATOM 2768 C C . ASN A 1 362 ? 8.605 15.110 5.086 1.00 68.31 362 ASN A C 1
ATOM 2770 O O . ASN A 1 362 ? 7.939 16.127 5.248 1.00 68.31 362 ASN A O 1
ATOM 2774 N N . LEU A 1 363 ? 8.802 14.222 6.069 1.00 66.81 363 LEU A N 1
ATOM 2775 C CA . LEU A 1 363 ? 8.220 14.394 7.404 1.00 66.81 363 LEU A CA 1
ATOM 2776 C C . LEU A 1 363 ? 8.726 15.659 8.114 1.00 66.81 363 LEU A C 1
ATOM 2778 O O . LEU A 1 363 ? 7.954 16.367 8.757 1.00 66.81 363 LEU A O 1
ATOM 2782 N N . TYR A 1 364 ? 10.029 15.936 8.037 1.00 74.38 364 TYR A N 1
ATOM 2783 C CA . TYR A 1 364 ? 10.622 17.079 8.734 1.00 74.38 364 TYR A CA 1
ATOM 2784 C C . TYR A 1 364 ? 10.656 18.355 7.892 1.00 74.38 364 TYR A C 1
ATOM 2786 O O . TYR A 1 364 ? 11.015 19.409 8.420 1.00 74.38 364 TYR A O 1
ATOM 2794 N N . LYS A 1 365 ? 10.316 18.290 6.602 1.00 76.00 365 LYS A N 1
ATOM 2795 C CA . LYS A 1 365 ? 10.360 19.434 5.693 1.00 76.00 365 LYS A CA 1
ATOM 2796 C C . LYS A 1 365 ? 9.227 20.408 6.004 1.00 76.00 365 LYS A C 1
ATOM 2798 O O . LYS A 1 365 ? 8.058 20.045 6.062 1.00 76.00 365 LYS A O 1
ATOM 2803 N N . LYS A 1 366 ? 9.584 21.672 6.189 1.00 68.94 366 LYS A N 1
ATOM 2804 C CA . LYS A 1 366 ? 8.654 22.790 6.336 1.00 68.94 366 LYS A CA 1
ATOM 2805 C C . LYS A 1 366 ? 8.282 23.357 4.968 1.00 68.94 366 LYS A C 1
ATOM 2807 O O . LYS A 1 366 ? 8.981 23.142 3.977 1.00 68.94 366 LYS A O 1
ATOM 2812 N N . ALA A 1 367 ? 7.216 24.154 4.936 1.00 59.09 367 ALA A N 1
ATOM 2813 C CA . ALA A 1 367 ? 6.758 24.843 3.728 1.00 59.09 367 ALA A CA 1
ATOM 2814 C C . ALA A 1 367 ? 7.827 25.767 3.105 1.00 59.09 367 ALA A C 1
ATOM 2816 O O . ALA A 1 367 ? 7.853 25.941 1.892 1.00 59.09 367 ALA A O 1
ATOM 2817 N N . ASP A 1 368 ? 8.738 26.314 3.918 1.00 65.19 368 ASP A N 1
ATOM 2818 C CA . ASP A 1 368 ? 9.855 27.162 3.474 1.00 65.19 368 ASP A CA 1
ATOM 2819 C C . ASP A 1 368 ? 11.063 26.373 2.922 1.00 65.19 368 ASP A C 1
ATOM 2821 O O . ASP A 1 368 ? 12.080 26.962 2.560 1.00 65.19 368 ASP A O 1
ATOM 2825 N N . GLY A 1 369 ? 10.968 25.039 2.859 1.00 69.19 369 GLY A N 1
ATOM 2826 C CA . GLY A 1 369 ? 12.032 24.150 2.395 1.00 69.19 369 GLY A CA 1
ATOM 2827 C C . GLY A 1 369 ? 13.095 23.809 3.445 1.00 69.19 369 GLY A C 1
ATOM 2828 O O . GLY A 1 369 ? 13.980 23.008 3.148 1.00 69.19 369 GLY A O 1
ATOM 2829 N N . THR A 1 370 ? 13.015 24.361 4.660 1.00 79.00 370 THR A N 1
ATOM 2830 C CA . THR A 1 370 ? 13.903 24.010 5.782 1.00 79.00 370 THR A CA 1
ATOM 2831 C C . THR A 1 370 ? 13.388 22.793 6.553 1.00 79.00 370 THR A C 1
ATOM 2833 O O . THR A 1 370 ? 12.250 22.371 6.368 1.00 79.00 370 THR A O 1
ATOM 2836 N N . TYR A 1 371 ? 14.205 22.216 7.442 1.00 81.31 371 TYR A N 1
ATOM 2837 C CA . TYR A 1 371 ? 13.797 21.072 8.263 1.00 81.31 371 TYR A CA 1
ATOM 2838 C C . TYR A 1 371 ? 13.510 21.474 9.718 1.00 81.31 371 TYR A C 1
ATOM 2840 O O . TYR A 1 371 ? 14.215 22.289 10.322 1.00 81.31 371 TYR A O 1
ATOM 2848 N N . SER A 1 372 ? 12.462 20.898 10.310 1.00 79.00 372 SER A N 1
ATOM 2849 C CA . SER A 1 372 ? 12.090 21.091 11.718 1.00 79.00 372 SER A CA 1
ATOM 2850 C C . SER A 1 372 ? 12.998 20.326 12.690 1.00 79.00 372 SER A C 1
ATOM 2852 O O . SER A 1 372 ? 13.159 20.767 13.828 1.00 79.00 372 SER A O 1
ATOM 2854 N N . ALA A 1 373 ? 13.662 19.260 12.232 1.00 82.69 373 ALA A N 1
ATOM 2855 C CA . ALA A 1 373 ? 14.638 18.494 13.005 1.00 82.69 373 ALA A CA 1
ATOM 2856 C C . ALA A 1 373 ? 15.989 19.211 13.203 1.00 82.69 373 ALA A C 1
ATOM 2858 O O . ALA A 1 373 ? 16.344 20.174 12.515 1.00 82.69 373 ALA A O 1
ATOM 2859 N N . TYR A 1 374 ? 16.776 18.680 14.135 1.00 85.94 374 TYR A N 1
ATOM 2860 C CA . TYR A 1 374 ? 18.144 19.093 14.434 1.00 85.94 374 TYR A CA 1
ATOM 2861 C C . TYR A 1 374 ? 19.157 18.047 13.964 1.00 85.94 374 TYR A C 1
ATOM 2863 O O . TYR A 1 374 ? 18.815 16.901 13.682 1.00 85.94 374 TYR A O 1
ATOM 2871 N N . MET A 1 375 ? 20.429 18.427 13.907 1.00 89.06 375 MET A N 1
ATOM 2872 C CA . MET A 1 375 ? 21.537 17.492 13.742 1.00 89.06 375 MET A CA 1
ATOM 2873 C C . MET A 1 375 ? 22.612 17.732 14.796 1.00 89.06 375 MET A C 1
ATOM 2875 O O . MET A 1 375 ? 22.738 18.811 15.372 1.00 89.06 375 MET A O 1
ATOM 2879 N N . CYS A 1 376 ? 23.424 16.716 15.052 1.00 86.38 376 CYS A N 1
ATOM 2880 C CA . CYS A 1 376 ? 24.541 16.815 15.974 1.00 86.38 376 CYS A CA 1
ATOM 2881 C C . CYS A 1 376 ? 25.554 17.866 15.496 1.00 86.38 376 CYS A C 1
ATOM 2883 O O . CYS A 1 376 ? 26.049 17.793 14.373 1.00 86.38 376 CYS A O 1
ATOM 2885 N N . GLY A 1 377 ? 25.946 18.794 16.370 1.00 81.69 377 GLY A N 1
ATOM 2886 C CA . GLY A 1 377 ? 26.969 19.795 16.065 1.00 81.69 377 GLY A CA 1
ATOM 2887 C C . GLY A 1 377 ? 28.327 19.188 15.702 1.00 81.69 377 GLY A C 1
ATOM 2888 O O . GLY A 1 377 ? 29.005 19.725 14.823 1.00 81.69 377 GLY A O 1
ATOM 2889 N N . GLN A 1 378 ? 28.672 18.051 16.320 1.00 81.94 378 GLN A N 1
ATOM 2890 C CA . GLN A 1 378 ? 29.959 17.367 16.176 1.00 81.94 378 GLN A CA 1
ATOM 2891 C C . GLN A 1 378 ? 29.997 16.394 14.987 1.00 81.94 378 GLN A C 1
ATOM 2893 O O . GLN A 1 378 ? 30.777 16.592 14.064 1.00 81.94 378 GLN A O 1
ATOM 2898 N N . CYS A 1 379 ? 29.163 15.348 14.988 1.00 79.81 379 CYS A N 1
ATOM 2899 C CA . CYS A 1 379 ? 29.205 14.300 13.956 1.00 79.81 379 CYS A CA 1
ATOM 2900 C C . CYS A 1 379 ? 28.180 14.484 12.827 1.00 79.81 379 CYS A C 1
ATOM 2902 O O . CYS A 1 379 ? 28.082 13.623 11.955 1.00 79.81 379 CYS A O 1
ATOM 2904 N N . LYS A 1 380 ? 27.386 15.565 12.870 1.00 85.12 380 LYS A N 1
ATOM 2905 C CA . LYS A 1 380 ? 26.334 15.889 11.890 1.00 85.12 380 LYS A CA 1
ATOM 2906 C C . LYS A 1 380 ? 25.258 14.815 11.710 1.00 85.12 380 LYS A C 1
ATOM 2908 O O . LYS A 1 380 ? 24.511 14.841 10.740 1.00 85.12 380 LYS A O 1
ATOM 2913 N N . PHE A 1 381 ? 25.160 13.881 12.656 1.00 83.25 381 PHE A N 1
ATOM 2914 C CA . PHE A 1 381 ? 24.090 12.892 12.690 1.00 83.25 381 PHE A CA 1
ATOM 2915 C C . PHE A 1 381 ? 22.736 13.582 12.867 1.00 83.25 381 PHE A C 1
ATOM 2917 O O . PHE A 1 381 ? 22.569 14.358 13.808 1.00 83.25 381 PHE A O 1
ATOM 2924 N N . GLY A 1 382 ? 21.794 13.276 11.985 1.00 78.06 382 GLY A N 1
ATOM 2925 C CA . GLY A 1 382 ? 20.429 13.787 11.972 1.00 78.06 382 GLY A CA 1
ATOM 2926 C C . GLY A 1 382 ? 19.546 12.914 11.069 1.00 78.06 382 GLY A C 1
ATOM 2927 O O . GLY A 1 382 ? 20.096 12.091 10.331 1.00 78.06 382 GLY A O 1
ATOM 2928 N N . PRO A 1 383 ? 18.213 13.055 11.145 1.00 83.19 383 PRO A N 1
ATOM 2929 C CA . PRO A 1 383 ? 17.485 14.004 11.993 1.00 83.19 383 PRO A CA 1
ATOM 2930 C C . PRO A 1 383 ? 17.444 13.590 13.474 1.00 83.19 383 PRO A C 1
ATOM 2932 O O . PRO A 1 383 ? 17.345 12.413 13.809 1.00 83.19 383 PRO A O 1
ATOM 2935 N N . ILE A 1 384 ? 17.521 14.574 14.371 1.00 77.81 384 ILE A N 1
ATOM 2936 C CA . ILE A 1 384 ? 17.336 14.439 15.820 1.00 77.81 384 ILE A CA 1
ATOM 2937 C C . ILE A 1 384 ? 16.185 15.357 16.229 1.00 77.81 384 ILE A C 1
ATOM 2939 O O . ILE A 1 384 ? 16.223 16.561 15.969 1.00 77.81 384 ILE A O 1
ATOM 2943 N N . ASP A 1 385 ? 15.172 14.793 16.881 1.00 76.00 385 ASP A N 1
ATOM 2944 C CA . ASP A 1 385 ? 14.055 15.558 17.426 1.00 76.00 385 ASP A CA 1
ATOM 2945 C C . ASP A 1 385 ? 14.327 15.914 18.896 1.00 76.00 385 ASP A C 1
ATOM 2947 O O . ASP A 1 385 ? 14.398 15.047 19.767 1.00 76.00 385 ASP A O 1
ATOM 2951 N N . HIS A 1 386 ? 14.493 17.206 19.164 1.00 69.31 386 HIS A N 1
ATOM 2952 C CA . HIS A 1 386 ? 14.578 17.768 20.509 1.00 69.31 386 HIS A CA 1
ATOM 2953 C C . HIS A 1 386 ? 13.278 18.518 20.818 1.00 69.31 386 HIS A C 1
ATOM 2955 O O . HIS A 1 386 ? 13.270 19.726 21.035 1.00 69.31 386 HIS A O 1
ATOM 2961 N N . GLY A 1 387 ? 12.161 17.794 20.773 1.00 53.03 387 GLY A N 1
ATOM 2962 C CA . GLY A 1 387 ? 10.818 18.373 20.732 1.00 53.03 387 GLY A CA 1
ATOM 2963 C C . GLY A 1 387 ? 10.288 18.998 22.024 1.00 53.03 387 GLY A C 1
ATOM 2964 O O . GLY A 1 387 ? 9.132 19.404 22.035 1.00 53.03 387 GLY A O 1
ATOM 2965 N N . TRP A 1 388 ? 11.061 19.056 23.117 1.00 53.78 388 TRP A N 1
ATOM 2966 C CA . TRP A 1 388 ? 10.426 19.066 24.445 1.00 53.78 388 TRP A CA 1
ATOM 2967 C C . TRP A 1 388 ? 10.928 20.110 25.456 1.00 53.78 388 TRP A C 1
ATOM 2969 O O . TRP A 1 388 ? 10.266 20.269 26.472 1.00 53.78 388 TRP A O 1
ATOM 2979 N N . CYS A 1 389 ? 12.030 20.840 25.211 1.00 54.19 389 CYS A N 1
ATOM 2980 C CA . CYS A 1 389 ? 12.503 21.964 26.048 1.00 54.19 389 CYS A CA 1
ATOM 2981 C C . CYS A 1 389 ? 13.586 22.789 25.322 1.00 54.19 389 CYS A C 1
ATOM 2983 O O . CYS A 1 389 ? 14.444 22.222 24.647 1.00 54.19 389 CYS A O 1
ATOM 2985 N N . ASN A 1 390 ? 13.618 24.116 25.520 1.00 58.47 390 ASN A N 1
ATOM 2986 C CA . ASN A 1 390 ? 14.752 24.947 25.070 1.00 58.47 390 ASN A CA 1
ATOM 2987 C C . ASN A 1 390 ? 16.021 24.671 25.892 1.00 58.47 390 ASN A C 1
ATOM 2989 O O . ASN A 1 390 ? 17.129 24.712 25.356 1.00 58.47 390 ASN A O 1
ATOM 2993 N N . ASP A 1 391 ? 15.841 24.352 27.176 1.00 73.19 391 ASP A N 1
ATOM 2994 C CA . ASP A 1 391 ? 16.894 23.877 28.064 1.00 73.19 391 ASP A CA 1
ATOM 2995 C C . ASP A 1 391 ? 16.888 22.344 28.108 1.00 73.19 391 ASP A C 1
ATOM 2997 O O . ASP A 1 391 ? 16.148 21.704 28.856 1.00 73.19 391 ASP A O 1
ATOM 3001 N N . LEU A 1 392 ? 17.734 21.746 27.278 1.00 71.25 392 LEU A N 1
ATOM 3002 C CA . LEU A 1 392 ? 17.894 20.302 27.174 1.00 71.25 392 LEU A CA 1
ATOM 3003 C C . LEU A 1 392 ? 18.611 19.705 28.385 1.00 71.25 392 LEU A C 1
ATOM 3005 O O . LEU A 1 392 ? 18.611 18.481 28.511 1.00 71.25 392 LEU A O 1
ATOM 3009 N N . SER A 1 393 ? 19.213 20.521 29.260 1.00 69.81 393 SER A N 1
ATOM 3010 C CA . SER A 1 393 ? 19.858 20.046 30.488 1.00 69.81 393 SER A CA 1
ATOM 3011 C C . SER A 1 393 ? 18.863 19.684 31.585 1.00 69.81 393 SER A C 1
ATOM 3013 O O . SER A 1 393 ? 19.157 18.788 32.370 1.00 69.81 393 SER A O 1
ATOM 3015 N N . CYS A 1 394 ? 17.666 20.280 31.568 1.00 63.88 394 CYS A N 1
ATOM 3016 C CA . CYS A 1 394 ? 16.634 20.097 32.591 1.00 63.88 394 CYS A CA 1
ATOM 3017 C C . CYS A 1 394 ? 16.247 18.619 32.804 1.00 63.88 394 CYS A C 1
ATOM 3019 O O . CYS A 1 394 ? 16.071 18.176 33.935 1.00 63.88 394 CYS A O 1
ATOM 3021 N N . HIS A 1 395 ? 16.207 17.838 31.717 1.00 66.00 395 HIS A N 1
ATOM 3022 C CA . HIS A 1 395 ? 15.885 16.404 31.734 1.00 66.00 395 HIS A CA 1
ATOM 3023 C C . HIS A 1 395 ? 17.055 15.515 31.284 1.00 66.00 395 HIS A C 1
ATOM 3025 O O . HIS A 1 395 ? 16.900 14.303 31.129 1.00 66.00 395 HIS A O 1
ATOM 3031 N N . HIS A 1 396 ? 18.238 16.085 31.027 1.00 67.12 396 HIS A N 1
ATOM 3032 C CA . HIS A 1 396 ? 19.389 15.288 30.615 1.00 67.12 396 HIS A CA 1
ATOM 3033 C C . HIS A 1 396 ? 19.947 14.526 31.814 1.00 67.12 396 HIS A C 1
ATOM 3035 O O . HIS A 1 396 ? 20.485 15.111 32.748 1.00 67.12 396 HIS A O 1
ATOM 3041 N N . GLY A 1 397 ? 19.855 13.203 31.767 1.00 63.09 397 GLY A N 1
ATOM 3042 C CA . GLY A 1 397 ? 20.342 12.337 32.824 1.00 63.09 397 GLY A CA 1
ATOM 3043 C C . GLY A 1 397 ? 19.292 11.953 33.869 1.00 63.09 397 GLY A C 1
ATOM 3044 O O . GLY A 1 397 ? 19.639 11.263 34.826 1.00 63.09 397 GLY A O 1
ATOM 3045 N N . GLU A 1 398 ? 18.033 12.358 33.695 1.00 70.31 398 GLU A N 1
ATOM 3046 C CA . GLU A 1 398 ? 16.941 12.013 34.607 1.00 70.31 398 GLU A CA 1
ATOM 3047 C C . GLU A 1 398 ? 16.589 10.518 34.506 1.00 70.31 398 GLU A C 1
ATOM 3049 O O . GLU A 1 398 ? 16.458 9.966 33.411 1.00 70.31 398 GLU A O 1
ATOM 3054 N N . GLY A 1 399 ? 16.455 9.839 35.647 1.00 56.75 399 GLY A N 1
ATOM 3055 C CA . GLY A 1 399 ? 16.074 8.427 35.702 1.00 56.75 399 GLY A CA 1
ATOM 3056 C C . GLY A 1 399 ? 14.564 8.239 35.549 1.00 56.75 399 GLY A C 1
ATOM 3057 O O . GLY A 1 399 ? 13.789 8.772 36.337 1.00 56.75 399 GLY A O 1
ATOM 3058 N N . LYS A 1 400 ? 14.135 7.429 34.577 1.00 51.69 400 LYS A N 1
ATOM 3059 C CA . LYS A 1 400 ? 12.756 6.938 34.454 1.00 51.69 400 LYS A CA 1
ATOM 3060 C C . LYS A 1 400 ? 12.682 5.495 34.966 1.00 51.69 400 LYS A C 1
ATOM 3062 O O . LYS A 1 400 ? 12.937 4.548 34.226 1.00 51.69 400 LYS A O 1
ATOM 3067 N N . GLY A 1 401 ? 12.306 5.326 36.235 1.00 56.19 401 GLY A N 1
ATOM 3068 C CA . GLY A 1 401 ? 12.095 4.005 36.848 1.00 56.19 401 GLY A CA 1
ATOM 3069 C C . GLY A 1 401 ? 13.373 3.157 36.970 1.00 56.19 401 GLY A C 1
ATOM 3070 O O . GLY A 1 401 ? 14.467 3.696 37.100 1.00 56.19 401 GLY A O 1
ATOM 3071 N N . GLN A 1 402 ? 13.234 1.823 36.953 1.00 42.38 402 GLN A N 1
ATOM 3072 C CA . GLN A 1 402 ? 14.349 0.884 37.179 1.00 42.38 402 GLN A CA 1
ATOM 3073 C C . GLN A 1 402 ? 15.258 0.634 35.958 1.00 42.38 402 GLN A C 1
ATOM 3075 O O . GLN A 1 402 ? 16.271 -0.044 36.107 1.00 42.38 402 GLN A O 1
ATOM 3080 N N . THR A 1 403 ? 14.934 1.133 34.757 1.00 43.91 403 THR A N 1
ATOM 3081 C CA . THR A 1 403 ? 15.584 0.644 33.521 1.00 43.91 403 THR A CA 1
ATOM 3082 C C . THR A 1 403 ? 16.015 1.704 32.501 1.00 43.91 403 THR A C 1
ATOM 3084 O O . THR A 1 403 ? 16.486 1.328 31.429 1.00 43.91 403 THR A O 1
ATOM 3087 N N . GLY A 1 404 ? 15.947 3.012 32.782 1.00 53.94 404 GLY A N 1
ATOM 3088 C CA . GLY A 1 404 ? 16.407 3.990 31.786 1.00 53.94 404 GLY A CA 1
ATOM 3089 C C . GLY A 1 404 ? 16.716 5.392 32.294 1.00 53.94 404 GLY A C 1
ATOM 3090 O O . GLY A 1 404 ? 16.029 5.925 33.158 1.00 53.94 404 GLY A O 1
ATOM 3091 N N . GLN A 1 405 ? 17.741 6.001 31.697 1.00 72.50 405 GLN A N 1
ATOM 3092 C CA . GLN A 1 405 ? 18.123 7.399 31.878 1.00 72.50 405 GLN A CA 1
ATOM 3093 C C . GLN A 1 405 ? 17.772 8.184 30.604 1.00 72.50 405 GLN A C 1
ATOM 3095 O O . GLN A 1 405 ? 18.108 7.753 29.497 1.00 72.50 405 GLN A O 1
ATOM 3100 N N . ILE A 1 406 ? 17.104 9.329 30.737 1.00 64.94 406 ILE A N 1
ATOM 3101 C CA . ILE A 1 406 ? 16.816 10.222 29.611 1.00 64.94 406 ILE A CA 1
ATOM 3102 C C . ILE A 1 406 ? 18.144 10.790 29.107 1.00 64.94 406 ILE A C 1
ATOM 3104 O O . ILE A 1 406 ? 18.864 11.461 29.842 1.00 64.94 406 ILE A O 1
ATOM 3108 N N . SER A 1 407 ? 18.490 10.536 27.844 1.00 76.12 407 SER A N 1
ATOM 3109 C CA . SER A 1 407 ? 19.711 11.066 27.234 1.00 76.12 407 SER A CA 1
ATOM 3110 C C . SER A 1 407 ? 19.372 11.939 26.034 1.00 76.12 407 SER A C 1
ATOM 3112 O O . SER A 1 407 ? 19.127 11.444 24.939 1.00 76.12 407 SER A O 1
ATOM 3114 N N . ASN A 1 408 ? 19.432 13.254 26.242 1.00 77.88 408 ASN A N 1
ATOM 3115 C CA . ASN A 1 408 ? 19.362 14.261 25.173 1.00 77.88 408 ASN A CA 1
ATOM 3116 C C . ASN A 1 408 ? 20.684 14.399 24.388 1.00 77.88 408 ASN A C 1
ATOM 3118 O O . ASN A 1 408 ? 20.864 15.353 23.638 1.00 77.88 408 ASN A O 1
ATOM 3122 N N . ALA A 1 409 ? 21.648 13.496 24.591 1.00 80.88 409 ALA A N 1
ATOM 3123 C CA . ALA A 1 409 ? 22.889 13.497 23.831 1.00 80.88 409 ALA A CA 1
ATOM 3124 C C . ALA A 1 409 ? 22.679 12.895 22.439 1.00 80.88 409 ALA A C 1
ATOM 3126 O O . ALA A 1 409 ? 21.795 12.068 22.213 1.00 80.88 409 ALA A O 1
ATOM 3127 N N . CYS A 1 410 ? 23.563 13.252 21.512 1.00 79.69 410 CYS A N 1
ATOM 3128 C CA . CYS A 1 410 ? 23.604 12.680 20.182 1.00 79.69 410 CYS A CA 1
ATOM 3129 C C . CYS A 1 410 ? 23.652 11.151 20.301 1.00 79.69 410 CYS A C 1
ATOM 3131 O O . CYS A 1 410 ? 24.566 10.612 20.934 1.00 79.69 410 CYS A O 1
ATOM 3133 N N . PRO A 1 411 ? 22.719 10.422 19.673 1.00 74.44 411 PRO A N 1
ATOM 3134 C CA . PRO A 1 411 ? 22.654 8.976 19.827 1.00 74.44 411 PRO A CA 1
ATOM 3135 C C . PRO A 1 411 ? 23.900 8.280 19.266 1.00 74.44 411 PRO A C 1
ATOM 3137 O O . PRO A 1 411 ? 24.268 7.228 19.788 1.00 74.44 411 PRO A O 1
ATOM 3140 N N . LYS A 1 412 ? 24.566 8.898 18.276 1.00 72.69 412 LYS A N 1
ATOM 3141 C CA . LYS A 1 412 ? 25.768 8.386 17.606 1.00 72.69 412 LYS A CA 1
ATOM 3142 C C . LYS A 1 412 ? 27.051 8.650 18.397 1.00 72.69 412 LYS A C 1
ATOM 3144 O O . LYS A 1 412 ? 27.749 7.706 18.739 1.00 72.69 412 LYS A O 1
ATOM 3149 N N . CYS A 1 413 ? 27.372 9.911 18.699 1.00 75.81 413 CYS A N 1
ATOM 3150 C CA . CYS A 1 413 ? 28.665 10.278 19.302 1.00 75.81 413 CYS A CA 1
ATOM 3151 C C . CYS A 1 413 ? 28.572 10.787 20.747 1.00 75.81 413 CYS A C 1
ATOM 3153 O O . CYS A 1 413 ? 29.570 11.245 21.293 1.00 75.81 413 CYS A O 1
ATOM 3155 N N . LYS A 1 414 ? 27.377 10.758 21.350 1.00 81.69 414 LYS A N 1
ATOM 3156 C CA . LYS A 1 414 ? 27.097 11.239 22.716 1.00 81.69 414 LYS A CA 1
ATOM 3157 C C . LYS A 1 414 ? 27.401 12.722 22.959 1.00 81.69 414 LYS A C 1
ATOM 3159 O O . LYS A 1 414 ? 27.386 13.175 24.097 1.00 81.69 414 LYS A O 1
ATOM 3164 N N . TRP A 1 415 ? 27.609 13.500 21.896 1.00 83.38 415 TRP A N 1
ATOM 3165 C CA . TRP A 1 415 ? 27.719 14.954 21.983 1.00 83.38 415 TRP A CA 1
ATOM 3166 C C . TRP A 1 415 ? 26.441 15.562 22.556 1.00 83.38 415 TRP A C 1
ATOM 3168 O O . TRP A 1 415 ? 25.349 15.239 22.095 1.00 83.38 415 TRP A O 1
ATOM 3178 N N . PHE A 1 416 ? 26.579 16.461 23.521 1.00 84.56 416 PHE A N 1
ATOM 3179 C CA . PHE A 1 416 ? 25.463 17.134 24.165 1.00 84.56 416 PHE A CA 1
ATOM 3180 C C . PHE A 1 416 ? 25.719 18.638 24.198 1.00 84.56 416 PHE A C 1
ATOM 3182 O O . PHE A 1 416 ? 26.817 19.078 24.546 1.00 84.56 416 PHE A O 1
ATOM 3189 N N . ALA A 1 417 ? 24.689 19.411 23.867 1.00 79.38 417 ALA A N 1
ATOM 3190 C CA . ALA A 1 417 ? 24.633 20.835 24.139 1.00 79.38 417 ALA A CA 1
ATOM 3191 C C . ALA A 1 417 ? 23.371 21.131 24.951 1.00 79.38 417 ALA A C 1
ATOM 3193 O O . ALA A 1 417 ? 22.280 20.685 24.593 1.00 79.38 417 ALA A O 1
ATOM 3194 N N . ALA A 1 418 ? 23.544 21.878 26.042 1.00 73.38 418 ALA A N 1
ATOM 3195 C CA . ALA A 1 418 ? 22.492 22.147 27.020 1.00 73.38 418 ALA A CA 1
ATOM 3196 C C . ALA A 1 418 ? 21.348 23.004 26.469 1.00 73.38 418 ALA A C 1
ATOM 3198 O O . ALA A 1 418 ? 20.224 22.886 26.929 1.00 73.38 418 ALA A O 1
ATOM 3199 N N . GLN A 1 419 ? 21.622 23.855 25.483 1.00 75.50 419 GLN A N 1
ATOM 3200 C CA . GLN A 1 419 ? 20.631 24.755 24.904 1.00 75.50 419 GLN A CA 1
ATOM 3201 C C . GLN A 1 419 ? 20.264 24.289 23.500 1.00 75.50 419 GLN A C 1
ATOM 3203 O O . GLN A 1 419 ? 21.145 24.019 22.680 1.00 75.50 419 GLN A O 1
ATOM 3208 N N . LEU A 1 420 ? 18.967 24.251 23.202 1.00 75.38 420 LEU A N 1
ATOM 3209 C CA . LEU A 1 420 ? 18.441 23.827 21.906 1.00 75.38 420 LEU A CA 1
ATOM 3210 C C . LEU A 1 420 ? 19.007 24.663 20.749 1.00 75.38 420 LEU A C 1
ATOM 3212 O O . LEU A 1 420 ? 19.327 24.126 19.695 1.00 75.38 420 LEU A O 1
ATOM 3216 N N . GLY A 1 421 ? 19.223 25.965 20.964 1.00 74.94 421 GLY A N 1
ATOM 3217 C CA . GLY A 1 421 ? 19.830 26.859 19.969 1.00 74.94 421 GLY A CA 1
ATOM 3218 C C . GLY A 1 421 ? 21.278 26.511 19.594 1.00 74.94 421 GLY A C 1
ATOM 3219 O O . GLY A 1 421 ? 21.767 26.965 18.563 1.00 74.94 421 GLY A O 1
ATOM 3220 N N . CYS A 1 422 ? 21.970 25.695 20.394 1.00 77.69 422 CYS A N 1
ATOM 3221 C CA . CYS A 1 422 ? 23.311 25.201 20.078 1.00 77.69 422 CYS A CA 1
ATOM 3222 C C . CYS A 1 422 ? 23.294 23.966 19.164 1.00 77.69 422 CYS A C 1
ATOM 3224 O O . CYS A 1 422 ? 24.349 23.564 18.668 1.00 77.69 422 CYS A O 1
ATOM 3226 N N . TRP A 1 423 ? 22.126 23.363 18.933 1.00 82.44 423 TRP A N 1
ATOM 3227 C CA . TRP A 1 423 ? 21.956 22.287 17.967 1.00 82.44 423 TRP A CA 1
ATOM 3228 C C . TRP A 1 423 ? 21.696 22.888 16.580 1.00 82.44 423 TRP A C 1
ATOM 3230 O O . TRP A 1 423 ? 20.716 23.616 16.404 1.00 82.44 423 TRP A O 1
ATOM 3240 N N . PRO A 1 424 ? 22.547 22.625 15.572 1.00 85.50 424 PRO A N 1
ATOM 3241 C CA . PRO A 1 424 ? 22.276 23.084 14.214 1.00 85.50 424 PRO A CA 1
ATOM 3242 C C . PRO A 1 424 ? 21.024 22.405 13.648 1.00 85.50 424 PRO A C 1
ATOM 3244 O O . PRO A 1 424 ? 20.740 21.244 13.952 1.00 85.50 424 PRO A O 1
ATOM 3247 N N . ARG A 1 425 ? 20.287 23.125 12.793 1.00 88.06 425 ARG A N 1
ATOM 3248 C CA . ARG A 1 425 ? 19.172 22.551 12.028 1.00 88.06 425 ARG A CA 1
ATOM 3249 C C . ARG A 1 425 ? 19.682 21.440 11.120 1.00 88.06 425 ARG A C 1
ATOM 3251 O O . ARG A 1 425 ? 20.791 21.539 10.598 1.00 88.06 425 ARG A O 1
ATOM 3258 N N . TRP A 1 426 ? 18.883 20.390 10.964 1.00 90.50 426 TRP A N 1
ATOM 3259 C CA . TRP A 1 426 ? 19.219 19.326 10.030 1.00 90.50 426 TRP A CA 1
ATOM 3260 C C . TRP A 1 426 ? 19.183 19.856 8.596 1.00 90.50 426 TRP A C 1
ATOM 3262 O O . TRP A 1 426 ? 18.331 20.665 8.238 1.00 90.50 426 TRP A O 1
ATOM 3272 N N . ASP A 1 427 ? 20.138 19.407 7.795 1.00 85.88 427 ASP A N 1
ATOM 3273 C CA . ASP A 1 427 ? 20.341 19.810 6.404 1.00 85.88 427 ASP A CA 1
ATOM 3274 C C . ASP A 1 427 ? 19.674 18.854 5.400 1.00 85.88 427 ASP A C 1
ATOM 3276 O O . ASP A 1 427 ? 19.706 19.107 4.200 1.00 85.88 427 ASP A O 1
ATOM 3280 N N . GLY A 1 428 ? 19.040 17.778 5.877 1.00 83.12 428 GLY A N 1
ATOM 3281 C CA . GLY A 1 428 ? 18.389 16.770 5.036 1.00 83.12 428 GLY A CA 1
ATOM 3282 C C . GLY A 1 428 ? 19.324 15.652 4.564 1.00 83.12 428 GLY A C 1
ATOM 3283 O O . GLY A 1 428 ? 18.885 14.756 3.838 1.00 83.12 428 GLY A O 1
ATOM 3284 N N . GLU A 1 429 ? 20.599 15.661 4.967 1.00 83.75 429 GLU A N 1
ATOM 3285 C CA . GLU A 1 429 ? 21.553 14.612 4.606 1.00 83.75 429 GLU A CA 1
ATOM 3286 C C . GLU A 1 429 ? 21.622 13.502 5.661 1.00 83.75 429 GLU A C 1
ATOM 3288 O O . GLU A 1 429 ? 21.774 13.754 6.862 1.00 83.75 429 GLU A O 1
ATOM 3293 N N . PHE A 1 430 ? 21.576 12.250 5.195 1.00 78.38 430 PHE A N 1
ATOM 3294 C CA . PHE A 1 430 ? 21.832 11.066 6.011 1.00 78.38 430 PHE A CA 1
ATOM 3295 C C . PHE A 1 430 ? 23.305 10.698 5.915 1.00 78.38 430 PHE A C 1
ATOM 3297 O O . PHE A 1 430 ? 23.815 10.389 4.843 1.00 78.38 430 PHE A O 1
ATOM 3304 N N . ARG A 1 431 ? 24.005 10.735 7.050 1.00 77.94 431 ARG A N 1
ATOM 3305 C CA . ARG A 1 431 ? 25.441 10.443 7.113 1.00 77.94 431 ARG A CA 1
ATOM 3306 C C . ARG A 1 431 ? 25.686 9.121 7.837 1.00 77.94 431 ARG A C 1
ATOM 3308 O O . ARG A 1 431 ? 25.762 9.068 9.076 1.00 77.94 431 ARG A O 1
ATOM 3315 N N . GLU A 1 432 ? 25.829 8.056 7.049 1.00 56.66 432 GLU A N 1
ATOM 3316 C CA . GLU A 1 432 ? 26.368 6.766 7.495 1.00 56.66 432 GLU A CA 1
ATOM 3317 C C . GLU A 1 432 ? 27.848 6.927 7.889 1.00 56.66 432 GLU A C 1
ATOM 3319 O O . GLU A 1 432 ? 28.496 7.912 7.548 1.00 56.66 432 GLU A O 1
ATOM 3324 N N . GLY A 1 433 ? 28.356 6.068 8.769 1.00 43.97 433 GLY A N 1
ATOM 3325 C CA . GLY A 1 433 ? 29.597 6.282 9.528 1.00 43.97 433 GLY A CA 1
ATOM 3326 C C . GLY A 1 433 ? 30.801 6.832 8.745 1.00 43.97 433 GLY A C 1
ATOM 3327 O O . GLY A 1 433 ? 31.404 6.125 7.95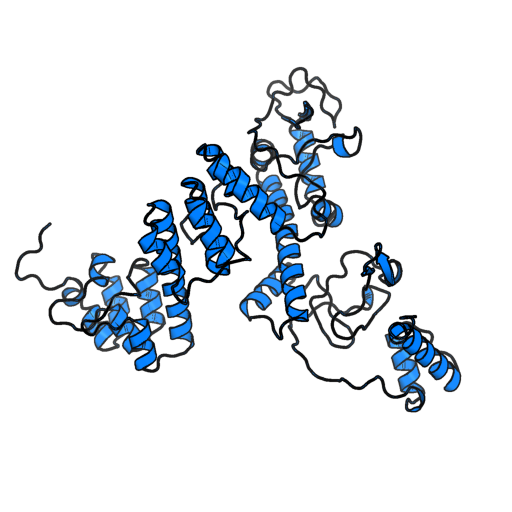3 1.00 43.97 433 GLY A O 1
ATOM 3328 N N . GLY A 1 434 ? 31.229 8.053 9.080 1.00 31.92 434 GLY A N 1
ATOM 3329 C CA . GLY A 1 434 ? 32.590 8.535 8.849 1.00 31.92 434 GLY A CA 1
ATOM 3330 C C . GLY A 1 434 ? 33.341 8.549 10.176 1.00 31.92 434 GLY A C 1
ATOM 3331 O O . GLY A 1 434 ? 32.968 9.281 11.094 1.00 31.92 434 GLY A O 1
ATOM 3332 N N . GLY A 1 435 ? 34.359 7.701 10.296 1.00 36.09 435 GLY A N 1
ATOM 3333 C CA . GLY A 1 435 ? 35.240 7.652 11.450 1.00 36.09 435 GLY A CA 1
ATOM 3334 C C . GLY A 1 435 ? 35.943 8.987 11.690 1.00 36.09 435 GLY A C 1
ATOM 3335 O O . GLY A 1 435 ? 36.790 9.415 10.919 1.00 36.09 435 GLY A O 1
ATOM 3336 N N . SER A 1 436 ? 35.662 9.582 12.841 1.00 31.97 436 SER A N 1
ATOM 3337 C CA . SER A 1 436 ? 36.722 10.068 13.716 1.00 31.97 436 SER A CA 1
ATOM 3338 C C . SER A 1 436 ? 36.468 9.510 15.111 1.00 31.97 436 SER A C 1
ATOM 3340 O O . SER A 1 436 ? 36.192 10.211 16.079 1.00 31.97 436 SER A O 1
ATOM 3342 N N . SER A 1 437 ? 36.603 8.188 15.224 1.00 38.72 437 SER A N 1
ATOM 3343 C CA . SER A 1 437 ? 37.098 7.592 16.458 1.00 38.72 437 SER A CA 1
ATOM 3344 C C . SER A 1 437 ? 38.554 8.031 16.651 1.00 38.72 437 SER A C 1
ATOM 3346 O O . SER A 1 437 ? 39.487 7.247 16.509 1.00 38.72 437 SER A O 1
ATOM 3348 N N . SER A 1 438 ? 38.769 9.301 16.965 1.00 32.91 438 SER A N 1
ATOM 3349 C CA . SER A 1 438 ? 39.780 9.599 17.958 1.00 32.91 438 SER A CA 1
ATOM 3350 C C . SER A 1 438 ? 39.006 9.662 19.261 1.00 32.91 438 SER A C 1
ATOM 3352 O O . SER A 1 438 ? 38.131 10.520 19.410 1.00 32.91 438 SER A O 1
ATOM 3354 N N . ALA A 1 439 ? 39.331 8.787 20.215 1.00 47.06 439 ALA A N 1
ATOM 3355 C CA . ALA A 1 439 ? 39.188 9.177 21.612 1.00 47.06 439 ALA A CA 1
ATOM 3356 C C . ALA A 1 439 ? 39.638 10.645 21.715 1.00 47.06 439 ALA A C 1
ATOM 3358 O O . ALA A 1 439 ? 40.629 10.992 21.054 1.00 47.06 439 ALA A O 1
ATOM 3359 N N . PRO A 1 440 ? 38.890 11.523 22.410 1.00 54.16 440 PRO A N 1
ATOM 3360 C CA . PRO A 1 440 ? 39.268 12.923 22.469 1.00 54.16 440 PRO A CA 1
ATOM 3361 C C . PRO A 1 440 ? 40.755 12.985 22.832 1.00 54.16 440 PRO A C 1
ATOM 3363 O O . PRO A 1 440 ? 41.170 12.239 23.727 1.00 54.16 440 PRO A O 1
ATOM 3366 N N . PRO A 1 441 ? 41.567 13.763 22.090 1.00 54.59 441 PRO A N 1
ATOM 3367 C CA . PRO A 1 441 ? 43.002 13.798 22.311 1.00 54.59 441 PRO A CA 1
ATOM 3368 C C . PRO A 1 441 ? 43.249 14.004 23.807 1.00 54.59 441 PRO A C 1
ATOM 3370 O O . PRO A 1 441 ? 42.507 14.783 24.426 1.00 54.59 441 PRO A O 1
ATOM 3373 N N . PRO A 1 442 ? 44.216 13.279 24.398 1.00 71.81 442 PRO A N 1
ATOM 3374 C CA . PRO A 1 442 ? 44.521 13.384 25.814 1.00 71.81 442 PRO A CA 1
ATOM 3375 C C . PRO A 1 442 ? 44.528 14.859 26.224 1.00 71.81 442 PRO A C 1
ATOM 3377 O O . PRO A 1 442 ? 45.155 15.678 25.559 1.00 71.81 442 PRO A O 1
ATOM 3380 N N . VAL A 1 443 ? 43.783 15.249 27.263 1.00 78.69 443 VAL A N 1
ATOM 3381 C CA . VAL A 1 443 ? 43.578 16.678 27.589 1.00 78.69 443 VAL A CA 1
ATOM 3382 C C . VAL A 1 443 ? 44.917 17.415 27.789 1.00 78.69 443 VAL A C 1
ATOM 3384 O O . VAL A 1 443 ? 45.031 18.609 27.516 1.00 78.69 443 VAL A O 1
ATOM 3387 N N . ASN A 1 444 ? 45.960 16.680 28.182 1.00 80.75 444 ASN A N 1
ATOM 3388 C CA . ASN A 1 444 ? 47.344 17.141 28.296 1.00 80.75 444 ASN A CA 1
ATOM 3389 C C . ASN A 1 444 ? 48.053 17.445 26.963 1.00 80.75 444 ASN A C 1
ATOM 3391 O O . ASN A 1 444 ? 49.002 18.230 26.967 1.00 80.75 444 ASN A O 1
ATOM 3395 N N . SER A 1 445 ? 47.595 16.909 25.831 1.00 79.31 445 SER A N 1
ATOM 3396 C CA . SER A 1 445 ? 48.157 17.182 24.504 1.00 79.31 445 SER A CA 1
ATOM 3397 C C . SER A 1 445 ? 47.559 18.418 23.819 1.00 79.31 445 SER A C 1
ATOM 3399 O O . SER A 1 445 ? 48.006 18.783 22.734 1.00 79.31 445 SER A O 1
ATOM 3401 N N . LEU A 1 446 ? 46.562 19.080 24.418 1.00 83.12 446 LEU A N 1
ATOM 3402 C CA . LEU A 1 446 ? 45.898 20.243 23.823 1.00 83.12 446 LEU A CA 1
ATOM 3403 C C . LEU A 1 446 ? 46.615 21.568 24.139 1.00 83.12 446 LEU A C 1
ATOM 3405 O O . LEU A 1 446 ? 47.090 21.819 25.251 1.00 83.12 446 LEU A O 1
ATOM 3409 N N . SER A 1 447 ? 46.662 22.459 23.147 1.00 88.38 447 SER A N 1
ATOM 3410 C CA . SER A 1 447 ? 47.078 23.857 23.322 1.00 88.38 447 SER A CA 1
ATOM 3411 C C . SER A 1 447 ? 46.006 24.680 24.051 1.00 88.38 447 SER A C 1
ATOM 3413 O O . SER A 1 447 ? 44.832 24.318 24.075 1.00 88.38 447 SER A O 1
ATOM 3415 N N . ILE A 1 448 ? 46.378 25.843 24.603 1.00 84.38 448 ILE A N 1
ATOM 3416 C CA . ILE A 1 448 ? 45.425 26.755 25.269 1.00 84.38 448 ILE A CA 1
ATOM 3417 C C . ILE A 1 448 ? 44.291 27.174 24.320 1.00 84.38 448 ILE A C 1
ATOM 3419 O O . ILE A 1 448 ? 43.139 27.254 24.741 1.00 84.38 448 ILE A O 1
ATOM 3423 N N . ALA A 1 449 ? 44.596 27.418 23.042 1.00 79.69 449 ALA A N 1
ATOM 3424 C CA . ALA A 1 449 ? 43.592 27.781 22.045 1.00 79.69 449 ALA A CA 1
ATOM 3425 C C . ALA A 1 449 ? 42.583 26.645 21.816 1.00 79.69 449 ALA A C 1
ATOM 3427 O O . ALA A 1 449 ? 41.378 26.890 21.811 1.00 79.69 449 ALA A O 1
ATOM 3428 N N . GLN A 1 450 ? 43.065 25.404 21.711 1.00 78.31 450 GLN A N 1
ATOM 3429 C CA . GLN A 1 450 ? 42.211 24.223 21.560 1.00 78.31 450 GLN A CA 1
ATOM 3430 C C . GLN A 1 450 ? 41.385 23.951 22.822 1.00 78.31 450 GLN A C 1
ATOM 3432 O O . GLN A 1 450 ? 40.194 23.691 22.712 1.00 78.31 450 GLN A O 1
ATOM 3437 N N . LEU A 1 451 ? 41.966 24.098 24.017 1.00 84.38 451 LEU A N 1
ATOM 3438 C CA . LEU A 1 451 ? 41.240 23.960 25.287 1.00 84.38 451 LEU A CA 1
ATOM 3439 C C . LEU A 1 451 ? 40.105 24.983 25.408 1.00 84.38 451 LEU A C 1
ATOM 3441 O O . LEU A 1 451 ? 38.992 24.639 25.797 1.00 84.38 451 LEU A O 1
ATOM 3445 N N . LYS A 1 452 ? 40.366 26.246 25.046 1.00 84.69 452 LYS A N 1
ATOM 3446 C CA . LYS A 1 452 ? 39.337 27.293 25.033 1.00 84.69 452 LYS A CA 1
ATOM 3447 C C . LYS A 1 452 ? 38.269 27.021 23.982 1.00 84.69 452 LYS A C 1
ATOM 3449 O O . LYS A 1 452 ? 37.098 27.233 24.271 1.00 84.69 452 LYS A O 1
ATOM 3454 N N . HIS A 1 453 ? 38.654 26.566 22.791 1.00 77.00 453 HIS A N 1
ATOM 3455 C CA . HIS A 1 453 ? 37.703 26.200 21.744 1.00 77.00 453 HIS A CA 1
ATOM 3456 C C . HIS A 1 453 ? 36.789 25.059 22.202 1.00 77.00 453 HIS A C 1
ATOM 3458 O O . HIS A 1 453 ? 35.571 25.186 22.115 1.00 77.00 453 HIS A O 1
ATOM 3464 N N . GLU A 1 454 ? 37.362 24.003 22.779 1.00 77.69 454 GLU A N 1
ATOM 3465 C CA . GLU A 1 454 ? 36.624 22.835 23.252 1.00 77.69 454 GLU A CA 1
ATOM 3466 C C . GLU A 1 454 ? 35.657 23.205 24.385 1.00 77.69 454 GLU A C 1
ATOM 3468 O O . GLU A 1 454 ? 34.470 22.891 24.318 1.00 77.69 454 GLU A O 1
ATOM 3473 N N . LEU A 1 455 ? 36.118 23.967 25.384 1.00 83.25 455 LEU A N 1
ATOM 3474 C CA . LEU A 1 455 ? 35.262 24.457 26.470 1.00 83.25 455 LEU A CA 1
ATOM 3475 C C . LEU A 1 455 ? 34.159 25.391 25.956 1.00 83.25 455 LEU A C 1
ATOM 3477 O O . LEU A 1 455 ? 33.004 25.233 26.349 1.00 83.25 455 LEU A O 1
ATOM 3481 N N . LYS A 1 456 ? 34.481 26.306 25.030 1.00 81.38 456 LYS A N 1
ATOM 3482 C CA . LYS A 1 456 ? 33.503 27.216 24.413 1.00 81.38 456 LYS A CA 1
ATOM 3483 C C . LYS A 1 456 ? 32.438 26.451 23.633 1.00 81.38 456 LYS A C 1
ATOM 3485 O O . LYS A 1 456 ? 31.259 26.759 23.766 1.00 81.38 456 LYS A O 1
ATOM 3490 N N . SER A 1 457 ? 32.843 25.448 22.854 1.00 63.78 457 SER A N 1
ATOM 3491 C CA . SER A 1 457 ? 31.936 24.609 22.058 1.00 63.78 457 SER A CA 1
ATOM 3492 C C . SER A 1 457 ? 30.948 23.813 22.919 1.00 63.78 457 SER A C 1
ATOM 3494 O O . SER A 1 457 ? 29.869 23.455 22.457 1.00 63.78 457 SER A O 1
ATOM 3496 N N . ARG A 1 458 ? 31.305 23.582 24.188 1.00 78.25 458 ARG A N 1
ATOM 3497 C CA . ARG A 1 458 ? 30.509 22.867 25.192 1.00 78.25 458 ARG A CA 1
ATOM 3498 C C . ARG A 1 458 ? 29.770 23.804 26.158 1.00 78.25 458 ARG A C 1
ATOM 3500 O O . ARG A 1 458 ? 29.146 23.324 27.095 1.00 78.25 458 ARG A O 1
ATOM 3507 N N . GLY A 1 459 ? 29.849 25.122 25.959 1.00 74.69 459 GLY A N 1
ATOM 3508 C CA . GLY A 1 459 ? 29.172 26.117 26.800 1.00 74.69 459 GLY A CA 1
ATOM 3509 C C . GLY A 1 459 ? 29.832 26.382 28.159 1.00 74.69 459 GLY A C 1
ATOM 3510 O O . GLY A 1 459 ? 29.196 26.959 29.037 1.00 74.69 459 GLY A O 1
ATOM 3511 N N . TYR A 1 460 ? 31.095 25.991 28.352 1.00 82.81 460 TYR A N 1
ATOM 3512 C CA . TYR A 1 460 ? 31.814 26.185 29.614 1.00 82.81 460 TYR A CA 1
ATOM 3513 C C . TYR A 1 460 ? 32.714 27.431 29.601 1.00 82.81 460 TYR A C 1
ATOM 3515 O O . TYR A 1 460 ? 33.213 27.837 28.546 1.00 82.81 460 TYR A O 1
ATOM 3523 N N . PRO A 1 461 ? 33.003 28.023 30.780 1.00 83.50 461 PRO A N 1
ATOM 3524 C CA . PRO A 1 461 ? 33.889 29.177 30.884 1.00 83.50 461 PRO A CA 1
ATOM 3525 C C . PRO A 1 461 ? 35.285 28.901 30.311 1.00 83.50 461 PRO A C 1
ATOM 3527 O O . PRO A 1 461 ? 35.914 27.885 30.616 1.00 83.50 461 PRO A O 1
ATOM 3530 N N . THR A 1 462 ? 35.811 29.855 29.540 1.00 90.75 462 THR A N 1
ATOM 3531 C CA . TH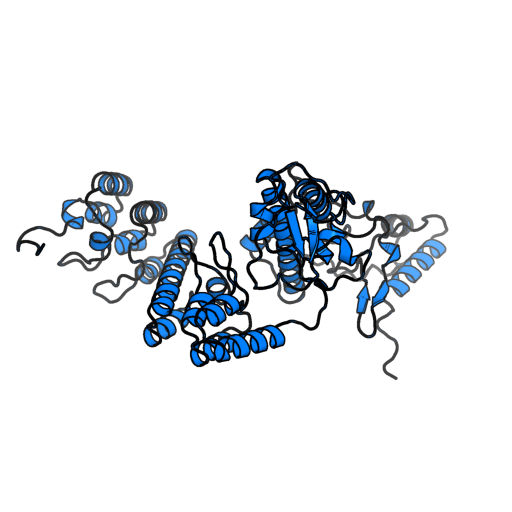R A 1 462 ? 37.128 29.767 28.879 1.00 90.75 462 THR A CA 1
ATOM 3532 C C . THR A 1 462 ? 38.222 30.591 29.566 1.00 90.75 462 THR A C 1
ATOM 3534 O O . THR A 1 462 ? 39.312 30.764 29.015 1.00 90.75 462 THR A O 1
ATOM 3537 N N . GLY A 1 463 ? 37.931 31.152 30.743 1.00 81.69 463 GLY A N 1
ATOM 3538 C CA . GLY A 1 463 ? 38.887 31.898 31.562 1.00 81.69 463 GLY A CA 1
ATOM 3539 C C . GLY A 1 463 ? 39.754 30.972 32.420 1.00 81.69 463 GLY A C 1
ATOM 3540 O O . GLY A 1 463 ? 39.255 29.975 32.956 1.00 81.69 463 GLY A O 1
ATOM 3541 N N . GLY A 1 464 ? 41.039 31.313 32.549 1.00 90.12 464 GLY A N 1
ATOM 3542 C CA . GLY A 1 464 ? 42.005 30.611 33.398 1.00 90.12 464 GLY A CA 1
ATOM 3543 C C . GLY A 1 464 ? 43.334 30.291 32.709 1.00 90.12 464 GLY A C 1
ATOM 3544 O O . GLY A 1 464 ? 43.512 30.525 31.510 1.00 90.12 464 GLY A O 1
ATOM 3545 N N . THR A 1 465 ? 44.267 29.752 33.496 1.00 91.06 465 THR A N 1
ATOM 3546 C CA . THR A 1 465 ? 45.539 29.184 33.023 1.00 91.06 465 THR A CA 1
ATOM 3547 C C . THR A 1 465 ? 45.306 27.850 32.303 1.00 91.06 465 THR A C 1
ATOM 3549 O O . THR A 1 465 ? 44.220 27.272 32.386 1.00 91.06 465 THR A O 1
ATOM 3552 N N . LYS A 1 466 ? 46.320 27.337 31.589 1.00 88.06 466 LYS A N 1
ATOM 3553 C CA . LYS A 1 466 ? 46.229 26.054 30.868 1.00 88.06 466 LYS A CA 1
ATOM 3554 C C . LYS A 1 466 ? 45.757 24.918 31.784 1.00 88.06 466 LYS A C 1
ATOM 3556 O O . LYS A 1 466 ? 44.844 24.194 31.403 1.00 88.06 466 LYS A O 1
ATOM 3561 N N . ASP A 1 467 ? 46.302 24.834 32.995 1.00 85.94 467 ASP A N 1
ATOM 3562 C CA . ASP A 1 467 ? 45.973 23.781 33.963 1.00 85.94 467 ASP A CA 1
ATOM 3563 C C . ASP A 1 467 ? 44.516 23.853 34.429 1.00 85.94 467 ASP A C 1
ATOM 3565 O O . ASP A 1 467 ? 43.848 22.828 34.536 1.00 85.94 467 ASP A O 1
ATOM 3569 N N . VAL A 1 468 ? 43.983 25.065 34.620 1.00 88.31 468 VAL A N 1
ATOM 3570 C CA . VAL A 1 468 ? 42.571 25.276 34.980 1.00 88.31 468 VAL A CA 1
ATOM 3571 C C . VAL A 1 468 ? 41.645 24.833 33.845 1.00 88.31 468 VAL A C 1
ATOM 3573 O O . VAL A 1 468 ? 40.623 24.193 34.090 1.00 88.31 468 VAL A O 1
ATOM 3576 N N . LEU A 1 469 ? 42.000 25.148 32.596 1.00 89.12 469 LEU A N 1
ATOM 3577 C CA . LEU A 1 469 ? 41.225 24.735 31.424 1.00 89.12 469 LEU A CA 1
ATOM 3578 C C . LEU A 1 469 ? 41.303 23.215 31.205 1.00 89.12 469 LEU A C 1
ATOM 3580 O O . LEU A 1 469 ? 40.291 22.593 30.887 1.00 89.12 469 LEU A O 1
ATOM 3584 N N . MET A 1 470 ? 42.476 22.614 31.424 1.00 89.69 470 MET A N 1
ATOM 3585 C CA . MET A 1 470 ? 42.680 21.166 31.357 1.00 89.69 470 MET A CA 1
ATOM 3586 C C . MET A 1 470 ? 41.884 20.429 32.434 1.00 89.69 470 MET A C 1
ATOM 3588 O O . MET A 1 470 ? 41.138 19.512 32.109 1.00 89.69 470 MET A O 1
ATOM 3592 N N . ALA A 1 471 ? 41.987 20.840 33.700 1.00 86.25 471 ALA A N 1
ATOM 3593 C CA . ALA A 1 471 ? 41.249 20.220 34.799 1.00 86.25 471 ALA A CA 1
ATOM 3594 C C . ALA A 1 471 ? 39.734 20.271 34.555 1.00 86.25 471 ALA A C 1
ATOM 3596 O O . ALA A 1 471 ? 39.039 19.271 34.737 1.00 86.25 471 ALA A O 1
ATOM 3597 N N . ARG A 1 472 ? 39.234 21.408 34.052 1.00 89.94 472 ARG A N 1
ATOM 3598 C CA . ARG A 1 472 ? 37.823 21.587 33.692 1.00 89.94 472 ARG A CA 1
ATOM 3599 C C . ARG A 1 472 ? 37.399 20.639 32.571 1.00 89.94 472 ARG A C 1
ATOM 3601 O O . ARG A 1 472 ? 36.386 19.960 32.704 1.00 89.94 472 ARG A O 1
ATOM 3608 N N . LEU A 1 473 ? 38.177 20.550 31.491 1.00 84.94 473 LEU A N 1
ATOM 3609 C CA . LEU A 1 473 ? 37.863 19.657 30.374 1.00 84.94 473 LEU A CA 1
ATOM 3610 C C . LEU A 1 473 ? 37.953 18.173 30.775 1.00 84.94 473 LEU A C 1
ATOM 3612 O O . LEU A 1 473 ? 37.096 17.380 30.394 1.00 84.94 473 LEU A O 1
ATOM 3616 N N . GLN A 1 474 ? 38.935 17.808 31.603 1.00 86.69 474 GLN A N 1
ATOM 3617 C CA . GLN A 1 474 ? 39.094 16.450 32.123 1.00 86.69 474 GLN A CA 1
ATOM 3618 C C . GLN A 1 474 ? 37.934 16.050 33.044 1.00 86.69 474 GLN A C 1
ATOM 3620 O O . GLN A 1 474 ? 37.439 14.929 32.953 1.00 86.69 474 GLN A O 1
ATOM 3625 N N . GLN A 1 475 ? 37.464 16.960 33.900 1.00 81.81 475 GLN A N 1
ATOM 3626 C CA . GLN A 1 475 ? 36.296 16.726 34.748 1.00 81.81 475 GLN A CA 1
ATOM 3627 C C . GLN A 1 475 ? 35.037 16.479 33.908 1.00 81.81 475 GLN A C 1
ATOM 3629 O O . GLN A 1 475 ? 34.299 15.535 34.189 1.00 81.81 475 GLN A O 1
ATOM 3634 N N . ILE A 1 476 ? 34.834 17.264 32.844 1.00 79.69 476 ILE A N 1
ATOM 3635 C CA . ILE A 1 476 ? 33.723 17.079 31.899 1.00 79.69 476 ILE A CA 1
ATOM 3636 C C . ILE A 1 476 ? 33.815 15.703 31.232 1.00 79.69 476 ILE A C 1
ATOM 3638 O O . ILE A 1 476 ? 32.818 14.987 31.161 1.00 79.69 476 ILE A O 1
ATOM 3642 N N . TYR A 1 477 ? 35.002 15.286 30.785 1.00 80.75 477 TYR A N 1
ATOM 3643 C CA . TYR A 1 477 ? 35.185 13.957 30.193 1.00 80.75 477 TYR A CA 1
ATOM 3644 C C . TYR A 1 477 ? 34.901 12.838 31.192 1.00 80.75 477 TYR A C 1
ATOM 3646 O O . TYR A 1 477 ? 34.185 11.900 30.855 1.00 80.75 477 TYR A O 1
ATOM 3654 N N . ASN A 1 478 ? 35.376 12.954 32.430 1.00 76.19 478 ASN A N 1
ATOM 3655 C CA . ASN A 1 478 ? 35.118 11.953 33.462 1.00 76.19 478 ASN A CA 1
ATOM 3656 C C . ASN A 1 478 ? 33.621 11.851 33.803 1.00 76.19 478 ASN A C 1
ATOM 3658 O O . ASN A 1 478 ? 33.121 10.752 34.016 1.00 76.19 478 ASN A O 1
ATOM 3662 N N . GLN A 1 479 ? 32.888 12.967 33.805 1.00 69.31 479 GLN A N 1
ATOM 3663 C CA . GLN A 1 479 ? 31.432 12.974 33.998 1.00 69.31 479 GLN A CA 1
ATOM 3664 C C . GLN A 1 479 ? 30.679 12.381 32.799 1.00 69.31 479 GLN A C 1
ATOM 3666 O O . GLN A 1 479 ? 29.689 11.682 32.981 1.00 69.31 479 GLN A O 1
ATOM 3671 N N . THR A 1 480 ? 31.164 12.627 31.579 1.00 61.75 480 THR A N 1
ATOM 3672 C CA . THR A 1 480 ? 30.500 12.197 30.336 1.00 61.75 480 THR A CA 1
ATOM 3673 C C . THR A 1 480 ? 30.783 10.728 29.995 1.00 61.75 480 THR A C 1
ATOM 3675 O O . THR A 1 480 ? 29.928 10.050 29.432 1.00 61.75 480 THR A O 1
ATOM 3678 N N . TYR A 1 481 ? 31.973 10.221 30.332 1.00 60.28 481 TYR A N 1
ATOM 3679 C CA . TYR A 1 481 ? 32.455 8.900 29.908 1.00 60.28 481 TYR A CA 1
ATOM 3680 C C . TYR A 1 481 ? 32.778 7.940 31.068 1.00 60.28 481 TYR A C 1
ATOM 3682 O O . TYR A 1 481 ? 32.976 6.755 30.825 1.00 60.28 481 TYR A O 1
ATOM 3690 N N . GLY A 1 482 ? 32.824 8.405 32.322 1.00 46.28 482 GLY A N 1
ATOM 3691 C CA . GLY A 1 482 ? 33.241 7.605 33.485 1.00 46.28 482 GLY A CA 1
ATOM 3692 C C . GLY A 1 482 ? 32.134 6.826 34.210 1.00 46.28 482 GLY A C 1
ATOM 3693 O O . GLY A 1 482 ? 32.426 6.134 35.181 1.00 46.28 482 GLY A O 1
ATOM 3694 N N . ALA A 1 483 ? 30.872 6.910 33.774 1.00 42.34 483 ALA A N 1
ATOM 3695 C CA . ALA A 1 483 ? 29.744 6.262 34.459 1.00 42.34 483 ALA A CA 1
ATOM 3696 C C . ALA A 1 483 ? 29.561 4.759 34.140 1.00 42.34 483 ALA A C 1
ATOM 3698 O O . ALA A 1 483 ? 28.669 4.128 34.694 1.00 42.34 483 ALA A O 1
ATOM 3699 N N . THR A 1 484 ? 30.394 4.150 33.288 1.00 40.91 484 THR A N 1
ATOM 3700 C CA . THR A 1 484 ? 30.284 2.722 32.907 1.00 40.91 484 THR A CA 1
ATOM 3701 C C . THR A 1 484 ? 31.173 1.767 33.709 1.00 40.91 484 THR A C 1
ATOM 3703 O O . THR A 1 484 ? 31.274 0.595 33.360 1.00 40.91 484 THR A O 1
ATOM 3706 N N . SER A 1 485 ? 31.797 2.203 34.809 1.00 38.44 485 SER A N 1
ATOM 3707 C CA . SER A 1 485 ? 32.720 1.342 35.564 1.00 38.44 485 SER A CA 1
ATOM 3708 C C . SER A 1 485 ? 32.542 1.379 37.082 1.00 38.44 485 SER A C 1
ATOM 3710 O O . SER A 1 485 ? 33.543 1.462 37.793 1.00 38.44 485 SER A O 1
ATOM 3712 N N . LYS A 1 486 ? 31.313 1.309 37.613 1.00 32.72 486 LYS A N 1
ATOM 3713 C CA . LYS A 1 486 ? 31.106 0.917 39.020 1.00 32.72 486 LYS A CA 1
ATOM 3714 C C . LYS A 1 486 ? 29.841 0.071 39.212 1.00 32.72 486 LYS A C 1
ATOM 3716 O O . LYS A 1 486 ? 28.741 0.529 38.946 1.00 32.72 486 LYS A O 1
ATOM 3721 N N . GLN A 1 487 ? 30.090 -1.119 39.766 1.00 29.31 487 GLN A N 1
ATOM 3722 C CA . GLN A 1 487 ? 29.194 -2.036 40.484 1.00 29.31 487 GLN A CA 1
ATOM 3723 C C . GLN A 1 487 ? 28.393 -3.073 39.683 1.00 29.31 487 GLN A C 1
ATOM 3725 O O . GLN A 1 487 ? 27.177 -3.016 39.563 1.00 29.31 487 GLN A O 1
ATOM 3730 N N . SER A 1 488 ? 29.104 -4.138 39.304 1.00 29.91 488 SER A N 1
ATOM 3731 C CA . SER A 1 488 ? 28.822 -5.465 39.868 1.00 29.91 488 SER A CA 1
ATOM 3732 C C . SER A 1 488 ? 29.844 -5.775 40.976 1.00 29.91 488 SER A C 1
ATOM 3734 O O . SER A 1 488 ? 30.959 -6.208 40.688 1.00 29.91 488 SER A O 1
ATOM 3736 N N . TYR A 1 489 ? 29.474 -5.422 42.208 1.00 30.41 489 TYR A N 1
ATOM 3737 C CA . TYR A 1 489 ? 29.610 -6.176 43.462 1.00 30.41 489 TYR A CA 1
ATOM 3738 C C . TYR A 1 489 ? 28.637 -5.557 44.459 1.00 30.41 489 TYR A C 1
ATOM 3740 O O . TYR A 1 489 ? 28.648 -4.304 44.560 1.00 30.41 489 TYR A O 1
#

Radius of gyration: 30.39 Å; chains: 1; bounding box: 82×55×84 Å

pLDDT: mean 80.48, std 16.38, range [29.31, 97.88]

InterPro domains:
  IPR003034 SAP domain [PF02037] (443-475)
  IPR003034 SAP domain [PS50800] (443-477)
  IPR003034 SAP domain [SM00513] (443-477)
  IPR013083 Zinc finger, RING/FYVE/PHD-type [G3DSA:3.30.40.10] (241-333)
  IPR036361 SAP domain superfamily [G3DSA:1.10.720.30] (431-488)
  IPR036361 SAP domain superfamily [SSF68906] (443-478)
  IPR036770 Ankyrin repeat-containing domain superfamily [G3DSA:1.25.40.20] (4-110)
  IPR036770 Ankyrin repeat-containing domain superfamily [G3DSA:1.25.40.20] (113-240)
  IPR036770 Ankyrin repeat-containing domain superfamily [SSF48403] (50-210)

Organism: Prymnesium parvum (NCBI:txid97485)

Sequence (489 aa):
MPKRKGEGHPIDESGVLAAAKEGNWPLFGKTLTSASYLTFDDFNELPPGRTFGVVHQICYHGNLSALQQLLSRHPRVDLKLLTKTGQTPLQVAVAEGSSNEFLEFLRERVTLQTHQELVSAARDGEWPHFESLLNEPGITVDVLNTVPPGRTWGVIHQVSYWGDTAMLEKLITAHPNLNLVLETNEDASQVPTDIAIGRGNTAYAKFLQEAIAKKAPSSATSKVEAPSSAMKMPVSAEGKLCNICYMEDHEAGTMGVACDNDHFICQECFSQWVASETDIEANPQKIFENGGRVTCVCKMSSNCTSNAFANKLIAMVVPDELYERYLKARDYVVGKDAVAGALAKVKQSGGISGVEQEQIRNLYKKADGTYSAYMCGQCKFGPIDHGWCNDLSCHHGEGKGQTGQISNACPKCKWFAAQLGCWPRWDGEFREGGGSSSAPPPVNSLSIAQLKHELKSRGYPTGGTKDVLMARLQQIYNQTYGATSKQSY